Protein AF-A0A9E0V988-F1 (afdb_monomer)

pLDDT: mean 76.5, std 16.24, range [35.91, 98.0]

Foldseek 3Di:
DDPVVQVVVCVVVVVVQLVQKFKDKQNHTFDKDFPDKDWDWDQDPPRDTDIDIDTDIDTDDDPDDQKMKMKIFGRPPLVDPDADADADAAAPLKWKFPKPHANDDDCVVVVRDDPVCSVPHHDPGMMMIMMGSDPDDVPTGTHHHPVRHHRDHPCPPVVVVLVLDPDCDPVNLVVLLVVLLVLLQVVLVAQDDLLVVLLCLCLVQVHDLVLLLLLLVLLLVLQLVLLVVVLVVCLVCVVPDPPVVVLLVVLQVVLVVLLVQLVVLLVVLVCVLVPPDDDPPDDDDDDDDDDDDDDDDQWDDDPRDIDGPDNDNHDDPVVSNVSSNVNRNDHDSVLNVLQVVCSVSVNNVSSSSSSVSSSNSSSVNSSVSSVVSSVCSVVPVPDPPVVDSVNSCVSNVSSNVSNVSSVVSNVVSVD

Nearest PDB structures (foldseek):
  7a26-assembly3_CCC  TM=1.899E-01  e=7.353E+00  Serratia marcescens
  7a26-assembly7_HHH  TM=1.814E-01  e=9.780E+00  Serratia marcescens

Secondary structure (DSSP, 8-state):
--HHHHHHHHHHHHHHHHHTEEEEETTEE--EEEEEEEEEEEE-GGG-EEEEEEEEEEE-S----SSEEEEEEE-TTTTS---B--B----TT-EEES-SSBSS-SSTTTTS--GGGTTS--B--EEEEEEESSPPPTT--B-B-TTSSB-------HHHHHHS-SS--HHHHHHHHHHHHHHHHHHHHS--HHHHHHHHHHHHTT--HHHHHHHHHHHHHHHHHHHHHHHHHHHHHTTTS-HHHHHHHHHHHHHHHHHHHHHHHHHHHHHHHTT-PPP---------S-------S-EEEETTEEEESSPPSS--HHHHHHHHHHHHSS-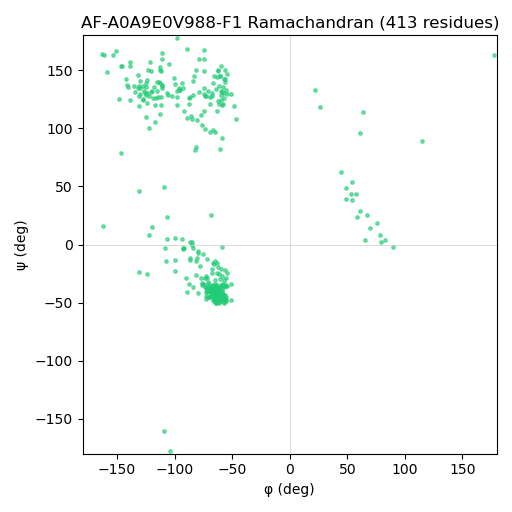-HHHHHHHHHHHHTT-HHHHHHHHHHHHHHHHHHHHHHHHHHHHHHHHHTT-GGGG-HHHHHHHHHHHHHHHHHHHHHHHHTT-

Sequence (415 aa):
MSDAELDAYAADFTPGFLANLALTVNERPAEIRVDSKKIYLKEGAGNLPTLRIEWDLAAAPLDVKDTNRVAFENKNFAERIGWNEIVVSRAAGVEVFDSNAFGSGVTDEIKTYPAESLDAPLAERAARFSFTTNPAPVGARLLENRDGRASAAVQRDRLAELIAVPEVTPALAVFGLLLAFGLGALHAMSPGHGKTVVGAYLVGSRGTPKHAAFLGLTVTVTHTLGVFALGLVTLFASNYILPEKLMPFLGFVSGLMVLYIGLTMFKTRLFAALGWEKPAHGHSHDHDDGHSHDHDGFTHTHDGHTHSHLPPAEISWKSLLALGISGGLLPCPSALVLMLSAISLGRIGYGLVLTTAFSFGLAATLTAVGLLFLSVGKVFGGTRIAENRLVKLLPVASAFVIAGVGAVICYNSVA

Structure (mmCIF, N/CA/C/O backbone):
data_AF-A0A9E0V988-F1
#
_entry.id   AF-A0A9E0V988-F1
#
loop_
_atom_site.group_PDB
_atom_site.id
_atom_site.type_symbol
_atom_site.label_atom_id
_atom_site.label_alt_id
_atom_site.label_comp_id
_atom_site.label_asym_id
_atom_site.label_entity_id
_atom_site.label_seq_id
_atom_site.pdbx_PDB_ins_code
_atom_site.Cartn_x
_atom_site.Cartn_y
_atom_site.Cartn_z
_atom_site.occupancy
_atom_site.B_iso_or_equiv
_atom_site.auth_seq_id
_atom_site.auth_comp_id
_atom_site.auth_asym_id
_atom_site.auth_atom_id
_atom_site.pdbx_PDB_model_num
ATOM 1 N N . MET A 1 1 ? 4.379 11.750 31.156 1.00 76.94 1 MET A N 1
ATOM 2 C CA . MET A 1 1 ? 4.016 10.457 31.765 1.00 76.94 1 MET A CA 1
ATOM 3 C C . MET A 1 1 ? 4.976 9.422 31.229 1.00 76.94 1 MET A C 1
ATOM 5 O O . MET A 1 1 ? 5.288 9.481 30.046 1.00 76.94 1 MET A O 1
ATOM 9 N N . SER A 1 2 ? 5.483 8.555 32.093 1.00 88.94 2 SER A N 1
ATOM 10 C CA . SER A 1 2 ? 6.255 7.378 31.695 1.00 88.94 2 SER A CA 1
ATOM 11 C C . SER A 1 2 ? 5.339 6.297 31.114 1.00 88.94 2 SER A C 1
ATOM 13 O O . SER A 1 2 ? 4.139 6.287 31.398 1.00 88.94 2 SER A O 1
ATOM 15 N N . ASP A 1 3 ? 5.901 5.365 30.346 1.00 87.81 3 ASP A N 1
ATOM 16 C CA . ASP A 1 3 ? 5.141 4.241 29.780 1.00 87.81 3 ASP A CA 1
ATOM 17 C C . ASP A 1 3 ? 4.472 3.399 30.879 1.00 87.81 3 ASP A C 1
ATOM 19 O O . ASP A 1 3 ? 3.310 3.027 30.756 1.00 87.81 3 ASP A O 1
ATOM 23 N N . ALA A 1 4 ? 5.148 3.215 32.019 1.00 91.69 4 ALA A N 1
ATOM 24 C CA . ALA A 1 4 ? 4.596 2.506 33.172 1.00 91.69 4 ALA A CA 1
ATOM 25 C C . ALA A 1 4 ? 3.353 3.196 33.768 1.00 91.69 4 ALA A C 1
ATOM 27 O O . ALA A 1 4 ? 2.408 2.524 34.179 1.00 91.69 4 ALA A O 1
ATOM 28 N N . GLU A 1 5 ? 3.327 4.533 33.806 1.00 94.19 5 GLU A N 1
ATOM 29 C CA . GLU A 1 5 ? 2.157 5.293 34.270 1.00 94.19 5 GLU A CA 1
ATOM 30 C C . GLU A 1 5 ? 0.988 5.185 33.288 1.00 94.19 5 GLU A C 1
ATOM 32 O O . GLU A 1 5 ? -0.162 5.061 33.710 1.00 94.19 5 GLU A O 1
ATOM 37 N N . LEU A 1 6 ? 1.272 5.221 31.982 1.00 93.12 6 LEU A N 1
ATOM 38 C CA . LEU A 1 6 ? 0.258 5.036 30.945 1.00 93.12 6 LEU A CA 1
ATOM 39 C C . LEU A 1 6 ? -0.339 3.627 31.023 1.00 93.12 6 LEU A C 1
ATOM 41 O O . LEU A 1 6 ? -1.560 3.470 31.044 1.00 93.12 6 LEU A O 1
ATOM 45 N N . ASP A 1 7 ? 0.500 2.602 31.138 1.00 92.38 7 ASP A N 1
ATOM 46 C CA . ASP A 1 7 ? 0.044 1.219 31.234 1.00 92.38 7 ASP A CA 1
ATOM 47 C C . ASP A 1 7 ? -0.805 0.969 32.480 1.00 92.38 7 ASP A C 1
ATOM 49 O O . ASP A 1 7 ? -1.857 0.325 32.372 1.00 92.38 7 ASP A O 1
ATOM 53 N N . ALA A 1 8 ? -0.399 1.525 33.627 1.00 94.38 8 ALA A N 1
ATOM 54 C CA . ALA A 1 8 ? -1.165 1.466 34.868 1.00 94.38 8 ALA A CA 1
ATOM 55 C C . ALA A 1 8 ? -2.525 2.167 34.730 1.00 94.38 8 ALA A C 1
ATOM 57 O O . ALA A 1 8 ? -3.551 1.580 35.073 1.00 94.38 8 ALA A O 1
ATOM 58 N N . TYR A 1 9 ? -2.555 3.377 34.158 1.00 95.06 9 TYR A N 1
ATOM 59 C CA . TYR A 1 9 ? -3.803 4.100 33.900 1.00 95.06 9 TYR A CA 1
ATOM 60 C C . TYR A 1 9 ? -4.746 3.296 33.002 1.00 95.06 9 TYR A C 1
ATOM 62 O O . TYR A 1 9 ? -5.930 3.147 33.288 1.00 95.06 9 TYR A O 1
ATOM 70 N N . ALA A 1 10 ? -4.221 2.730 31.918 1.00 93.44 10 ALA A N 1
ATOM 71 C CA . ALA A 1 10 ? -5.017 1.941 30.995 1.00 93.44 10 ALA A CA 1
ATOM 72 C C . ALA A 1 10 ? -5.535 0.642 31.629 1.00 93.44 10 ALA A C 1
ATOM 74 O O . ALA A 1 10 ? -6.632 0.200 31.289 1.00 93.44 10 ALA A O 1
ATOM 75 N N . ALA A 1 11 ? -4.756 0.008 32.511 1.00 93.12 11 ALA A N 1
ATOM 76 C CA . ALA A 1 11 ? -5.177 -1.186 33.243 1.00 93.12 11 ALA A CA 1
ATOM 77 C C . ALA A 1 11 ? -6.346 -0.896 34.199 1.00 93.12 11 ALA A C 1
ATOM 79 O O . ALA A 1 11 ? -7.274 -1.697 34.267 1.00 93.12 11 ALA A O 1
ATOM 80 N N . ASP A 1 12 ? -6.334 0.262 34.863 1.00 95.75 12 ASP A N 1
ATOM 81 C CA . ASP A 1 12 ? -7.425 0.723 35.731 1.00 95.75 12 ASP A CA 1
ATOM 82 C C . ASP A 1 12 ? -8.668 1.156 34.928 1.00 95.75 12 ASP A C 1
ATOM 84 O O . ASP A 1 12 ? -9.801 0.808 35.254 1.00 95.75 12 ASP A O 1
ATOM 88 N N . PHE A 1 13 ? -8.460 1.856 33.809 1.00 95.56 13 PHE A N 1
ATOM 89 C CA . PHE A 1 13 ? -9.541 2.419 32.998 1.00 95.56 13 PHE A CA 1
ATOM 90 C C . PHE A 1 13 ? -10.316 1.370 32.174 1.00 95.56 13 PHE A C 1
ATOM 92 O O . PHE A 1 13 ? -11.534 1.475 32.001 1.00 95.56 13 PHE A O 1
ATOM 99 N N . THR A 1 14 ? -9.628 0.351 31.646 1.00 95.19 14 THR A N 1
ATOM 100 C CA . THR A 1 14 ? -10.201 -0.598 30.668 1.00 95.19 14 THR A CA 1
ATOM 101 C C . THR A 1 14 ? -11.430 -1.365 31.187 1.00 95.19 14 THR A C 1
ATOM 103 O O . THR A 1 14 ? -12.430 -1.391 30.470 1.00 95.19 14 THR A O 1
ATOM 106 N N . PRO A 1 15 ? -11.440 -1.958 32.400 1.00 94.94 15 PRO A N 1
ATOM 107 C CA . PRO A 1 15 ? -12.599 -2.715 32.884 1.00 94.94 15 PRO A CA 1
ATOM 108 C C . PRO A 1 15 ? -13.884 -1.880 32.948 1.00 94.94 15 PRO A C 1
ATOM 110 O O . PRO A 1 15 ? -14.943 -2.337 32.520 1.00 94.94 15 PRO A O 1
ATOM 113 N N . GLY A 1 16 ? -13.785 -0.632 33.422 1.00 95.31 16 GLY A N 1
ATOM 114 C CA . GLY A 1 16 ? -14.919 0.293 33.476 1.00 95.31 16 GLY A CA 1
ATOM 115 C C . GLY A 1 16 ? -15.414 0.702 32.089 1.00 95.31 16 GLY A C 1
ATOM 116 O O . GLY A 1 16 ? -16.620 0.828 31.877 1.00 95.31 16 GLY A O 1
ATOM 117 N N . PHE A 1 17 ? -14.501 0.852 31.125 1.00 95.06 17 PHE A N 1
ATOM 118 C CA . PHE A 1 17 ? -14.868 1.133 29.740 1.00 95.06 17 PHE A CA 1
ATOM 119 C C . PHE A 1 17 ? -15.640 -0.030 29.101 1.00 95.06 17 PHE A C 1
ATOM 121 O O . PHE A 1 17 ? -16.696 0.179 28.501 1.00 95.06 17 PHE A O 1
ATOM 128 N N . LEU A 1 18 ? -15.152 -1.264 29.270 1.00 94.56 18 LEU A N 1
ATOM 129 C CA . LEU A 1 18 ? -15.776 -2.465 28.704 1.00 94.56 18 LEU A CA 1
ATOM 130 C C . LEU A 1 18 ? -17.132 -2.781 29.329 1.00 94.56 18 LEU A C 1
ATOM 132 O O . LEU A 1 18 ? -18.041 -3.183 28.611 1.00 94.56 18 LEU A O 1
ATOM 136 N N . ALA A 1 19 ? -17.302 -2.546 30.633 1.00 94.88 19 ALA A N 1
ATOM 137 C CA . ALA A 1 19 ? -18.579 -2.749 31.321 1.00 94.88 19 ALA A CA 1
ATOM 138 C C . ALA A 1 19 ? -19.724 -1.889 30.748 1.00 94.88 19 ALA A C 1
ATOM 140 O O . ALA A 1 19 ? -20.898 -2.209 30.926 1.00 94.88 19 ALA A O 1
ATOM 141 N N . ASN A 1 20 ? -19.384 -0.803 30.049 1.00 96.19 20 ASN A N 1
ATOM 142 C CA . ASN A 1 20 ? -20.325 0.101 29.391 1.00 96.19 20 ASN A CA 1
ATOM 143 C C . ASN A 1 20 ? -20.470 -0.159 27.881 1.00 96.19 20 ASN A C 1
ATOM 145 O O . ASN A 1 20 ? -21.156 0.600 27.189 1.00 96.19 20 ASN A O 1
ATOM 149 N N . LEU A 1 21 ? -19.845 -1.217 27.361 1.00 96.50 21 LEU A N 1
ATOM 150 C CA . LEU A 1 21 ? -20.108 -1.735 26.025 1.00 96.50 21 LEU A CA 1
ATOM 151 C C . LEU A 1 21 ? -21.109 -2.885 26.123 1.00 96.50 21 LEU A C 1
ATOM 153 O O . LEU A 1 21 ? -20.976 -3.776 26.957 1.00 96.50 21 LEU A O 1
ATOM 157 N N . ALA A 1 22 ? -22.104 -2.883 25.244 1.00 96.06 22 ALA A N 1
ATOM 158 C CA . ALA A 1 22 ? -23.031 -3.993 25.105 1.00 96.06 22 ALA A CA 1
ATOM 159 C C . ALA A 1 22 ? -22.995 -4.505 23.669 1.00 96.06 22 ALA A C 1
ATOM 161 O O . ALA A 1 22 ? -23.168 -3.743 22.721 1.00 96.06 22 ALA A O 1
ATOM 162 N N . LEU A 1 23 ? -22.791 -5.810 23.515 1.00 96.50 23 LEU A N 1
ATOM 163 C CA . LEU A 1 23 ? -22.880 -6.505 22.241 1.00 96.50 23 LEU A CA 1
ATOM 164 C C . LEU A 1 23 ? -23.857 -7.663 22.397 1.00 96.50 23 LEU A C 1
ATOM 166 O O . LEU A 1 23 ? -23.751 -8.464 23.325 1.00 96.50 23 LEU A O 1
ATOM 170 N N . THR A 1 24 ? -24.808 -7.761 21.480 1.00 95.75 24 THR A N 1
ATOM 171 C CA . THR A 1 24 ? -25.706 -8.909 21.383 1.00 95.75 24 THR A CA 1
ATOM 172 C C . THR A 1 24 ? -25.630 -9.494 19.987 1.00 95.75 24 THR A C 1
ATOM 174 O O . THR A 1 24 ? -25.584 -8.760 18.999 1.00 95.75 24 THR A O 1
ATOM 177 N N . VAL A 1 25 ? -25.625 -10.820 19.914 1.00 95.38 25 VAL A N 1
ATOM 178 C CA . VAL A 1 25 ? -25.712 -11.580 18.669 1.00 95.38 25 VAL A CA 1
ATOM 179 C C . VAL A 1 25 ? -26.900 -12.517 18.802 1.00 95.38 25 VAL A C 1
ATOM 181 O O . VAL A 1 25 ? -26.974 -13.303 19.743 1.00 95.38 25 VAL A O 1
ATOM 184 N N . ASN A 1 26 ? -27.864 -12.411 17.889 1.00 94.69 26 ASN A N 1
ATOM 185 C CA . ASN A 1 26 ? -29.122 -13.162 17.942 1.00 94.69 26 ASN A CA 1
ATOM 186 C C . ASN A 1 26 ? -29.853 -12.993 19.283 1.00 94.69 26 ASN A C 1
ATOM 188 O O . ASN A 1 26 ? -30.318 -13.971 19.864 1.00 94.69 26 ASN A O 1
ATOM 192 N N . GLU A 1 27 ? -29.898 -11.750 19.778 1.00 91.94 27 GLU A N 1
ATOM 193 C CA . GLU A 1 27 ? -30.519 -11.356 21.057 1.00 91.94 27 GLU A CA 1
ATOM 194 C C . GLU A 1 27 ? -29.842 -11.940 22.308 1.00 91.94 27 GLU A C 1
ATOM 196 O O . GLU A 1 27 ? -30.287 -11.695 23.428 1.00 91.94 27 GLU A O 1
ATOM 201 N N . ARG A 1 28 ? -28.730 -12.664 22.147 1.00 93.44 28 ARG A N 1
ATOM 202 C CA . ARG A 1 28 ? -27.926 -13.164 23.261 1.00 93.44 28 ARG A CA 1
ATOM 203 C C . ARG A 1 28 ? -26.746 -12.231 23.515 1.00 93.44 28 ARG A C 1
ATOM 205 O O . ARG A 1 28 ? -26.054 -11.883 22.556 1.00 93.44 28 ARG A O 1
ATOM 212 N N . PRO A 1 29 ? -26.494 -11.830 24.772 1.00 93.69 29 PRO A N 1
ATOM 213 C CA . PRO A 1 29 ? -25.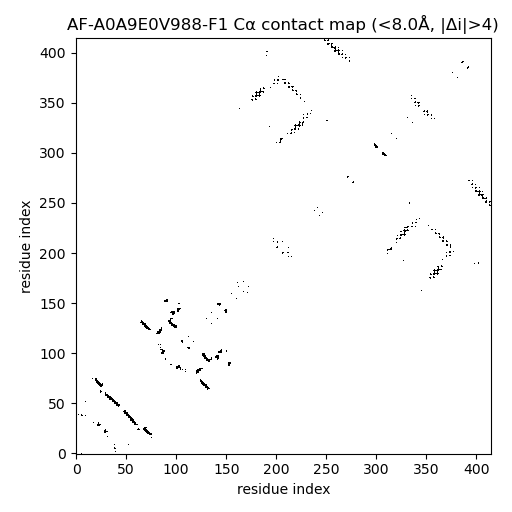286 -11.096 25.123 1.00 93.69 29 PRO A CA 1
ATOM 214 C C . PRO A 1 29 ? -24.037 -11.865 24.692 1.00 93.69 29 PRO A C 1
ATOM 216 O O . PRO A 1 29 ? -23.935 -13.069 24.930 1.00 93.69 29 PRO A O 1
ATOM 219 N N . ALA A 1 30 ? -23.108 -11.163 24.055 1.00 92.94 30 ALA A N 1
ATOM 220 C CA . ALA A 1 30 ? -21.800 -11.683 23.701 1.00 92.94 30 ALA A CA 1
ATOM 221 C C . ALA A 1 30 ? -20.757 -11.075 24.642 1.00 92.94 30 ALA A C 1
ATOM 223 O O . ALA A 1 30 ? -20.707 -9.857 24.817 1.00 92.94 30 ALA A O 1
ATOM 224 N N . GLU A 1 31 ? -19.939 -11.926 25.257 1.00 91.50 31 GLU A N 1
ATOM 225 C CA . GLU A 1 31 ? -18.850 -11.474 26.118 1.00 91.50 31 GLU A CA 1
ATOM 226 C C . GLU A 1 31 ? -17.761 -10.809 25.271 1.00 91.50 31 GLU A C 1
ATOM 228 O O . GLU A 1 31 ? -17.286 -11.388 24.293 1.00 91.50 31 GLU A O 1
ATOM 233 N N . ILE A 1 32 ? -17.387 -9.583 25.642 1.00 93.50 32 ILE A N 1
ATOM 234 C CA . ILE A 1 32 ? -16.343 -8.805 24.975 1.00 93.50 32 ILE A CA 1
ATOM 235 C C . ILE A 1 32 ? -15.052 -8.964 25.776 1.00 93.50 32 ILE A C 1
ATOM 237 O O . ILE A 1 32 ? -14.988 -8.576 26.942 1.00 93.50 32 ILE A O 1
ATOM 241 N N . ARG A 1 33 ? -14.013 -9.496 25.136 1.00 91.56 33 ARG A N 1
ATOM 242 C CA . ARG A 1 33 ? -12.664 -9.634 25.693 1.00 91.56 33 ARG A CA 1
ATOM 243 C C . ARG A 1 33 ? -11.678 -8.735 24.963 1.00 91.56 33 ARG A C 1
ATOM 245 O O . ARG A 1 33 ? -11.860 -8.427 23.788 1.00 91.56 33 ARG A O 1
ATOM 252 N N . VAL A 1 34 ? -10.622 -8.340 25.664 1.00 92.50 34 VAL A N 1
ATOM 253 C CA . VAL A 1 34 ? -9.501 -7.590 25.088 1.00 92.50 34 VAL A CA 1
ATOM 254 C C . VAL A 1 34 ? -8.488 -8.581 24.538 1.00 92.50 34 VAL A C 1
ATOM 256 O O . VAL A 1 34 ? -7.953 -9.386 25.297 1.00 92.50 34 VAL A O 1
ATOM 259 N N . ASP A 1 35 ? -8.208 -8.498 23.243 1.00 90.00 35 ASP A N 1
ATOM 260 C CA . ASP A 1 35 ? -7.122 -9.244 22.606 1.00 90.00 35 ASP A CA 1
ATOM 261 C C . ASP A 1 35 ? -5.818 -8.443 22.658 1.00 90.00 35 ASP A C 1
ATOM 263 O O . ASP A 1 35 ? -4.752 -8.991 22.938 1.00 90.00 35 ASP A O 1
ATOM 267 N N . SER A 1 36 ? -5.899 -7.131 22.424 1.00 89.44 36 SER A N 1
ATOM 268 C CA . SER A 1 36 ? -4.751 -6.229 22.467 1.00 89.44 36 SER A CA 1
ATOM 269 C C . SER A 1 36 ? -5.155 -4.841 22.976 1.00 89.44 36 SER A C 1
ATOM 271 O O . SER A 1 36 ? -6.314 -4.428 22.878 1.00 89.44 36 SER A O 1
ATOM 273 N N . LYS A 1 37 ? -4.195 -4.122 23.565 1.00 91.19 37 LYS A N 1
ATOM 274 C CA . LYS A 1 37 ? -4.364 -2.754 24.064 1.00 91.19 37 LYS A CA 1
ATOM 275 C C . LYS A 1 37 ? -3.105 -1.955 23.771 1.00 91.19 37 LYS A C 1
ATOM 277 O O . LYS A 1 37 ? -2.003 -2.428 24.046 1.00 91.19 37 LYS A O 1
ATOM 282 N N . LYS A 1 38 ? -3.272 -0.716 23.323 1.00 91.88 38 LYS A N 1
ATOM 283 C CA . LYS A 1 38 ? -2.184 0.248 23.158 1.00 91.88 38 LYS A CA 1
ATOM 284 C C . LYS A 1 38 ? -2.574 1.582 23.780 1.00 91.88 38 LYS A C 1
ATOM 286 O O . LYS A 1 38 ? -3.684 2.060 23.572 1.00 91.88 38 LYS A O 1
ATOM 291 N N . ILE A 1 39 ? -1.665 2.193 24.535 1.00 93.88 39 ILE A N 1
ATOM 292 C CA . ILE A 1 39 ? -1.852 3.532 25.100 1.00 93.88 39 ILE A CA 1
ATOM 293 C C . ILE A 1 39 ? -0.634 4.399 24.809 1.00 93.88 39 ILE A C 1
ATOM 295 O O . ILE A 1 39 ? 0.497 3.937 24.909 1.00 93.88 39 ILE A O 1
ATOM 299 N N . TYR A 1 40 ? -0.867 5.642 24.399 1.00 91.88 40 TYR A N 1
ATOM 300 C CA . TYR A 1 40 ? 0.195 6.602 24.116 1.00 91.88 40 TYR A CA 1
ATOM 301 C C . TYR A 1 40 ? -0.342 8.036 24.106 1.00 91.88 40 TYR A C 1
ATOM 303 O O . TYR A 1 40 ? -1.547 8.277 24.002 1.00 91.88 40 TYR A O 1
ATOM 311 N N . LEU A 1 41 ? 0.567 9.003 24.212 1.00 90.38 41 LEU A N 1
ATOM 312 C CA . LEU A 1 41 ? 0.261 10.418 24.020 1.00 90.38 41 LEU A CA 1
ATOM 313 C C . LEU A 1 41 ? 0.512 10.796 22.557 1.00 90.38 41 LEU A C 1
ATOM 315 O O . LEU A 1 41 ? 1.544 10.446 21.989 1.00 90.38 41 LEU A O 1
ATOM 319 N N . LYS A 1 42 ? -0.423 11.531 21.959 1.00 86.19 42 LYS A N 1
ATOM 320 C CA . LYS A 1 42 ? -0.267 12.185 20.653 1.00 86.19 42 LYS A CA 1
ATOM 321 C C . LYS A 1 42 ? -0.482 13.685 20.797 1.00 86.19 42 LYS A C 1
ATOM 323 O O . LYS A 1 42 ? -1.174 14.124 21.714 1.00 86.19 42 LYS A O 1
ATOM 328 N N . GLU A 1 43 ? 0.060 14.472 19.880 1.00 82.75 43 GLU A N 1
ATOM 329 C CA . GLU A 1 43 ? -0.319 15.881 19.782 1.00 82.75 43 GLU A CA 1
ATOM 330 C C . GLU A 1 43 ? -1.781 15.990 19.323 1.00 82.75 43 GLU A C 1
ATOM 332 O O . GLU A 1 43 ? -2.221 15.307 18.392 1.00 82.75 43 GLU 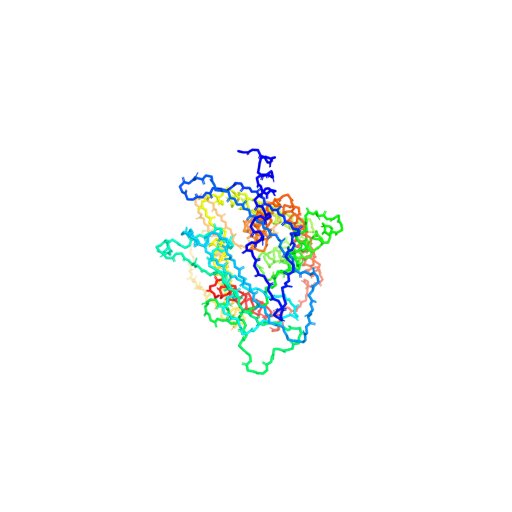A O 1
ATOM 337 N N . GLY A 1 44 ? -2.557 16.797 20.042 1.00 73.00 44 GLY A N 1
ATOM 338 C CA . GLY A 1 44 ? -3.935 17.141 19.712 1.00 73.00 44 GLY A CA 1
ATOM 339 C C . GLY A 1 44 ? -4.072 18.592 19.264 1.00 73.00 44 GLY A C 1
ATOM 340 O O . GLY A 1 44 ? -3.103 19.250 18.883 1.00 73.00 44 GLY A O 1
ATOM 341 N N . ALA A 1 45 ? -5.298 19.112 19.326 1.00 67.25 45 ALA A N 1
ATOM 342 C CA . ALA A 1 45 ? -5.576 20.503 18.983 1.00 67.25 45 ALA A CA 1
ATOM 343 C C . ALA A 1 45 ? -4.755 21.472 19.857 1.00 67.25 45 ALA A C 1
ATOM 345 O O . ALA A 1 45 ? -4.645 21.292 21.070 1.00 67.25 45 ALA A O 1
ATOM 346 N N . GLY A 1 46 ? -4.172 22.500 19.230 1.00 68.44 46 GLY A N 1
ATOM 347 C CA . GLY A 1 46 ? -3.355 23.501 19.925 1.00 68.44 46 GLY A CA 1
ATOM 348 C C . GLY A 1 46 ? -2.043 22.959 20.505 1.00 68.44 46 GLY A C 1
ATOM 349 O O . GLY A 1 46 ? -1.556 23.515 21.485 1.00 68.44 46 GLY A O 1
ATOM 350 N N . ASN A 1 47 ? -1.493 21.877 19.936 1.00 73.94 47 ASN A N 1
ATOM 351 C CA . ASN A 1 47 ? -0.294 21.173 20.421 1.00 73.94 47 ASN A CA 1
ATOM 352 C C . ASN A 1 47 ? -0.431 20.645 21.859 1.00 73.94 47 ASN A C 1
ATOM 354 O O . ASN A 1 47 ? 0.562 20.436 22.558 1.00 73.94 47 ASN A O 1
ATOM 358 N N . LEU A 1 48 ? -1.665 20.426 22.322 1.00 80.00 48 LEU A N 1
ATOM 359 C CA . LEU A 1 48 ? -1.907 19.857 23.640 1.00 80.00 48 LEU A CA 1
ATOM 360 C C . LEU A 1 48 ? -1.693 18.336 23.611 1.00 80.00 48 LEU A C 1
ATOM 362 O O . LEU A 1 48 ? -2.259 17.659 22.743 1.00 80.00 48 LEU A O 1
ATOM 366 N N . PRO A 1 49 ? -0.932 17.769 24.566 1.00 83.81 49 PRO A N 1
ATOM 367 C CA . PRO A 1 49 ? -0.805 16.325 24.703 1.00 83.81 49 PRO A CA 1
ATOM 368 C C . PRO A 1 49 ? -2.178 15.684 24.927 1.00 83.81 49 PRO A C 1
ATOM 370 O O . PRO A 1 49 ? -2.871 15.987 25.896 1.00 83.81 49 PRO A O 1
ATOM 373 N N . THR A 1 50 ? -2.569 14.789 24.026 1.00 87.06 50 THR A N 1
ATOM 374 C CA . THR A 1 50 ? -3.842 14.068 24.057 1.00 87.06 50 THR A CA 1
ATOM 375 C C . THR A 1 50 ? -3.581 12.588 24.278 1.00 87.06 50 THR A C 1
ATOM 377 O O . THR A 1 50 ? -2.810 11.962 23.549 1.00 87.06 50 THR A O 1
ATOM 380 N N . LEU A 1 51 ? -4.241 12.021 25.284 1.00 92.00 51 LEU A N 1
ATOM 381 C CA . LEU A 1 51 ? -4.175 10.597 25.575 1.00 92.00 51 LEU A CA 1
ATOM 382 C C . LEU A 1 51 ? -4.992 9.805 24.557 1.00 92.00 51 LEU A C 1
ATOM 384 O O . LEU A 1 51 ? -6.166 10.100 24.337 1.00 92.00 51 LEU A O 1
ATOM 388 N N . ARG A 1 52 ? -4.380 8.780 23.967 1.00 91.00 52 ARG A N 1
ATOM 389 C CA . ARG A 1 52 ? -5.047 7.838 23.074 1.00 91.00 52 ARG A CA 1
ATOM 390 C C . ARG A 1 52 ? -4.933 6.433 23.633 1.00 91.00 52 ARG A C 1
ATOM 392 O O . ARG A 1 52 ? -3.843 5.998 23.998 1.00 91.00 52 ARG A O 1
ATOM 399 N N . ILE A 1 53 ? -6.069 5.747 23.671 1.00 93.69 53 ILE A N 1
ATOM 400 C CA . ILE A 1 53 ? -6.158 4.338 24.033 1.00 93.69 53 ILE A CA 1
ATOM 401 C C . ILE A 1 53 ? -6.856 3.613 22.892 1.00 93.69 53 ILE A C 1
ATOM 403 O O . ILE A 1 53 ? -7.913 4.043 22.430 1.00 93.69 53 ILE A O 1
ATOM 407 N N . GLU A 1 54 ? -6.232 2.543 22.427 1.00 93.75 54 GLU A N 1
ATOM 408 C CA . GLU A 1 54 ? -6.729 1.666 21.378 1.00 93.75 54 GLU A CA 1
ATOM 409 C C . GLU A 1 54 ? -6.915 0.275 21.977 1.00 93.75 54 GLU A C 1
ATOM 411 O O . GLU A 1 54 ? -6.049 -0.209 22.714 1.00 93.75 54 GLU A O 1
ATOM 416 N N . TRP A 1 55 ? -8.043 -0.355 21.662 1.00 93.88 55 TRP A N 1
ATOM 417 C CA . TRP A 1 55 ? -8.337 -1.726 22.056 1.00 93.88 55 TRP A CA 1
ATOM 418 C C . TRP A 1 55 ? -8.715 -2.541 20.829 1.00 93.88 55 TRP A C 1
ATOM 420 O O . TRP A 1 55 ? -9.608 -2.142 20.080 1.00 93.88 55 TRP A O 1
ATOM 430 N N . ASP A 1 56 ? -8.106 -3.714 20.700 1.00 92.62 56 ASP A N 1
ATOM 431 C CA . ASP A 1 56 ? -8.633 -4.784 19.864 1.00 92.62 56 ASP A CA 1
ATOM 432 C C . ASP A 1 56 ? -9.518 -5.663 20.739 1.00 92.62 56 ASP A C 1
ATOM 434 O O . ASP A 1 56 ? -9.056 -6.283 21.702 1.00 92.62 56 ASP A O 1
ATOM 438 N N . LEU A 1 57 ? -10.810 -5.678 20.423 1.00 92.44 57 LEU A N 1
ATOM 439 C CA . LEU A 1 57 ? -11.818 -6.402 21.181 1.00 92.44 57 LEU A CA 1
ATOM 440 C C . LEU A 1 57 ? -12.346 -7.572 20.357 1.00 92.44 57 LEU A C 1
ATOM 442 O O . LEU A 1 57 ? -12.667 -7.418 19.179 1.00 92.44 57 LEU A O 1
ATOM 446 N N . ALA A 1 58 ? -12.492 -8.725 20.997 1.00 91.44 58 ALA A N 1
ATOM 447 C CA . ALA A 1 58 ? -13.088 -9.908 20.400 1.00 91.44 58 ALA A CA 1
ATOM 448 C C . ALA A 1 58 ? -14.312 -10.353 21.196 1.00 91.44 58 ALA A C 1
ATOM 450 O O . ALA A 1 58 ? -14.374 -10.202 22.413 1.00 91.44 58 ALA A O 1
ATOM 451 N N . ALA A 1 59 ? -15.273 -10.954 20.501 1.00 88.75 59 ALA A N 1
ATOM 452 C CA . ALA A 1 59 ? -16.412 -11.611 21.117 1.00 88.75 59 ALA A CA 1
ATOM 453 C C . ALA A 1 5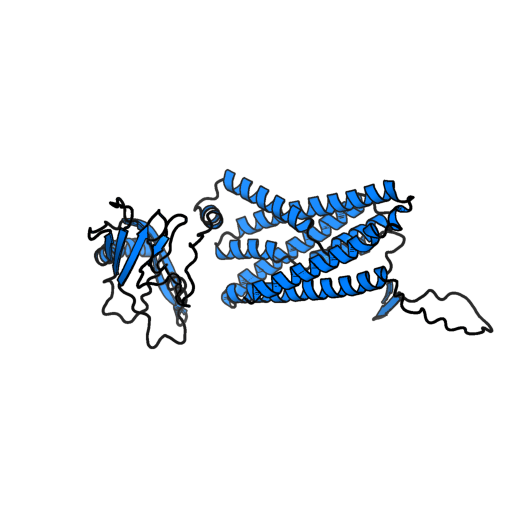9 ? -16.476 -13.054 20.624 1.00 88.75 59 ALA A C 1
ATOM 455 O O . ALA A 1 59 ? -16.718 -13.310 19.445 1.00 88.75 59 ALA A O 1
ATOM 456 N N . ALA A 1 60 ? -16.184 -13.998 21.516 1.00 79.56 60 ALA A N 1
ATOM 457 C CA . ALA A 1 60 ? -16.227 -15.428 21.241 1.00 79.56 60 ALA A CA 1
ATOM 458 C C . ALA A 1 60 ? -16.362 -16.210 22.558 1.00 79.56 60 ALA A C 1
ATOM 460 O O . ALA A 1 60 ? -15.778 -15.783 23.553 1.00 79.56 60 ALA A O 1
ATOM 461 N N . PRO A 1 61 ? -17.028 -17.376 22.558 1.00 73.81 61 PRO A N 1
ATOM 462 C CA . PRO A 1 61 ? -17.710 -17.999 21.420 1.00 73.81 61 PRO A CA 1
ATOM 463 C C . PRO A 1 61 ? -19.042 -17.307 21.071 1.00 73.81 61 PRO A C 1
ATOM 465 O O . PRO A 1 61 ? -19.718 -16.769 21.942 1.00 73.81 61 PRO A O 1
ATOM 468 N N . LEU A 1 62 ? -19.425 -17.333 19.790 1.00 81.88 62 LEU A N 1
ATOM 469 C CA . LEU A 1 62 ? -20.731 -16.866 19.309 1.00 81.88 62 LEU A CA 1
ATOM 470 C C . LEU A 1 62 ? -21.559 -18.065 18.831 1.00 81.88 62 LEU A C 1
ATOM 472 O O . LEU A 1 62 ? -21.037 -18.934 18.135 1.00 81.88 62 LEU A O 1
ATOM 476 N N . ASP A 1 63 ? -22.851 -18.097 19.165 1.00 82.31 63 ASP A N 1
ATOM 477 C CA . ASP A 1 63 ? -23.807 -19.045 18.574 1.00 82.31 63 ASP A CA 1
ATOM 478 C C . ASP A 1 63 ? -24.275 -18.506 17.212 1.00 82.31 63 ASP A C 1
ATOM 480 O O . ASP A 1 63 ? -25.273 -17.780 17.106 1.00 82.31 63 ASP A O 1
ATOM 484 N N . VAL A 1 64 ? -23.463 -18.779 16.187 1.00 85.88 64 VAL A N 1
ATOM 485 C CA . VAL A 1 64 ? -23.642 -18.276 14.821 1.00 85.88 64 VAL A CA 1
ATOM 486 C C . VAL A 1 64 ? -24.571 -19.208 14.038 1.00 85.88 64 VAL A C 1
ATOM 488 O O . VAL A 1 64 ? -24.342 -20.410 13.944 1.00 85.88 64 VAL A O 1
ATOM 491 N N . LYS A 1 65 ? -25.612 -18.630 13.444 1.00 89.50 65 LYS A N 1
ATOM 492 C CA . LYS A 1 65 ? -26.567 -19.270 12.528 1.00 89.50 65 LYS A CA 1
ATOM 493 C C . LYS A 1 65 ? -26.270 -18.866 11.080 1.00 89.50 65 LYS A C 1
ATOM 495 O O . LYS A 1 65 ? -25.369 -18.070 10.830 1.00 89.50 65 LYS A O 1
ATOM 500 N N . ASP A 1 66 ? -27.081 -19.330 10.128 1.00 90.94 66 ASP A N 1
ATOM 501 C CA . ASP A 1 66 ? -26.974 -18.899 8.724 1.00 90.94 66 ASP A CA 1
ATOM 502 C C . ASP A 1 66 ? -27.139 -17.386 8.556 1.00 90.94 66 ASP A C 1
ATOM 504 O O . ASP A 1 66 ? -26.515 -16.781 7.694 1.00 90.94 66 ASP A O 1
ATOM 508 N N . THR A 1 67 ? -27.981 -16.753 9.369 1.00 93.81 67 THR A N 1
ATOM 509 C CA . THR A 1 67 ? -28.152 -15.299 9.412 1.00 93.81 67 THR A CA 1
ATOM 510 C C . THR A 1 67 ? -28.158 -14.850 10.856 1.00 93.81 67 THR A C 1
ATOM 512 O O . THR A 1 67 ? -28.884 -15.407 11.681 1.00 93.81 67 THR A O 1
ATOM 515 N N . ASN A 1 68 ? -27.359 -13.829 11.147 1.00 95.44 68 ASN A N 1
ATOM 516 C CA . ASN A 1 68 ? -27.130 -13.355 12.498 1.00 95.44 68 ASN A CA 1
ATOM 517 C C . ASN A 1 68 ? -27.451 -11.881 12.601 1.00 95.44 68 ASN A C 1
ATOM 519 O O . ASN A 1 68 ? -27.038 -11.109 11.742 1.00 95.44 68 ASN A O 1
ATOM 523 N N . ARG A 1 69 ? -28.148 -11.494 13.665 1.00 96.19 69 ARG A N 1
ATOM 524 C CA . ARG A 1 69 ? -28.432 -10.090 13.972 1.00 96.19 69 ARG A CA 1
ATOM 525 C C . ARG A 1 69 ? -27.510 -9.621 15.076 1.00 96.19 69 ARG A C 1
ATOM 527 O O . ARG A 1 69 ? -27.459 -10.251 16.129 1.00 96.19 69 ARG A O 1
ATOM 534 N N . VAL A 1 70 ? -26.822 -8.517 14.842 1.00 97.00 70 VAL A N 1
ATOM 535 C CA . VAL A 1 70 ? -25.915 -7.889 15.796 1.00 97.00 70 VAL A CA 1
ATOM 536 C C . VAL A 1 70 ? -26.517 -6.574 16.252 1.00 97.00 70 VAL A C 1
ATOM 538 O O . VAL A 1 70 ? -26.996 -5.790 15.433 1.00 97.00 70 VAL A O 1
ATOM 541 N N . ALA A 1 71 ? -26.478 -6.324 17.556 1.00 97.62 71 ALA A N 1
ATOM 542 C CA . ALA A 1 71 ? -26.678 -4.993 18.107 1.00 97.62 71 ALA A CA 1
ATOM 543 C C . ALA A 1 71 ? -25.520 -4.654 19.044 1.00 97.62 71 ALA A C 1
ATOM 545 O O . ALA A 1 71 ? -25.231 -5.405 19.975 1.00 97.62 71 ALA A O 1
ATOM 546 N N . PHE A 1 72 ? -24.879 -3.524 18.775 1.00 97.56 72 PHE A N 1
ATOM 547 C CA . PHE A 1 72 ? -23.803 -2.941 19.558 1.00 97.56 72 PHE A CA 1
ATOM 548 C C . PHE A 1 72 ? -24.267 -1.609 20.148 1.00 97.56 72 PHE A C 1
ATOM 550 O O . PHE A 1 72 ? -24.937 -0.831 19.467 1.00 97.56 72 PHE A O 1
ATOM 557 N N . GLU A 1 73 ? -23.895 -1.341 21.393 1.00 97.31 73 GLU A N 1
ATOM 558 C CA . GLU A 1 73 ? -24.176 -0.094 22.095 1.00 97.31 73 GLU A CA 1
ATOM 559 C C . GLU A 1 73 ? -22.965 0.327 22.939 1.00 97.31 73 GLU A C 1
ATOM 561 O O . GLU A 1 73 ? -22.371 -0.485 23.651 1.00 97.31 73 GLU A O 1
ATOM 566 N N . ASN A 1 74 ? -22.621 1.613 22.882 1.00 95.94 74 ASN A N 1
ATOM 567 C CA . ASN A 1 74 ? -21.556 2.235 23.656 1.00 95.94 74 ASN A CA 1
ATOM 568 C C . ASN A 1 74 ? -22.126 3.305 24.599 1.00 95.94 74 ASN A C 1
ATOM 570 O O . ASN A 1 74 ? -22.452 4.419 24.176 1.00 95.94 74 ASN A O 1
ATOM 574 N N . LYS A 1 75 ? -22.185 2.977 25.893 1.00 95.31 75 LYS A N 1
ATOM 575 C CA . LYS A 1 75 ? -22.726 3.841 26.958 1.00 95.31 75 LYS A CA 1
ATOM 576 C C . LYS A 1 75 ? -21.667 4.720 27.626 1.00 95.31 75 LYS A C 1
ATOM 578 O O . LYS A 1 75 ? -21.994 5.539 28.483 1.00 95.31 75 LYS A O 1
ATOM 583 N N . ASN A 1 76 ? -20.397 4.582 27.245 1.00 93.31 76 ASN A N 1
ATOM 584 C CA . ASN A 1 76 ? -19.309 5.353 27.841 1.00 93.31 76 ASN A CA 1
ATOM 585 C C . ASN A 1 76 ? -19.469 6.844 27.562 1.00 93.31 76 ASN A C 1
ATOM 587 O O . ASN A 1 76 ? -19.665 7.233 26.418 1.00 93.31 76 ASN A O 1
ATOM 591 N N . PHE A 1 77 ? -19.303 7.704 28.567 1.00 90.12 77 PHE A N 1
ATOM 592 C CA . PHE A 1 77 ? -19.274 9.161 28.374 1.00 90.12 77 PHE A CA 1
ATOM 593 C C . PHE A 1 77 ? -20.498 9.730 27.626 1.00 90.12 77 PHE A C 1
ATOM 595 O O . PHE A 1 77 ? -20.344 10.619 26.788 1.00 90.12 77 PHE A O 1
ATOM 602 N N . ALA A 1 78 ? -21.703 9.208 27.877 1.00 86.19 78 ALA A N 1
ATOM 603 C CA . ALA A 1 78 ? -22.929 9.674 27.215 1.00 86.19 78 ALA A CA 1
ATOM 604 C C . ALA A 1 78 ? -23.185 11.180 27.424 1.00 86.19 78 ALA A C 1
ATOM 606 O O . ALA A 1 78 ? -23.593 11.869 26.498 1.00 86.19 78 ALA A O 1
ATOM 607 N N . GLU A 1 79 ? -22.842 11.692 28.607 1.00 85.06 79 GLU A N 1
ATOM 608 C CA . GLU A 1 79 ? -23.019 13.097 29.001 1.00 85.06 79 GLU A CA 1
ATOM 609 C C . GLU A 1 79 ? -21.940 14.046 28.446 1.00 85.06 79 GLU A C 1
ATOM 611 O O . GLU A 1 79 ? -21.994 15.255 28.668 1.00 85.06 79 GLU A O 1
ATOM 616 N N . ARG A 1 80 ? -20.901 13.523 27.776 1.00 83.12 80 ARG A N 1
ATOM 617 C CA . ARG A 1 80 ? -19.806 14.350 27.252 1.00 83.12 80 ARG A CA 1
ATOM 618 C C . ARG A 1 80 ? -20.050 14.704 25.794 1.00 83.12 80 ARG A C 1
ATOM 620 O O . ARG A 1 80 ? -20.300 13.828 24.967 1.00 83.12 80 ARG A O 1
ATOM 627 N N . ILE A 1 81 ? -19.866 15.983 25.482 1.00 79.31 81 ILE A N 1
ATOM 628 C CA . ILE A 1 81 ? -19.768 16.457 24.104 1.00 79.31 81 ILE A CA 1
ATOM 629 C C . ILE A 1 81 ? -18.444 15.943 23.536 1.00 79.31 81 ILE A C 1
ATOM 631 O O . ILE A 1 81 ? -17.374 16.202 24.089 1.00 79.31 81 ILE A O 1
ATOM 635 N N . GLY A 1 82 ? -18.522 15.175 22.457 1.00 80.69 82 GLY A N 1
ATOM 636 C CA . GLY A 1 82 ? -17.365 14.566 21.822 1.00 80.69 82 GLY A CA 1
ATOM 637 C C . GLY A 1 82 ? -17.778 13.690 20.652 1.00 80.69 82 GLY A C 1
ATOM 638 O O . GLY A 1 82 ? -18.943 13.316 20.523 1.00 80.69 82 GLY A O 1
ATOM 639 N N . TRP A 1 83 ? -16.809 13.375 19.801 1.00 86.25 83 TRP A N 1
ATOM 640 C CA . TRP A 1 83 ? -17.042 12.543 18.633 1.00 86.25 83 TRP A CA 1
ATOM 641 C C . TRP A 1 83 ? -17.235 11.078 19.029 1.00 86.25 83 TRP A C 1
ATOM 643 O O . TRP A 1 83 ? -16.393 10.495 19.713 1.00 86.25 83 TRP A O 1
ATOM 653 N N . ASN A 1 84 ? -18.325 10.474 18.570 1.00 90.25 84 ASN A N 1
ATOM 654 C CA . ASN A 1 84 ? -18.567 9.042 18.612 1.00 90.25 84 ASN A CA 1
ATOM 655 C C . ASN A 1 84 ? -19.012 8.586 17.223 1.00 90.25 84 ASN A C 1
ATOM 657 O O . ASN A 1 84 ? -20.014 9.061 16.687 1.00 90.25 84 ASN A O 1
ATOM 661 N N . GLU A 1 85 ? -18.226 7.696 16.638 1.00 92.06 85 GLU A N 1
ATOM 662 C CA . GLU A 1 85 ? -18.433 7.174 15.297 1.00 92.06 85 GLU A CA 1
ATOM 663 C C . GLU A 1 85 ? -18.365 5.653 15.354 1.00 92.06 85 GLU A C 1
ATOM 665 O O . GLU A 1 85 ? -17.457 5.087 15.969 1.00 92.06 85 GLU A O 1
ATOM 670 N N . ILE A 1 86 ? -19.321 5.001 14.692 1.00 94.69 86 ILE A N 1
ATOM 671 C CA . ILE A 1 86 ? -19.351 3.550 14.556 1.00 94.69 86 ILE A CA 1
ATOM 672 C C . ILE A 1 86 ? -19.231 3.199 13.079 1.00 94.69 86 ILE A C 1
ATOM 674 O O . ILE A 1 86 ? -20.086 3.534 12.261 1.00 94.69 86 ILE A O 1
ATOM 678 N N . VAL A 1 87 ? -18.174 2.458 12.755 1.00 93.81 87 VAL A N 1
ATOM 679 C CA . VAL A 1 87 ? -17.934 1.924 11.415 1.00 93.81 87 VAL A CA 1
ATOM 680 C C . VAL A 1 87 ? -18.087 0.413 11.462 1.00 93.81 87 VAL A C 1
ATOM 682 O O . VAL A 1 87 ? -17.456 -0.261 12.277 1.00 93.81 87 VAL A O 1
ATOM 685 N N . VAL A 1 88 ? -18.919 -0.128 10.578 1.00 94.75 88 VAL A N 1
ATOM 686 C CA . VAL A 1 88 ? -19.074 -1.573 10.410 1.00 94.75 88 VAL A CA 1
ATOM 687 C C . VAL A 1 88 ? -18.220 -1.992 9.229 1.00 94.75 88 VAL A C 1
ATOM 689 O O . VAL A 1 88 ? -18.341 -1.442 8.148 1.00 94.75 88 VAL A O 1
ATOM 692 N N . SER A 1 89 ? -17.354 -2.978 9.416 1.00 89.94 89 SER A N 1
ATOM 693 C CA . SER A 1 89 ? -16.549 -3.546 8.335 1.00 89.94 89 SER A CA 1
ATOM 694 C C . SER A 1 89 ? -16.804 -5.043 8.235 1.00 89.94 89 SER A C 1
ATOM 696 O O . SER A 1 89 ? -17.141 -5.698 9.222 1.00 89.94 89 SER A O 1
ATOM 698 N N . ARG A 1 90 ? -16.680 -5.591 7.022 1.00 86.56 90 ARG A N 1
ATOM 699 C CA . ARG A 1 90 ? -16.892 -7.019 6.757 1.00 86.56 90 ARG A CA 1
ATOM 700 C C . ARG A 1 90 ? -15.597 -7.702 6.339 1.00 86.56 90 ARG A C 1
ATOM 702 O O . ARG A 1 90 ? -14.826 -7.150 5.552 1.00 86.56 90 ARG A O 1
ATOM 709 N N . ALA A 1 91 ? -15.398 -8.916 6.841 1.00 81.94 91 ALA A N 1
ATOM 710 C CA . A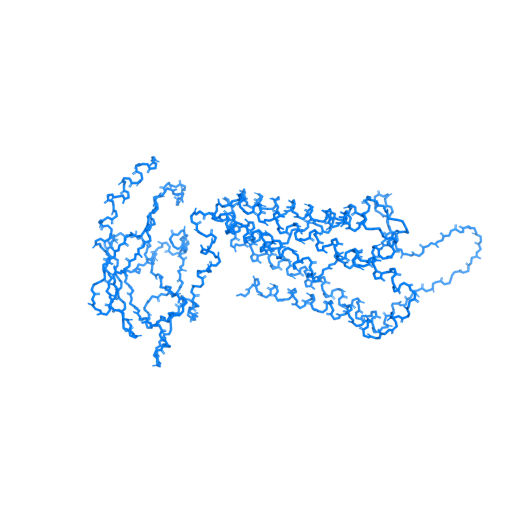LA A 1 91 ? -14.321 -9.800 6.417 1.00 81.94 91 ALA A CA 1
ATOM 711 C C . ALA A 1 91 ? -14.660 -10.488 5.083 1.00 81.94 91 ALA A C 1
ATOM 713 O O . ALA A 1 91 ? -15.826 -10.612 4.702 1.00 81.94 91 ALA A O 1
ATOM 714 N N . ALA A 1 92 ? -13.639 -10.975 4.376 1.00 77.94 92 ALA A N 1
ATOM 715 C CA . ALA A 1 92 ? -13.841 -11.765 3.164 1.00 77.94 92 ALA A CA 1
ATOM 716 C C . ALA A 1 92 ? -14.659 -13.037 3.464 1.00 77.94 92 ALA A C 1
ATOM 718 O O . ALA A 1 92 ? -14.350 -13.766 4.404 1.00 77.94 92 ALA A O 1
ATOM 719 N N . GLY A 1 93 ? -15.683 -13.306 2.648 1.00 84.19 93 GLY A N 1
ATOM 720 C CA . GLY A 1 93 ? -16.605 -14.431 2.851 1.00 84.19 93 GLY A CA 1
ATOM 721 C C . GLY A 1 93 ? -17.732 -14.160 3.853 1.00 84.19 93 GLY A C 1
ATOM 722 O O . GLY A 1 93 ? -18.512 -15.064 4.131 1.00 84.19 93 GLY A O 1
ATOM 723 N N . VAL A 1 94 ? -17.832 -12.934 4.381 1.00 89.88 94 VAL A N 1
ATOM 724 C CA . VAL A 1 94 ? -18.956 -12.481 5.204 1.00 89.88 94 VAL A CA 1
ATOM 725 C C . VAL A 1 94 ? -19.672 -11.347 4.479 1.00 89.88 94 VAL A C 1
ATOM 727 O O . VAL A 1 94 ? -19.066 -10.339 4.102 1.00 89.88 94 VAL A O 1
ATOM 730 N N . GLU A 1 95 ? -20.977 -11.508 4.299 1.00 92.88 95 GLU A N 1
ATOM 731 C CA . GLU A 1 95 ? -21.857 -10.448 3.821 1.00 92.88 95 GLU A CA 1
ATOM 732 C C . GLU A 1 95 ? -22.516 -9.765 5.017 1.00 92.88 95 GLU A C 1
ATOM 734 O O . GLU A 1 95 ? -23.007 -10.430 5.932 1.00 92.88 95 GLU A O 1
ATOM 739 N N . VAL A 1 96 ? -22.507 -8.431 5.008 1.00 95.94 96 VAL A N 1
ATOM 740 C CA . VAL A 1 96 ? -23.158 -7.587 6.016 1.00 95.94 96 VAL A CA 1
ATOM 741 C C . VAL A 1 96 ? -24.262 -6.800 5.331 1.00 95.94 96 VAL A C 1
ATOM 743 O O . VAL A 1 96 ? -24.049 -6.212 4.269 1.00 95.94 96 VAL A O 1
ATOM 746 N N . PHE A 1 97 ? -25.443 -6.801 5.934 1.00 95.94 97 PHE A N 1
ATOM 747 C CA . PHE A 1 97 ? -26.649 -6.231 5.352 1.00 95.94 97 PHE A CA 1
ATOM 748 C C . PHE A 1 97 ? -27.606 -5.719 6.434 1.00 95.94 97 PHE A C 1
ATOM 750 O O . PHE A 1 97 ? -27.436 -6.009 7.618 1.00 95.94 97 PHE A O 1
ATOM 757 N N . ASP A 1 98 ? -28.598 -4.931 6.025 1.00 96.38 98 ASP A N 1
ATOM 758 C CA . ASP A 1 98 ? -29.598 -4.286 6.880 1.00 96.38 98 ASP A CA 1
ATOM 759 C C . ASP A 1 98 ? -28.954 -3.557 8.075 1.00 96.38 98 ASP A C 1
ATOM 761 O O . ASP A 1 98 ? -29.331 -3.745 9.234 1.00 96.38 98 ASP A O 1
ATOM 765 N N . SER A 1 99 ? -27.927 -2.752 7.775 1.00 96.50 99 SER A N 1
ATOM 766 C CA . SER A 1 99 ? -27.161 -1.970 8.749 1.00 96.50 99 SER A CA 1
ATOM 767 C C . SER A 1 99 ? -27.716 -0.553 8.899 1.00 96.50 99 SER A C 1
ATOM 769 O O . SER A 1 99 ? -28.030 0.100 7.904 1.00 96.50 99 SER A O 1
ATOM 771 N N . ASN A 1 100 ? -27.787 -0.047 10.132 1.00 95.25 100 ASN A N 1
ATOM 772 C CA . ASN A 1 100 ? -28.008 1.381 10.407 1.00 95.25 100 ASN A CA 1
ATOM 773 C C . ASN A 1 100 ? -26.696 2.180 10.574 1.00 95.25 100 ASN A C 1
ATOM 775 O O . ASN A 1 100 ? -26.746 3.388 10.787 1.00 95.25 100 ASN A O 1
ATOM 779 N N . ALA A 1 101 ? -25.551 1.501 10.510 1.00 95.50 101 ALA A N 1
ATOM 780 C CA . ALA A 1 101 ? -24.212 2.076 10.528 1.00 95.50 101 ALA A CA 1
ATOM 781 C C . ALA A 1 101 ? -23.533 1.904 9.161 1.00 95.50 101 ALA A C 1
ATOM 783 O O . ALA A 1 101 ? -23.977 1.101 8.333 1.00 95.50 101 ALA A O 1
ATOM 784 N N . PHE A 1 102 ? -22.448 2.640 8.934 1.00 94.44 102 PHE A N 1
ATOM 785 C CA . PHE A 1 102 ? -21.811 2.743 7.622 1.00 94.44 102 PHE A CA 1
ATOM 786 C C . PHE A 1 102 ? -20.516 1.939 7.509 1.00 94.44 102 PHE A C 1
ATOM 788 O O . PHE A 1 102 ? -19.816 1.705 8.494 1.00 94.44 102 PHE A O 1
ATOM 795 N N . GLY A 1 103 ? -20.187 1.573 6.269 1.00 91.00 103 GLY A N 1
ATOM 796 C CA . GLY A 1 103 ? -18.951 0.897 5.873 1.00 91.00 103 GLY A CA 1
ATOM 797 C C . GLY A 1 103 ? -17.686 1.757 5.915 1.00 91.00 103 GLY A C 1
ATOM 798 O O . GLY A 1 103 ? -16.576 1.237 5.824 1.00 91.00 103 GLY A O 1
ATOM 799 N N . SER A 1 104 ? -17.842 3.075 6.050 1.00 88.00 104 SER A N 1
ATOM 800 C CA . SER A 1 104 ? -16.750 4.045 6.018 1.00 88.00 104 SER A CA 1
ATOM 801 C C . SER A 1 104 ? -16.897 5.079 7.133 1.00 88.00 104 SER A C 1
ATOM 803 O O . SER A 1 104 ? -17.988 5.609 7.355 1.00 88.00 104 SER A O 1
ATOM 805 N N . GLY A 1 105 ? -15.791 5.399 7.804 1.00 86.69 105 GLY A N 1
ATOM 806 C CA . GLY A 1 105 ? -15.730 6.491 8.776 1.00 86.69 105 GLY A CA 1
ATOM 807 C C . GLY A 1 105 ? -15.366 7.831 8.138 1.00 86.69 105 GLY A C 1
ATOM 808 O O . GLY A 1 105 ? -14.922 7.874 6.992 1.00 86.69 105 GLY A O 1
ATOM 809 N N . VAL A 1 106 ? -15.520 8.920 8.889 1.00 84.75 106 VAL A N 1
ATOM 810 C CA . VAL A 1 106 ? -15.055 10.263 8.495 1.00 84.75 106 VAL A CA 1
ATOM 811 C C . VAL A 1 106 ? -13.831 10.726 9.282 1.00 84.75 106 VAL A C 1
ATOM 813 O O . VAL A 1 106 ? -13.193 11.694 8.877 1.00 84.75 106 VAL A O 1
ATOM 816 N N . THR A 1 107 ? -13.493 10.053 10.390 1.00 78.50 107 THR A N 1
ATOM 817 C CA . THR A 1 107 ? -12.430 10.513 11.302 1.00 78.50 107 THR A CA 1
ATOM 818 C C . THR A 1 107 ? -11.123 9.731 11.266 1.00 78.50 107 THR A C 1
ATOM 820 O O . THR A 1 107 ? -10.235 10.013 12.075 1.00 78.50 107 THR A O 1
ATOM 823 N N . ASP A 1 108 ? -10.993 8.753 10.362 1.00 79.81 108 ASP A N 1
ATOM 824 C CA . ASP A 1 108 ? -9.882 7.786 10.369 1.00 79.81 108 ASP A CA 1
ATOM 825 C C . ASP A 1 108 ? -9.625 7.267 11.797 1.00 79.81 108 ASP A C 1
ATOM 827 O O . ASP A 1 108 ? -8.604 7.548 12.420 1.00 79.81 108 ASP A O 1
ATOM 831 N N . GLU A 1 109 ? -10.623 6.593 12.380 1.00 84.88 109 GLU A N 1
ATOM 832 C CA . GLU A 1 109 ? -10.539 6.059 13.749 1.00 84.88 109 GLU A CA 1
ATOM 833 C C . GLU A 1 109 ? -10.243 7.155 14.793 1.00 84.88 109 GLU A C 1
ATOM 835 O O . GLU A 1 109 ? -9.403 6.992 15.690 1.00 84.88 109 GLU A O 1
ATOM 840 N N . ILE A 1 110 ? -10.918 8.303 14.664 1.00 82.81 110 ILE A N 1
ATOM 841 C CA . ILE A 1 110 ? -10.808 9.436 15.592 1.00 82.81 110 ILE A CA 1
ATOM 842 C C . ILE A 1 110 ? -9.359 9.986 15.625 1.00 82.81 110 ILE A C 1
ATOM 844 O O . ILE A 1 110 ? -8.858 10.507 16.628 1.00 82.81 110 ILE A O 1
ATOM 848 N N . LYS A 1 111 ? -8.618 9.842 14.518 1.00 78.38 111 LYS A N 1
ATOM 849 C CA . LYS A 1 111 ? -7.282 10.436 14.353 1.00 78.38 111 LYS A CA 1
ATOM 850 C C . LYS A 1 111 ? -7.369 11.857 13.812 1.00 78.38 111 LYS A C 1
ATOM 852 O O . LYS A 1 111 ? -6.566 12.685 14.252 1.00 78.38 111 LYS A O 1
ATOM 857 N N . THR A 1 112 ? -8.358 12.122 12.958 1.00 74.69 112 THR A N 1
ATOM 858 C CA . THR A 1 112 ? -8.566 13.388 12.248 1.00 74.69 112 THR A CA 1
ATOM 859 C C . THR A 1 112 ? -10.010 13.847 12.417 1.00 74.69 112 THR A C 1
ATOM 861 O O . THR A 1 112 ? -10.933 13.080 12.177 1.00 74.69 112 THR A O 1
ATOM 864 N N . TYR A 1 113 ? -10.230 15.100 12.813 1.00 70.38 113 TYR A N 1
ATOM 865 C CA . TYR A 1 113 ? -11.578 15.648 12.987 1.00 70.38 113 TYR A CA 1
ATOM 866 C C . TYR A 1 113 ? -11.908 16.623 11.851 1.00 70.38 113 TYR A C 1
ATOM 868 O O . TYR A 1 113 ? -11.104 17.523 11.590 1.00 70.38 113 TYR A O 1
ATOM 876 N N . PRO A 1 114 ? -13.066 16.491 11.181 1.00 67.44 114 PRO A N 1
ATOM 877 C CA . PRO A 1 114 ? -13.494 17.449 10.169 1.00 67.44 114 PRO A CA 1
ATOM 878 C C . PRO A 1 114 ? -13.673 18.845 10.783 1.00 67.44 114 PRO A C 1
ATOM 880 O O . PRO A 1 114 ? -14.485 19.029 11.689 1.00 67.44 114 PRO A O 1
ATOM 883 N N . ALA A 1 115 ? -12.930 19.835 10.277 1.00 61.66 115 ALA A N 1
ATOM 884 C CA . ALA A 1 115 ? -12.946 21.206 10.800 1.00 61.66 115 ALA A CA 1
ATOM 885 C C . ALA A 1 115 ? -14.333 21.871 10.714 1.00 61.66 115 ALA A C 1
ATOM 887 O O . ALA A 1 115 ? -14.678 22.690 11.558 1.00 61.66 115 ALA A O 1
ATOM 888 N N . GLU A 1 116 ? -15.141 21.480 9.725 1.00 56.25 116 GLU A N 1
ATOM 889 C CA . GLU A 1 116 ? -16.476 22.035 9.464 1.00 56.25 116 GLU A CA 1
ATOM 890 C C . GLU A 1 116 ? -17.575 21.468 10.386 1.00 56.25 116 GLU A C 1
ATOM 892 O O . GLU A 1 116 ? -18.700 21.955 10.360 1.00 56.25 116 GLU A O 1
ATOM 897 N N . SER A 1 117 ? -17.274 20.452 11.209 1.00 57.50 117 SER A N 1
ATOM 898 C CA . SER A 1 117 ? -18.270 19.701 12.000 1.00 57.50 117 SER A CA 1
ATOM 899 C C . SER A 1 117 ? -18.038 19.773 13.517 1.00 57.50 117 SER A C 1
ATOM 901 O O . SER A 1 117 ? -18.600 18.973 14.266 1.00 57.50 117 SER A O 1
ATOM 903 N N . LEU A 1 118 ? -17.211 20.715 13.986 1.00 59.53 118 LEU A N 1
ATOM 904 C CA . LEU A 1 118 ? -16.908 20.892 15.414 1.00 59.53 118 LEU A CA 1
ATOM 905 C C . LEU A 1 118 ? -18.115 21.386 16.229 1.00 59.53 118 LEU A C 1
ATOM 907 O O . LEU A 1 118 ? -18.191 21.097 17.422 1.00 59.53 118 LEU A O 1
ATOM 911 N N . ASP A 1 119 ? -19.076 22.056 15.588 1.00 57.62 119 ASP A N 1
ATOM 912 C CA . ASP A 1 119 ? -20.300 22.545 16.241 1.00 57.62 119 ASP A CA 1
ATOM 913 C C . ASP A 1 119 ? -21.346 21.434 16.468 1.00 57.62 119 ASP A C 1
ATOM 915 O O . ASP A 1 119 ? -22.241 21.579 17.300 1.00 57.62 119 ASP A O 1
ATOM 919 N N . ALA A 1 120 ? -21.228 20.307 15.755 1.00 68.06 120 ALA A N 1
ATOM 920 C CA . ALA A 1 120 ? -22.118 19.152 15.861 1.00 68.06 120 ALA A CA 1
ATOM 921 C C . ALA A 1 120 ? -21.329 17.848 15.624 1.00 68.06 120 ALA A C 1
ATOM 923 O O . ALA A 1 120 ? -21.363 17.293 14.520 1.00 68.06 120 ALA A O 1
ATOM 924 N N . PRO A 1 121 ? -20.577 17.358 16.630 1.00 78.25 121 PRO A N 1
ATOM 925 C CA . PRO A 1 121 ? -19.835 16.112 16.493 1.00 78.25 121 PRO A CA 1
ATOM 926 C C . PRO A 1 121 ? -20.793 14.935 16.282 1.00 78.25 121 PRO A C 1
ATOM 928 O O . PRO A 1 121 ? -21.872 14.890 16.882 1.00 78.25 121 PRO A O 1
ATOM 931 N N . LEU A 1 122 ? -20.390 13.955 15.464 1.00 87.06 122 LEU A N 1
ATOM 932 C CA . LEU A 1 122 ? -21.146 12.704 15.357 1.00 87.06 122 LEU A CA 1
ATOM 933 C C . LEU A 1 122 ? -21.285 12.063 16.742 1.00 87.06 122 LEU A C 1
ATOM 935 O O . LEU A 1 122 ? -20.342 12.059 17.531 1.00 87.06 122 LEU A O 1
ATOM 939 N N . ALA A 1 123 ? -22.466 11.519 17.025 1.00 88.56 123 ALA A N 1
ATOM 940 C CA . ALA A 1 123 ? -22.811 10.903 18.303 1.00 88.56 123 ALA A CA 1
ATOM 941 C C . ALA A 1 123 ? -23.442 9.516 18.092 1.00 88.56 123 ALA A C 1
ATOM 943 O O . ALA A 1 123 ? -24.477 9.179 18.666 1.00 88.56 123 ALA A O 1
ATOM 944 N N . GLU A 1 124 ? -22.831 8.704 17.235 1.00 93.00 124 GLU A N 1
ATOM 945 C CA . GLU A 1 124 ? -23.293 7.353 16.922 1.00 93.00 124 GLU A CA 1
ATOM 946 C C . GLU A 1 124 ? -22.984 6.420 18.094 1.00 93.00 124 GLU A C 1
ATOM 948 O O . GLU A 1 124 ? -21.860 5.980 18.270 1.00 93.00 124 GLU A O 1
ATOM 953 N N . ARG A 1 125 ? -23.974 6.132 18.944 1.00 94.06 125 ARG A N 1
ATOM 954 C CA . ARG A 1 125 ? -23.773 5.297 20.145 1.00 94.06 125 ARG A CA 1
ATOM 955 C C . ARG A 1 125 ? -24.211 3.851 19.980 1.00 94.06 125 ARG A C 1
ATOM 957 O O . ARG A 1 125 ? -23.885 3.027 20.827 1.00 94.06 125 ARG A O 1
ATOM 964 N N . ALA A 1 126 ? -24.960 3.541 18.930 1.00 96.81 126 ALA A N 1
ATOM 965 C CA . ALA A 1 126 ? -25.482 2.206 18.706 1.00 96.81 126 ALA A CA 1
ATOM 966 C C . ALA A 1 126 ? -25.466 1.843 17.225 1.00 96.81 126 ALA A C 1
ATOM 968 O O . ALA A 1 126 ? -25.795 2.666 16.372 1.00 96.81 126 ALA A O 1
ATOM 969 N N . ALA A 1 127 ? -25.155 0.582 16.944 1.00 97.69 127 ALA A N 1
ATOM 970 C CA . ALA A 1 127 ? -25.219 0.007 15.611 1.00 97.69 127 ALA A CA 1
ATOM 971 C C . ALA A 1 127 ? -25.991 -1.309 15.637 1.00 97.69 127 ALA A C 1
ATOM 973 O O . ALA A 1 127 ? -25.874 -2.108 16.564 1.00 97.69 127 ALA A O 1
ATOM 974 N N . ARG A 1 128 ? -26.793 -1.530 14.605 1.00 98.00 128 ARG A N 1
ATOM 975 C CA . ARG A 1 128 ? -27.554 -2.744 14.350 1.00 98.00 128 ARG A CA 1
ATOM 976 C C . ARG A 1 128 ? -27.304 -3.142 12.912 1.00 98.00 128 ARG A C 1
ATOM 978 O O . ARG A 1 128 ? -27.465 -2.313 12.022 1.00 98.00 128 ARG A O 1
ATOM 985 N N . PHE A 1 129 ? -26.916 -4.388 12.705 1.00 97.50 129 PHE A N 1
ATOM 986 C CA . PHE A 1 129 ? -26.666 -4.942 11.381 1.00 97.50 129 PHE A CA 1
ATOM 987 C C . PHE A 1 129 ? -26.890 -6.448 11.394 1.00 97.50 129 PHE A C 1
ATOM 989 O O . PHE A 1 129 ? -26.920 -7.078 12.453 1.00 97.50 129 PHE A O 1
ATOM 996 N N . SER A 1 130 ? -27.040 -7.033 10.213 1.00 97.06 130 SER A N 1
ATOM 997 C CA . SER A 1 130 ? -27.090 -8.478 10.035 1.00 97.06 130 SER A CA 1
ATOM 998 C C . SER A 1 130 ? -25.858 -8.965 9.287 1.00 97.06 130 SER A C 1
ATOM 1000 O O . SER A 1 130 ? -25.305 -8.241 8.461 1.00 97.06 130 SER A O 1
ATOM 1002 N N . PHE A 1 131 ? -25.420 -10.192 9.565 1.00 95.62 131 PHE A N 1
ATOM 1003 C CA . PHE A 1 131 ? -24.353 -10.829 8.802 1.00 95.62 131 PHE A CA 1
ATOM 1004 C C . PHE A 1 131 ? -24.628 -12.303 8.512 1.00 95.62 131 PHE A C 1
ATOM 1006 O O . PHE A 1 131 ? -25.338 -12.992 9.254 1.00 95.62 131 PHE A O 1
ATOM 1013 N N . THR A 1 132 ? -24.033 -12.789 7.428 1.00 94.62 132 THR A N 1
ATOM 1014 C CA . THR A 1 132 ? -24.089 -14.184 6.987 1.00 94.62 132 THR A CA 1
ATOM 1015 C C . THR A 1 132 ? -22.767 -14.593 6.333 1.00 94.62 132 THR A C 1
ATOM 1017 O O . THR A 1 132 ? -22.048 -13.754 5.794 1.00 94.62 132 THR A O 1
ATOM 1020 N N . THR A 1 133 ? -22.445 -15.885 6.377 1.00 91.31 133 THR A N 1
ATOM 1021 C CA . THR A 1 133 ? -21.371 -16.502 5.575 1.00 91.31 133 THR A CA 1
ATOM 1022 C C . THR A 1 133 ? -21.880 -17.065 4.243 1.00 91.31 133 THR A C 1
ATOM 1024 O O . THR A 1 133 ? -21.099 -17.577 3.445 1.00 91.31 133 THR A O 1
ATOM 1027 N N . ASN A 1 134 ? -23.193 -17.007 4.014 1.00 90.44 134 ASN A N 1
ATOM 1028 C CA . ASN A 1 134 ? -23.859 -17.390 2.773 1.00 90.44 134 ASN A CA 1
ATOM 1029 C C . ASN A 1 134 ? -24.130 -16.131 1.922 1.00 90.44 134 ASN A C 1
ATOM 1031 O O . ASN A 1 134 ? -23.834 -15.017 2.353 1.00 90.44 134 ASN A O 1
ATOM 1035 N N . PRO A 1 135 ? -24.689 -16.246 0.707 1.00 90.31 135 PRO A N 1
ATOM 1036 C CA . PRO A 1 135 ? -25.191 -15.074 -0.002 1.00 90.31 135 PRO A CA 1
ATOM 1037 C C . PRO A 1 135 ? -26.237 -14.320 0.830 1.00 90.31 135 PRO A C 1
ATOM 1039 O O . PRO A 1 135 ? -27.056 -14.939 1.515 1.00 90.31 135 PRO A O 1
ATOM 1042 N N . ALA A 1 136 ? -26.221 -12.986 0.752 1.00 90.31 136 ALA A N 1
ATOM 1043 C CA . ALA A 1 136 ? -27.197 -12.154 1.445 1.00 90.31 136 ALA A CA 1
ATOM 1044 C C . ALA A 1 136 ? -28.641 -12.538 1.042 1.00 90.31 136 ALA A C 1
ATOM 1046 O O . ALA A 1 136 ? -28.882 -12.849 -0.132 1.00 90.31 136 ALA A O 1
ATOM 1047 N N . PRO A 1 137 ? -29.609 -12.516 1.980 1.00 93.06 137 PRO A N 1
ATOM 1048 C CA . PRO A 1 137 ? -31.005 -12.818 1.677 1.00 93.06 137 PRO A CA 1
ATOM 1049 C C . PRO A 1 137 ? -31.562 -11.942 0.550 1.00 93.06 137 PRO A C 1
ATOM 1051 O O . PRO A 1 137 ? -31.215 -10.768 0.417 1.00 93.06 137 PRO A O 1
ATOM 1054 N N . VAL A 1 138 ? -32.472 -12.496 -0.253 1.00 90.56 138 VAL A N 1
ATOM 1055 C CA . VAL A 1 138 ? -33.130 -11.741 -1.329 1.00 90.56 138 VAL A CA 1
ATOM 1056 C C . VAL A 1 138 ? -33.885 -10.549 -0.731 1.00 90.56 138 VAL A C 1
ATOM 1058 O O . VAL A 1 138 ? -34.730 -10.726 0.143 1.00 90.56 138 VAL A O 1
ATOM 1061 N N . GLY A 1 139 ? -33.582 -9.341 -1.214 1.00 91.31 139 GLY A N 1
ATOM 1062 C CA . GLY A 1 139 ? -34.175 -8.089 -0.728 1.00 91.31 139 GLY A CA 1
ATOM 1063 C C . GLY A 1 139 ? -33.428 -7.422 0.433 1.00 91.31 139 GLY A C 1
ATOM 1064 O O . GLY A 1 139 ? -33.830 -6.337 0.845 1.00 91.31 139 GLY A O 1
ATOM 1065 N N . ALA A 1 140 ? -32.346 -8.023 0.934 1.00 93.38 140 ALA A N 1
ATOM 1066 C CA . ALA A 1 140 ? -31.484 -7.405 1.936 1.00 93.38 140 ALA A CA 1
ATOM 1067 C C . ALA A 1 140 ? -30.751 -6.179 1.367 1.00 93.38 140 ALA A C 1
ATOM 1069 O O . ALA A 1 140 ? -30.246 -6.213 0.239 1.00 93.38 140 ALA A O 1
ATOM 1070 N N . ARG A 1 141 ? -30.639 -5.105 2.158 1.00 94.56 141 ARG A N 1
ATOM 1071 C CA . ARG A 1 141 ? -29.831 -3.937 1.782 1.00 94.56 141 ARG A CA 1
ATOM 1072 C C . ARG A 1 141 ? -28.390 -4.173 2.209 1.00 94.56 141 ARG A C 1
ATOM 1074 O O . ARG A 1 141 ? -28.104 -4.198 3.403 1.00 94.56 141 ARG A O 1
ATOM 1081 N N . LEU A 1 142 ? -27.486 -4.359 1.251 1.00 94.38 142 LEU A N 1
ATOM 1082 C CA . LEU A 1 142 ? -26.062 -4.532 1.548 1.00 94.38 142 LEU A CA 1
ATOM 1083 C C . LEU A 1 142 ? -25.499 -3.313 2.288 1.00 94.38 142 LEU A C 1
ATOM 1085 O O . LEU A 1 142 ? -26.003 -2.20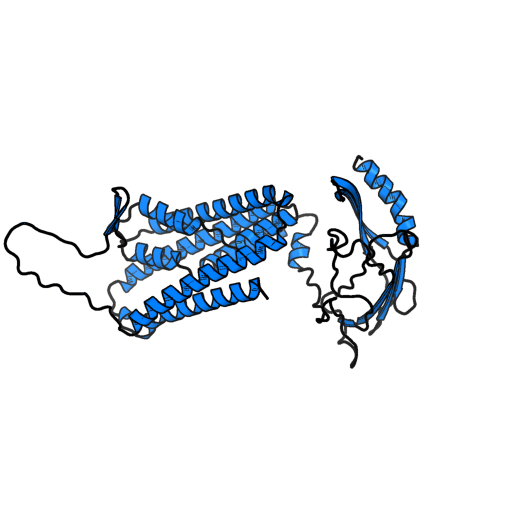1 2.149 1.00 94.38 142 LEU A O 1
ATOM 1089 N N . LEU A 1 143 ? -24.448 -3.538 3.076 1.00 95.00 143 LEU A N 1
ATOM 1090 C CA . LEU A 1 143 ? -23.733 -2.472 3.767 1.00 95.00 143 LEU A CA 1
ATOM 1091 C C . LEU A 1 143 ? -23.278 -1.394 2.775 1.00 95.00 143 LEU A C 1
ATOM 1093 O O . LEU A 1 143 ? -22.618 -1.690 1.779 1.00 95.00 143 LEU A O 1
ATOM 1097 N N . GLU A 1 144 ? -23.588 -0.141 3.084 1.00 93.50 144 GLU A N 1
ATOM 1098 C CA . GLU A 1 144 ? -23.204 1.023 2.292 1.00 93.50 144 GLU A CA 1
ATOM 1099 C C . GLU A 1 144 ? -22.200 1.889 3.054 1.00 93.50 144 GLU A C 1
ATOM 1101 O O . GLU A 1 144 ? -22.196 1.964 4.286 1.00 93.50 144 GLU A O 1
ATOM 1106 N N . ASN A 1 145 ? -21.338 2.558 2.303 1.00 89.56 145 ASN A N 1
ATOM 1107 C CA . ASN A 1 145 ? -20.503 3.640 2.796 1.00 89.56 145 ASN A CA 1
ATOM 1108 C C . ASN A 1 145 ? -21.352 4.906 3.008 1.00 89.56 145 ASN A C 1
ATOM 1110 O O . ASN A 1 145 ? -22.488 5.004 2.542 1.00 89.56 145 ASN A O 1
ATOM 1114 N N . ARG A 1 146 ? -20.798 5.906 3.702 1.00 86.62 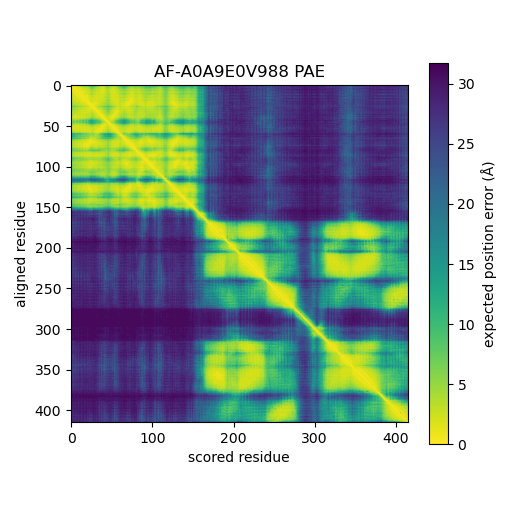146 ARG A N 1
ATOM 1115 C CA . ARG A 1 146 ? -21.509 7.175 3.971 1.00 86.62 146 ARG A CA 1
ATOM 1116 C C . ARG A 1 146 ? -21.872 7.961 2.704 1.00 86.62 146 ARG A C 1
ATOM 1118 O O . ARG A 1 146 ? -22.757 8.806 2.757 1.00 86.62 146 ARG A O 1
ATOM 1125 N N . ASP A 1 147 ? -21.220 7.678 1.578 1.00 85.88 147 ASP A N 1
ATOM 1126 C CA . ASP A 1 147 ? -21.511 8.248 0.256 1.00 85.88 147 ASP A CA 1
ATOM 1127 C C . ASP A 1 147 ? -22.632 7.504 -0.506 1.00 85.88 147 ASP A C 1
ATOM 1129 O O . ASP A 1 147 ? -22.934 7.845 -1.651 1.00 85.88 147 ASP A O 1
ATOM 1133 N N . GLY A 1 148 ? -23.242 6.483 0.110 1.00 86.25 148 GLY A N 1
ATOM 1134 C CA . GLY A 1 148 ? -24.312 5.667 -0.469 1.00 86.25 148 GLY A CA 1
ATOM 1135 C C . GLY A 1 148 ? -23.833 4.583 -1.438 1.00 86.25 148 GLY A C 1
ATOM 1136 O O . GLY A 1 148 ? -24.654 3.876 -2.022 1.00 86.25 148 GLY A O 1
ATOM 1137 N N . ARG A 1 149 ? -22.519 4.424 -1.643 1.00 85.88 149 ARG A N 1
ATOM 1138 C CA . ARG A 1 149 ? -21.977 3.334 -2.467 1.00 85.88 149 ARG A CA 1
ATOM 1139 C C . ARG A 1 149 ? -21.906 2.044 -1.658 1.00 85.88 149 ARG A C 1
ATOM 1141 O O . ARG A 1 149 ? -21.693 2.069 -0.448 1.00 85.88 149 ARG A O 1
ATOM 1148 N N . ALA A 1 150 ? -22.030 0.903 -2.336 1.00 84.00 150 ALA A N 1
ATOM 1149 C CA . ALA A 1 150 ? -21.855 -0.398 -1.698 1.00 84.00 150 ALA A CA 1
ATOM 1150 C C . ALA A 1 150 ? -20.463 -0.498 -1.053 1.00 84.00 150 ALA A C 1
ATOM 1152 O O . ALA A 1 150 ? -19.445 -0.212 -1.689 1.00 84.00 150 ALA A O 1
ATOM 1153 N N . SER A 1 151 ? -20.427 -0.919 0.208 1.00 82.88 151 SER A N 1
ATOM 1154 C CA . SER A 1 151 ? -19.187 -1.102 0.945 1.00 82.88 151 SER A CA 1
ATOM 1155 C C . SER A 1 151 ? -18.478 -2.362 0.448 1.00 82.88 151 SER A C 1
ATOM 1157 O O . SER A 1 151 ? -18.972 -3.493 0.566 1.00 82.88 151 SER A O 1
ATOM 1159 N N . ALA A 1 152 ? -17.304 -2.173 -0.150 1.00 72.25 152 ALA A N 1
ATOM 1160 C CA . ALA A 1 152 ? -16.435 -3.288 -0.487 1.00 72.25 152 ALA A CA 1
ATOM 1161 C C . ALA A 1 152 ? -16.012 -4.003 0.803 1.00 72.25 152 ALA A C 1
ATOM 1163 O O . ALA A 1 152 ? -15.889 -3.377 1.857 1.00 72.25 152 ALA A O 1
ATOM 1164 N N . ALA A 1 153 ? -15.785 -5.320 0.730 1.00 61.50 153 ALA A N 1
ATOM 1165 C CA . ALA A 1 153 ? -15.103 -5.998 1.824 1.00 61.50 153 ALA A CA 1
ATOM 1166 C C . ALA A 1 153 ? -13.830 -5.212 2.109 1.00 61.50 153 ALA A C 1
ATOM 1168 O O . ALA A 1 153 ? -13.085 -4.911 1.171 1.00 61.50 153 ALA A O 1
ATOM 1169 N N . VAL A 1 154 ? -13.598 -4.872 3.377 1.00 54.09 154 VAL A N 1
ATOM 1170 C CA . VAL A 1 154 ? -12.299 -4.346 3.758 1.00 54.09 154 VAL A CA 1
ATOM 1171 C C . VAL A 1 154 ? -11.357 -5.516 3.514 1.00 54.09 154 VAL A C 1
ATOM 1173 O O . VAL A 1 154 ? -11.245 -6.431 4.329 1.00 54.09 154 VAL A O 1
ATOM 1176 N N . GLN A 1 155 ? -10.700 -5.521 2.353 1.00 42.16 155 GLN A N 1
ATOM 1177 C CA . GLN A 1 155 ? -9.383 -6.108 2.238 1.00 42.16 155 GLN A CA 1
ATOM 1178 C C . GLN A 1 155 ? -8.539 -5.286 3.209 1.00 42.16 155 GLN A C 1
ATOM 1180 O O . GLN A 1 155 ? -7.844 -4.352 2.831 1.00 42.16 155 GLN A O 1
ATOM 1185 N N . ARG A 1 156 ? -8.605 -5.633 4.503 1.00 42.72 156 ARG A N 1
ATOM 1186 C CA . ARG A 1 156 ? -7.401 -5.621 5.315 1.00 42.72 156 ARG A CA 1
ATOM 1187 C C . ARG A 1 156 ? -6.536 -6.590 4.551 1.00 42.72 156 ARG A C 1
ATOM 1189 O O . ARG A 1 156 ? -6.759 -7.799 4.608 1.00 42.72 156 ARG A O 1
ATOM 1196 N N . ASP A 1 157 ? -5.762 -6.022 3.632 1.00 39.69 157 ASP A N 1
ATOM 1197 C CA . ASP A 1 157 ? -4.975 -6.768 2.681 1.00 39.69 157 ASP A CA 1
ATOM 1198 C C . ASP A 1 157 ? -4.261 -7.812 3.515 1.00 39.69 157 ASP A C 1
ATOM 1200 O O . ASP A 1 157 ? -3.529 -7.457 4.431 1.00 39.69 157 ASP A O 1
ATOM 1204 N N . ARG A 1 158 ? -4.478 -9.102 3.259 1.00 44.50 158 ARG A N 1
ATOM 1205 C CA . ARG A 1 158 ? -3.704 -10.128 3.970 1.00 44.50 158 ARG A CA 1
ATOM 1206 C C . ARG A 1 158 ? -2.203 -9.885 3.766 1.00 44.50 158 ARG A C 1
ATOM 1208 O O . ARG A 1 158 ? -1.404 -10.263 4.603 1.00 44.50 158 ARG A O 1
ATOM 1215 N N . LEU A 1 159 ? -1.829 -9.166 2.702 1.00 38.62 159 LEU A N 1
ATOM 1216 C CA . LEU A 1 159 ? -0.519 -8.545 2.500 1.00 38.62 159 LEU A CA 1
ATOM 1217 C C . LEU A 1 159 ? -0.170 -7.467 3.543 1.00 38.62 159 LEU A C 1
ATOM 1219 O O . LEU A 1 159 ? 0.912 -7.530 4.113 1.00 38.62 159 LEU A O 1
ATOM 1223 N N . ALA A 1 160 ? -1.060 -6.517 3.831 1.00 40.28 160 ALA A N 1
ATOM 1224 C CA . ALA A 1 160 ? -0.898 -5.537 4.906 1.00 40.28 160 ALA A CA 1
ATOM 1225 C C . ALA A 1 160 ? -0.889 -6.195 6.297 1.00 40.28 160 ALA A C 1
ATOM 1227 O O . ALA A 1 160 ? -0.126 -5.768 7.152 1.00 40.28 160 ALA A O 1
ATOM 1228 N N . GLU A 1 161 ? -1.647 -7.273 6.503 1.00 42.25 161 GLU A N 1
ATOM 1229 C CA . GLU A 1 161 ? -1.647 -8.090 7.723 1.00 42.25 161 GLU A CA 1
ATOM 1230 C C . GLU A 1 161 ? -0.340 -8.887 7.876 1.00 42.25 161 GLU A C 1
ATOM 1232 O O . GLU A 1 161 ? 0.233 -8.921 8.961 1.00 42.25 161 GLU A O 1
ATOM 1237 N N . LEU A 1 162 ? 0.210 -9.433 6.779 1.00 40.16 162 LEU A N 1
ATOM 1238 C CA . LEU A 1 162 ? 1.561 -10.007 6.755 1.00 40.16 162 LEU A CA 1
ATOM 1239 C C . LEU A 1 162 ? 2.630 -8.936 7.047 1.00 40.16 162 LEU A C 1
ATOM 1241 O O . LEU A 1 162 ? 3.621 -9.217 7.713 1.00 40.16 162 LEU A O 1
ATOM 1245 N N . ILE A 1 163 ? 2.442 -7.694 6.602 1.00 45.34 163 ILE A N 1
ATOM 1246 C CA . ILE A 1 163 ? 3.376 -6.595 6.892 1.00 45.34 163 ILE A CA 1
ATOM 1247 C C . ILE A 1 163 ? 3.194 -6.063 8.330 1.00 45.34 163 ILE A C 1
ATOM 1249 O O . ILE A 1 163 ? 4.171 -5.616 8.935 1.00 45.34 163 ILE A O 1
ATOM 1253 N N . ALA A 1 164 ? 1.988 -6.156 8.897 1.00 42.72 164 ALA A N 1
ATOM 1254 C CA . ALA A 1 164 ? 1.633 -5.719 10.247 1.00 42.72 164 ALA A CA 1
ATOM 1255 C C . ALA A 1 164 ? 1.925 -6.762 11.341 1.00 42.72 164 ALA A C 1
ATOM 1257 O O . ALA A 1 164 ? 1.715 -6.468 12.518 1.00 42.72 164 ALA A O 1
ATOM 1258 N N . VAL A 1 165 ? 2.452 -7.948 10.996 1.00 43.28 165 VAL A N 1
ATOM 1259 C CA . VAL A 1 165 ? 2.880 -8.934 12.002 1.00 43.28 165 VAL A CA 1
ATOM 1260 C C . VAL A 1 165 ? 3.913 -8.274 12.930 1.00 43.28 165 VAL A C 1
ATOM 1262 O O . VAL A 1 165 ? 4.903 -7.727 12.421 1.00 43.28 165 VAL A O 1
ATOM 1265 N N . PRO A 1 166 ? 3.717 -8.302 14.266 1.00 48.41 166 PRO A N 1
ATOM 1266 C CA . PRO A 1 166 ? 4.572 -7.624 15.248 1.00 48.41 166 PRO A CA 1
ATOM 1267 C C . PRO A 1 166 ? 6.058 -7.986 15.140 1.00 48.41 166 PRO A C 1
ATOM 1269 O O . PRO A 1 166 ? 6.909 -7.164 15.465 1.00 48.41 166 PRO A O 1
ATOM 1272 N N . GLU A 1 167 ? 6.373 -9.157 14.581 1.00 54.28 167 GLU A N 1
ATOM 1273 C CA . GLU A 1 167 ? 7.734 -9.602 14.296 1.00 54.28 167 GLU A CA 1
ATOM 1274 C C . GLU A 1 167 ? 7.876 -10.032 12.830 1.00 54.28 167 GLU A C 1
ATOM 1276 O O . GLU A 1 167 ? 7.163 -10.910 12.337 1.00 54.28 167 GLU A O 1
ATOM 1281 N N . VAL A 1 168 ? 8.827 -9.426 12.112 1.00 60.19 168 VAL A N 1
ATOM 1282 C CA . VAL A 1 168 ? 9.220 -9.899 10.781 1.00 60.19 168 VAL A CA 1
ATOM 1283 C C . VAL A 1 168 ? 9.946 -11.230 10.968 1.00 60.19 168 VAL A C 1
ATOM 1285 O O . VAL A 1 168 ? 11.137 -11.262 11.272 1.00 60.19 168 VAL A O 1
ATOM 1288 N N . THR A 1 169 ? 9.237 -12.345 10.798 1.00 76.38 169 THR A N 1
ATOM 1289 C CA . THR A 1 169 ? 9.892 -13.658 10.805 1.00 76.38 169 THR A CA 1
ATOM 1290 C C . THR A 1 169 ? 10.926 -13.722 9.668 1.00 76.38 169 THR A C 1
ATOM 1292 O O . THR A 1 169 ? 10.683 -13.173 8.587 1.00 76.38 169 THR A O 1
ATOM 1295 N N . PRO A 1 170 ? 12.074 -14.406 9.843 1.00 79.06 170 PRO A N 1
ATOM 1296 C CA . PRO A 1 170 ? 13.091 -14.508 8.793 1.00 79.06 170 PRO A CA 1
ATOM 1297 C C . PRO A 1 170 ? 12.540 -15.051 7.467 1.00 79.06 170 PRO A C 1
ATOM 1299 O O . PRO A 1 170 ? 12.922 -14.584 6.397 1.00 79.06 170 PRO A O 1
ATOM 1302 N N . ALA A 1 171 ? 11.591 -15.990 7.530 1.00 79.06 171 ALA A N 1
ATOM 1303 C CA . ALA A 1 171 ? 10.928 -16.541 6.351 1.00 79.06 171 ALA A CA 1
ATOM 1304 C C . ALA A 1 171 ? 10.129 -15.477 5.582 1.00 79.06 171 ALA A C 1
ATOM 1306 O O . ALA A 1 171 ? 10.203 -15.411 4.354 1.00 79.06 171 ALA A O 1
ATOM 1307 N N . LEU A 1 172 ? 9.409 -14.610 6.298 1.00 78.56 172 LEU A N 1
ATOM 1308 C CA . LEU A 1 172 ? 8.650 -13.529 5.687 1.00 78.56 172 LEU A CA 1
ATOM 1309 C C . LEU A 1 172 ? 9.554 -12.425 5.130 1.00 78.56 172 LEU A C 1
ATOM 1311 O O . LEU A 1 172 ? 9.292 -11.928 4.037 1.00 78.56 172 LEU A O 1
ATOM 1315 N N . ALA A 1 173 ? 10.644 -12.087 5.826 1.00 82.00 173 ALA A N 1
ATOM 1316 C CA . ALA A 1 173 ? 11.649 -11.164 5.299 1.00 82.00 173 ALA A CA 1
ATOM 1317 C C . ALA A 1 173 ? 12.217 -11.668 3.966 1.00 82.00 173 ALA A C 1
ATOM 1319 O O . ALA A 1 173 ? 12.278 -10.922 2.992 1.00 82.00 173 ALA A O 1
ATOM 1320 N N . VAL A 1 174 ? 12.594 -12.949 3.904 1.00 88.25 174 VAL A N 1
ATOM 1321 C CA . VAL A 1 174 ? 13.118 -13.574 2.682 1.00 88.25 174 VAL A CA 1
ATOM 1322 C C . VAL A 1 174 ? 12.066 -13.579 1.575 1.00 88.25 174 VAL A C 1
ATOM 1324 O O . VAL A 1 174 ? 12.377 -13.214 0.443 1.00 88.25 174 VAL A O 1
ATOM 1327 N N . PHE A 1 175 ? 10.815 -13.926 1.883 1.00 88.12 175 PHE A N 1
ATOM 1328 C CA . PHE A 1 175 ? 9.732 -13.869 0.902 1.00 88.12 175 PHE A CA 1
ATOM 1329 C C . PHE A 1 175 ? 9.511 -12.446 0.366 1.00 88.12 175 PHE A C 1
ATOM 1331 O O . PHE A 1 175 ? 9.439 -12.251 -0.846 1.00 88.12 175 PHE A O 1
ATOM 1338 N N . GLY A 1 176 ? 9.472 -11.444 1.249 1.00 85.06 176 GLY A N 1
ATOM 1339 C CA . GLY A 1 176 ? 9.346 -10.035 0.876 1.00 85.06 176 GLY A CA 1
ATOM 1340 C C . GLY A 1 176 ? 10.500 -9.556 -0.005 1.00 85.06 176 GLY A C 1
ATOM 1341 O O . GLY A 1 176 ? 10.266 -8.887 -1.008 1.00 85.06 176 GLY A O 1
ATOM 1342 N N . LEU A 1 177 ? 11.734 -9.955 0.312 1.00 90.38 177 LEU A N 1
ATOM 1343 C CA . LEU A 1 177 ? 12.926 -9.670 -0.492 1.00 90.38 177 LEU A CA 1
ATOM 1344 C C . LEU A 1 177 ? 12.839 -10.279 -1.897 1.00 90.38 177 LEU A C 1
ATOM 1346 O O . LEU A 1 177 ? 13.115 -9.592 -2.881 1.00 90.38 177 LEU A O 1
ATOM 1350 N N . LEU A 1 178 ? 12.434 -11.548 -2.002 1.00 91.19 178 LEU A N 1
ATOM 1351 C CA . LEU A 1 178 ? 12.260 -12.233 -3.286 1.00 91.19 178 LEU A CA 1
ATOM 1352 C C . LEU A 1 178 ? 11.151 -11.587 -4.121 1.00 91.19 178 LEU A C 1
ATOM 1354 O O . LEU A 1 178 ? 11.322 -11.380 -5.323 1.00 91.19 178 LEU A O 1
ATOM 1358 N N . LEU A 1 179 ? 10.036 -11.227 -3.483 1.00 87.75 179 LEU A N 1
ATOM 1359 C CA . LEU A 1 179 ? 8.931 -10.537 -4.136 1.00 87.75 179 LEU A CA 1
ATOM 1360 C C . LEU A 1 179 ? 9.358 -9.150 -4.628 1.00 87.75 179 LEU A C 1
ATOM 1362 O O . LEU A 1 179 ? 9.113 -8.817 -5.784 1.00 87.75 179 LEU A O 1
ATOM 1366 N N . ALA A 1 180 ? 10.039 -8.363 -3.791 1.00 87.94 180 ALA A N 1
ATOM 1367 C CA . ALA A 1 180 ? 10.548 -7.045 -4.158 1.00 87.94 180 ALA A CA 1
ATOM 1368 C C . ALA A 1 180 ? 11.530 -7.132 -5.333 1.00 87.94 180 ALA A C 1
ATOM 1370 O O . ALA A 1 180 ? 11.387 -6.385 -6.300 1.00 87.94 180 ALA A O 1
ATOM 1371 N N . PHE A 1 181 ? 12.464 -8.088 -5.300 1.00 92.69 181 PHE A N 1
ATOM 1372 C CA . PHE A 1 181 ? 13.363 -8.374 -6.418 1.00 92.69 181 PHE A CA 1
ATOM 1373 C C . PHE A 1 181 ? 12.589 -8.706 -7.702 1.00 92.69 181 PHE A C 1
ATOM 1375 O O . PHE A 1 181 ? 12.847 -8.114 -8.751 1.00 92.69 181 PHE A O 1
ATOM 1382 N N . GLY A 1 182 ? 11.607 -9.609 -7.627 1.00 87.00 182 GLY A N 1
ATOM 1383 C CA . GLY A 1 182 ? 10.773 -9.986 -8.769 1.00 87.00 182 GLY A CA 1
ATOM 1384 C C . GLY A 1 182 ? 9.980 -8.807 -9.341 1.00 87.00 182 GLY A C 1
ATOM 1385 O O . GLY A 1 182 ? 9.954 -8.605 -10.554 1.00 87.00 182 GLY A O 1
ATOM 1386 N N . LEU A 1 183 ? 9.393 -7.977 -8.478 1.00 82.44 183 LEU A N 1
ATOM 1387 C CA . LEU A 1 183 ? 8.682 -6.762 -8.878 1.00 82.44 183 LEU A CA 1
ATOM 1388 C C . LEU A 1 183 ? 9.621 -5.744 -9.533 1.00 82.44 183 LEU A C 1
ATOM 1390 O O . LEU A 1 183 ? 9.260 -5.161 -10.553 1.00 82.44 183 LEU A O 1
ATOM 1394 N N . GLY A 1 184 ? 10.835 -5.569 -9.006 1.00 85.88 184 GLY A N 1
ATOM 1395 C CA . GLY A 1 184 ? 11.861 -4.718 -9.609 1.00 85.88 184 GLY A CA 1
ATOM 1396 C C . GLY A 1 184 ? 12.275 -5.192 -11.000 1.00 85.88 184 GLY A C 1
ATOM 1397 O O . GLY A 1 184 ? 12.396 -4.388 -11.929 1.00 85.88 184 GLY A O 1
ATOM 1398 N N . ALA A 1 185 ? 12.405 -6.508 -11.175 1.00 86.19 185 ALA A N 1
ATOM 1399 C CA . ALA A 1 185 ? 12.675 -7.120 -12.470 1.00 86.19 185 ALA A CA 1
ATOM 1400 C C . ALA A 1 185 ? 11.529 -6.893 -13.472 1.00 86.19 185 ALA A C 1
ATOM 1402 O O . ALA A 1 185 ? 11.754 -6.388 -14.572 1.00 86.19 185 ALA A O 1
ATOM 1403 N N . LEU A 1 186 ? 10.283 -7.174 -13.081 1.00 80.69 186 LEU A N 1
ATOM 1404 C CA . LEU A 1 186 ? 9.103 -6.940 -13.924 1.00 80.69 186 LEU A CA 1
ATOM 1405 C C . LEU A 1 186 ? 8.933 -5.459 -14.279 1.00 80.69 186 LEU A C 1
ATOM 1407 O O . LEU A 1 186 ? 8.647 -5.112 -15.425 1.00 80.69 186 LEU A O 1
ATOM 1411 N N . HIS A 1 187 ? 9.177 -4.564 -13.324 1.00 79.94 187 HIS A N 1
ATOM 1412 C CA . HIS A 1 187 ? 9.142 -3.127 -13.557 1.00 79.94 187 HIS A CA 1
ATOM 1413 C C . HIS A 1 187 ? 10.193 -2.702 -14.588 1.00 79.94 187 HIS A C 1
ATOM 1415 O O . HIS A 1 187 ? 9.913 -1.903 -15.484 1.00 79.94 187 HIS A O 1
ATOM 1421 N N . ALA A 1 188 ? 11.391 -3.284 -14.539 1.00 77.62 188 ALA A N 1
ATOM 1422 C CA . ALA A 1 188 ? 12.420 -3.045 -15.540 1.00 77.62 188 ALA A CA 1
ATOM 1423 C C . ALA A 1 188 ? 12.051 -3.558 -16.941 1.00 77.62 188 ALA A C 1
ATOM 1425 O O . ALA A 1 188 ? 12.660 -3.092 -17.903 1.00 77.62 188 ALA A O 1
ATOM 1426 N N . MET A 1 189 ? 11.053 -4.432 -17.089 1.00 76.50 189 MET A N 1
ATOM 1427 C CA . MET A 1 189 ? 10.512 -4.849 -18.389 1.00 76.50 189 MET A CA 1
ATOM 1428 C C . MET A 1 189 ? 9.414 -3.916 -18.923 1.00 76.50 189 MET A C 1
ATOM 1430 O O . MET A 1 189 ? 9.081 -3.995 -20.106 1.00 76.50 189 MET A O 1
ATOM 1434 N N . SER A 1 190 ? 8.867 -3.019 -18.093 1.00 67.75 190 SER A N 1
ATOM 1435 C CA . SER A 1 190 ? 7.786 -2.113 -18.504 1.00 67.75 190 SER A CA 1
ATOM 1436 C C . SER A 1 190 ? 8.203 -1.186 -19.664 1.00 67.75 190 SER A C 1
ATOM 1438 O O . SER A 1 190 ? 9.362 -0.768 -19.742 1.00 67.75 190 SER A O 1
ATOM 1440 N N . PRO A 1 191 ? 7.301 -0.848 -20.602 1.00 58.53 191 PRO A N 1
ATOM 1441 C CA . PRO A 1 191 ? 7.656 -0.017 -21.752 1.00 58.53 191 PRO A CA 1
ATOM 1442 C C . PRO A 1 191 ? 8.121 1.394 -21.331 1.00 58.53 191 PRO A C 1
ATOM 1444 O O . PRO A 1 191 ? 7.392 2.117 -20.659 1.00 58.53 191 PRO A O 1
ATOM 1447 N N . GLY A 1 192 ? 9.329 1.813 -21.734 1.00 58.00 192 GLY A N 1
ATOM 1448 C CA . GLY A 1 192 ? 9.910 3.102 -21.333 1.00 58.00 192 GLY A CA 1
ATOM 1449 C C . GLY A 1 192 ? 11.091 3.557 -22.200 1.00 58.00 192 GLY A C 1
ATOM 1450 O O . GLY A 1 192 ? 11.687 2.772 -22.935 1.00 58.00 192 GLY A O 1
ATOM 1451 N N . HIS A 1 193 ? 11.440 4.842 -22.100 1.00 51.91 193 HIS A N 1
ATOM 1452 C CA . HIS A 1 193 ? 12.306 5.550 -23.059 1.00 51.91 193 HIS A CA 1
ATOM 1453 C C . HIS A 1 193 ? 13.768 5.123 -22.965 1.00 51.91 193 HIS A C 1
ATOM 1455 O O . HIS A 1 193 ? 14.437 4.915 -23.980 1.00 51.91 193 HIS A O 1
ATOM 1461 N N . GLY A 1 194 ? 14.239 4.902 -21.735 1.00 55.41 194 GLY A N 1
ATOM 1462 C CA . GLY A 1 194 ? 15.619 4.516 -21.470 1.00 55.41 194 GLY A CA 1
ATOM 1463 C C . GLY A 1 194 ? 16.003 3.194 -22.129 1.00 55.41 194 GLY A C 1
ATOM 1464 O O . GLY A 1 194 ? 17.105 3.083 -22.638 1.00 55.41 194 GLY A O 1
ATOM 1465 N N . LYS A 1 195 ? 15.099 2.210 -22.218 1.00 68.00 195 LYS A N 1
ATOM 1466 C CA . LYS A 1 195 ? 15.433 0.857 -22.711 1.00 68.00 195 LYS A CA 1
ATOM 1467 C C . LYS A 1 195 ? 15.667 0.827 -24.219 1.00 68.00 195 LYS A C 1
ATOM 1469 O O . LYS A 1 195 ? 16.571 0.142 -24.690 1.00 68.00 195 LYS A O 1
ATOM 1474 N N . THR A 1 196 ? 14.892 1.608 -24.971 1.00 62.19 196 THR A N 1
ATOM 1475 C CA . THR A 1 196 ? 15.081 1.766 -26.417 1.00 62.19 196 THR A CA 1
ATOM 1476 C C . THR A 1 196 ? 16.301 2.616 -26.746 1.00 62.19 196 THR A C 1
ATOM 1478 O O . THR A 1 196 ? 16.988 2.314 -27.714 1.00 62.19 196 THR A O 1
ATOM 1481 N N . VAL A 1 197 ? 16.607 3.632 -25.931 1.00 62.28 197 VAL A N 1
ATOM 1482 C CA . VAL A 1 197 ? 17.822 4.446 -26.096 1.00 62.28 197 VAL A CA 1
ATOM 1483 C C . VAL A 1 197 ? 19.065 3.629 -25.742 1.00 62.28 197 VAL A C 1
ATOM 1485 O O . VAL A 1 197 ? 20.000 3.600 -26.527 1.00 62.28 197 VAL A O 1
ATOM 1488 N N . VAL A 1 198 ? 19.049 2.881 -24.632 1.00 66.31 198 VAL A N 1
ATOM 1489 C CA . VAL A 1 198 ? 20.095 1.915 -24.250 1.00 66.31 198 VAL A CA 1
ATOM 1490 C C . VAL A 1 198 ? 20.324 0.897 -25.368 1.00 66.31 198 VAL A C 1
ATOM 1492 O O . VAL A 1 198 ? 21.465 0.671 -25.757 1.00 66.31 198 VAL A O 1
ATOM 1495 N N . GLY A 1 199 ? 19.255 0.311 -25.916 1.00 66.56 199 GLY A N 1
ATOM 1496 C CA . GLY A 1 199 ? 19.338 -0.639 -27.027 1.00 66.56 199 GLY A CA 1
ATOM 1497 C C . GLY A 1 199 ? 19.916 -0.013 -28.298 1.00 66.56 199 GLY A C 1
ATOM 1498 O O . GLY A 1 199 ? 20.862 -0.554 -28.861 1.00 66.56 199 GLY A O 1
ATOM 1499 N N . ALA A 1 200 ? 19.414 1.152 -28.717 1.00 63.28 200 ALA A N 1
ATOM 1500 C CA . ALA A 1 200 ? 19.914 1.873 -29.890 1.00 63.28 200 ALA A CA 1
ATOM 1501 C C . ALA A 1 200 ? 21.379 2.311 -29.729 1.00 63.28 200 ALA A C 1
ATOM 1503 O O . ALA A 1 200 ? 22.150 2.225 -30.678 1.00 63.28 200 ALA A O 1
ATOM 1504 N N . TYR A 1 201 ? 21.779 2.716 -28.524 1.00 66.94 201 TYR A N 1
ATOM 1505 C CA . TYR A 1 201 ? 23.141 3.137 -28.202 1.00 66.94 201 TYR A CA 1
ATOM 1506 C C . TYR A 1 201 ? 24.112 1.948 -28.151 1.00 66.94 201 TYR A C 1
ATOM 1508 O O . TYR A 1 201 ? 25.196 1.992 -28.724 1.00 66.94 201 TYR A O 1
ATOM 1516 N N . LEU A 1 202 ? 23.716 0.836 -27.521 1.00 69.81 202 LEU A N 1
ATOM 1517 C CA . LEU A 1 202 ? 24.537 -0.377 -27.451 1.00 69.81 202 LEU A CA 1
ATOM 1518 C C . LEU A 1 202 ? 24.656 -1.083 -28.807 1.00 69.81 202 LEU A C 1
ATOM 1520 O O . LEU A 1 202 ? 25.723 -1.602 -29.125 1.00 69.81 202 LEU A O 1
ATOM 1524 N N . VAL A 1 203 ? 23.591 -1.106 -29.609 1.00 66.44 203 VAL A N 1
ATOM 1525 C CA . VAL A 1 203 ? 23.603 -1.732 -30.941 1.00 66.44 203 VAL A CA 1
ATOM 1526 C C . VAL A 1 203 ? 24.253 -0.814 -31.980 1.00 66.44 203 VAL A C 1
ATOM 1528 O O . VAL A 1 203 ? 25.046 -1.291 -32.787 1.00 66.44 203 VAL A O 1
ATOM 1531 N N . GLY A 1 204 ? 23.969 0.491 -31.944 1.00 60.16 204 GLY A N 1
ATOM 1532 C CA . GLY A 1 204 ? 24.458 1.473 -32.917 1.00 60.16 204 GLY A CA 1
ATOM 1533 C C . GLY A 1 204 ? 25.927 1.872 -32.742 1.00 60.16 204 GLY A C 1
ATOM 1534 O O . GLY A 1 204 ? 26.614 2.076 -33.737 1.00 60.16 204 GLY A O 1
ATOM 1535 N N . SER A 1 205 ? 26.440 1.914 -31.507 1.00 61.25 205 SER A N 1
ATOM 1536 C CA . SER A 1 205 ? 27.799 2.403 -31.198 1.00 61.25 205 SER A CA 1
ATOM 1537 C C . SER A 1 205 ? 28.800 1.292 -30.839 1.00 61.25 205 SER A C 1
ATOM 1539 O O . SER A 1 205 ? 29.776 1.540 -30.135 1.00 61.25 205 SER A O 1
ATOM 1541 N N . ARG A 1 206 ? 28.568 0.041 -31.275 1.00 64.88 206 ARG A N 1
ATOM 1542 C CA . ARG A 1 206 ? 29.404 -1.139 -30.938 1.00 64.88 206 ARG A CA 1
ATOM 1543 C C . ARG A 1 206 ? 29.589 -1.343 -29.422 1.00 64.88 206 ARG A C 1
ATOM 1545 O O . ARG A 1 206 ? 30.702 -1.464 -28.908 1.00 64.88 206 ARG A O 1
ATOM 1552 N N . GLY A 1 207 ? 28.483 -1.403 -28.687 1.00 72.12 207 GLY A N 1
ATOM 1553 C CA . GLY A 1 207 ? 28.466 -1.656 -27.248 1.00 72.12 207 GLY A CA 1
ATOM 1554 C C . GLY A 1 207 ? 29.151 -2.956 -26.826 1.00 72.12 207 GLY A C 1
ATOM 1555 O O . GLY A 1 207 ? 29.163 -3.956 -27.542 1.00 72.12 207 GLY A O 1
ATOM 1556 N N . THR A 1 208 ? 29.706 -2.955 -25.613 1.00 84.50 208 THR A N 1
ATOM 1557 C CA . THR A 1 208 ? 30.282 -4.146 -24.979 1.00 84.50 208 THR A CA 1
ATOM 1558 C C . THR A 1 208 ? 29.413 -4.586 -23.797 1.00 84.50 208 THR A C 1
ATOM 1560 O O . THR A 1 208 ? 28.687 -3.762 -23.234 1.00 84.50 208 THR A O 1
ATOM 1563 N N . PRO A 1 209 ? 29.508 -5.853 -23.349 1.00 85.44 209 PRO A N 1
ATOM 1564 C CA . PRO A 1 209 ? 28.855 -6.309 -22.119 1.00 85.44 209 PRO A CA 1
ATOM 1565 C C . PRO A 1 209 ? 29.150 -5.421 -20.900 1.00 85.44 209 PRO A C 1
ATOM 1567 O O . PRO A 1 209 ? 28.273 -5.198 -20.069 1.00 85.44 209 PRO A O 1
ATOM 1570 N N . LYS A 1 210 ? 30.363 -4.851 -20.826 1.00 87.31 210 LYS A N 1
ATOM 1571 C CA . LYS A 1 210 ? 30.760 -3.921 -19.760 1.00 87.31 210 LYS A CA 1
ATOM 1572 C C . LYS A 1 210 ? 29.960 -2.616 -19.809 1.00 87.31 210 LYS A C 1
ATOM 1574 O O . LYS A 1 210 ? 29.565 -2.119 -18.762 1.00 87.31 210 LYS A O 1
ATOM 1579 N N . HIS A 1 211 ? 29.680 -2.094 -21.006 1.00 85.69 211 HIS A N 1
ATOM 1580 C CA . HIS A 1 211 ? 28.846 -0.900 -21.182 1.00 85.69 211 HIS A CA 1
ATOM 1581 C C . HIS A 1 211 ? 27.397 -1.158 -20.750 1.00 85.69 211 HIS A C 1
ATOM 1583 O O . HIS A 1 211 ? 26.811 -0.323 -20.069 1.00 85.69 211 HIS A O 1
ATOM 1589 N N . ALA A 1 212 ? 26.843 -2.329 -21.085 1.00 84.12 212 ALA A N 1
ATOM 1590 C CA . ALA A 1 212 ? 25.495 -2.719 -20.670 1.00 84.12 212 ALA A CA 1
ATOM 1591 C C . ALA A 1 212 ? 25.371 -2.836 -19.140 1.00 84.12 212 ALA A C 1
ATOM 1593 O O . ALA A 1 212 ? 24.442 -2.280 -18.557 1.00 84.12 212 ALA A O 1
ATOM 1594 N N . ALA A 1 213 ? 26.332 -3.503 -18.491 1.00 87.88 213 ALA A N 1
ATOM 1595 C CA . ALA A 1 213 ? 26.357 -3.649 -17.036 1.00 87.88 213 ALA A CA 1
ATOM 1596 C C . ALA A 1 213 ? 26.542 -2.303 -16.318 1.00 87.88 213 ALA A C 1
ATOM 1598 O O . ALA A 1 213 ? 25.823 -2.008 -15.368 1.00 87.88 213 ALA A O 1
ATOM 1599 N N . PHE A 1 214 ? 27.467 -1.461 -16.792 1.00 89.44 214 PHE A N 1
ATOM 1600 C CA . PHE A 1 214 ? 27.701 -0.141 -16.206 1.00 89.44 214 PHE A CA 1
ATOM 1601 C C . PHE A 1 214 ? 26.469 0.750 -16.304 1.00 89.44 214 PHE A C 1
ATOM 1603 O O . PHE A 1 214 ? 26.051 1.326 -15.308 1.00 89.44 214 PHE A O 1
ATOM 1610 N N . LEU A 1 215 ? 25.848 0.811 -17.482 1.00 85.19 215 LEU A N 1
ATOM 1611 C CA . LEU A 1 215 ? 24.649 1.611 -17.691 1.00 85.19 215 LEU A CA 1
ATOM 1612 C C . LEU A 1 215 ? 23.489 1.124 -16.811 1.00 85.19 215 LEU A C 1
ATOM 1614 O O . LEU A 1 215 ? 22.845 1.938 -16.154 1.00 85.19 215 LEU A O 1
ATOM 1618 N N . GLY A 1 216 ? 23.266 -0.194 -16.736 1.00 85.56 216 GLY A N 1
ATOM 1619 C CA . GLY A 1 216 ? 22.266 -0.786 -15.842 1.00 85.56 216 GLY A CA 1
ATOM 1620 C C . GLY A 1 216 ? 22.519 -0.453 -14.369 1.00 85.56 216 GLY A C 1
ATOM 1621 O O . GLY A 1 216 ? 21.590 -0.074 -13.653 1.00 85.56 216 GLY A O 1
ATOM 1622 N N . LEU A 1 217 ? 23.777 -0.521 -13.925 1.00 89.31 217 LEU A N 1
ATOM 1623 C CA . LEU A 1 217 ? 24.169 -0.184 -12.558 1.00 89.31 217 LEU A CA 1
ATOM 1624 C C . LEU A 1 217 ? 23.986 1.309 -12.259 1.00 89.31 217 LEU A C 1
ATOM 1626 O O . LEU A 1 217 ? 23.386 1.647 -11.245 1.00 89.31 217 LEU A O 1
ATOM 1630 N N . THR A 1 218 ? 24.451 2.204 -13.135 1.00 88.25 218 THR A N 1
ATOM 1631 C CA . THR A 1 218 ? 24.308 3.656 -12.952 1.00 88.25 218 THR A CA 1
ATOM 1632 C C . THR A 1 218 ? 22.840 4.057 -12.855 1.00 88.25 218 THR A C 1
ATOM 1634 O O . THR A 1 218 ? 22.482 4.782 -11.927 1.00 88.25 218 THR A O 1
ATOM 1637 N N . VAL A 1 219 ? 21.986 3.564 -13.761 1.00 85.69 219 VAL A N 1
ATOM 1638 C CA . VAL A 1 219 ? 20.534 3.816 -13.711 1.00 85.69 219 VAL A CA 1
ATOM 1639 C C . VAL A 1 219 ? 19.963 3.339 -12.379 1.00 85.69 219 VAL A C 1
ATOM 1641 O O . VAL A 1 219 ? 19.255 4.082 -11.712 1.00 85.69 219 VAL A O 1
ATOM 1644 N N . THR A 1 220 ? 20.315 2.127 -11.951 1.00 88.69 220 THR A N 1
ATOM 1645 C CA . THR A 1 220 ? 19.806 1.554 -10.699 1.00 88.69 220 THR A CA 1
ATOM 1646 C C . THR A 1 220 ? 20.230 2.362 -9.479 1.00 88.69 220 THR A C 1
ATOM 1648 O O . THR A 1 220 ? 19.401 2.681 -8.629 1.00 88.69 220 THR A O 1
ATOM 1651 N N . VAL A 1 221 ? 21.517 2.698 -9.374 1.00 90.75 221 VAL A N 1
ATOM 1652 C CA . VAL A 1 221 ? 22.061 3.444 -8.234 1.00 90.75 221 VAL A CA 1
ATOM 1653 C C . VAL A 1 221 ? 21.413 4.819 -8.155 1.00 90.75 221 VAL A C 1
ATOM 1655 O O . VAL A 1 221 ? 20.900 5.191 -7.106 1.00 90.75 221 VAL A O 1
ATOM 1658 N N . THR A 1 222 ? 21.379 5.554 -9.266 1.00 89.75 222 THR A N 1
ATOM 1659 C CA . THR A 1 222 ? 20.804 6.907 -9.303 1.00 89.75 222 THR A CA 1
ATOM 1660 C C . THR A 1 222 ? 19.302 6.898 -9.020 1.00 89.75 222 THR A C 1
ATOM 1662 O O . THR A 1 222 ? 18.826 7.744 -8.268 1.00 89.75 222 THR A O 1
ATOM 1665 N N . HIS A 1 223 ? 18.581 5.880 -9.495 1.00 86.75 223 HIS A N 1
ATOM 1666 C CA . HIS A 1 223 ? 17.177 5.653 -9.160 1.00 86.75 223 HIS A CA 1
ATOM 1667 C C . HIS A 1 223 ? 16.946 5.363 -7.681 1.00 86.75 223 HIS A C 1
ATOM 1669 O O . HIS A 1 223 ? 16.090 5.978 -7.052 1.00 86.75 223 HIS A O 1
ATOM 1675 N N . THR A 1 224 ? 17.743 4.467 -7.103 1.00 90.31 224 THR A N 1
ATOM 1676 C CA . THR A 1 224 ? 17.639 4.101 -5.683 1.00 90.31 224 THR A CA 1
ATOM 1677 C C . THR A 1 224 ? 17.940 5.298 -4.790 1.00 90.31 224 THR A C 1
ATOM 1679 O O . THR A 1 224 ? 17.197 5.566 -3.851 1.00 90.31 224 THR A O 1
ATOM 1682 N N . LEU A 1 225 ? 18.991 6.058 -5.115 1.00 90.81 225 LEU A N 1
ATOM 1683 C CA . LEU A 1 225 ? 19.336 7.288 -4.406 1.00 90.81 225 LEU A CA 1
ATOM 1684 C C . LEU A 1 225 ? 18.220 8.330 -4.515 1.00 90.81 225 LEU A C 1
ATOM 1686 O O . LEU A 1 225 ? 17.907 8.968 -3.516 1.00 90.81 225 LEU A O 1
ATOM 1690 N N . GLY A 1 226 ? 17.582 8.462 -5.682 1.00 88.19 226 GLY A N 1
ATOM 1691 C CA . GLY A 1 226 ? 16.406 9.313 -5.861 1.00 88.19 226 GLY A CA 1
ATOM 1692 C C . GLY A 1 226 ? 15.233 8.892 -4.970 1.00 88.19 226 GLY A C 1
ATOM 1693 O O . GLY A 1 226 ? 14.657 9.733 -4.285 1.00 88.19 226 GLY A O 1
ATOM 1694 N N . VAL A 1 227 ? 14.916 7.592 -4.914 1.00 87.69 227 VAL A N 1
ATOM 1695 C CA . VAL A 1 227 ? 13.858 7.044 -4.042 1.00 87.69 227 VAL A CA 1
ATOM 1696 C C . VAL A 1 227 ? 14.182 7.292 -2.567 1.00 87.69 227 VAL A C 1
ATOM 1698 O O . VAL A 1 227 ? 13.314 7.729 -1.817 1.00 87.69 227 VAL A O 1
ATOM 1701 N N . PHE A 1 228 ? 15.426 7.056 -2.147 1.00 89.94 228 PHE A N 1
ATOM 1702 C CA . PHE A 1 228 ? 15.864 7.273 -0.766 1.00 89.94 228 PHE A CA 1
ATOM 1703 C C . PHE A 1 228 ? 15.838 8.750 -0.384 1.00 89.94 228 PHE A C 1
ATOM 1705 O O . PHE A 1 228 ? 15.329 9.088 0.681 1.00 89.94 228 PHE A O 1
ATOM 1712 N N . ALA A 1 229 ? 16.337 9.630 -1.252 1.00 88.25 229 ALA A N 1
ATOM 1713 C CA . ALA A 1 229 ? 16.314 11.069 -1.029 1.00 88.25 229 ALA A CA 1
ATOM 1714 C C . ALA A 1 229 ? 14.875 11.584 -0.914 1.00 88.25 229 ALA A C 1
ATOM 1716 O O . ALA A 1 229 ? 14.562 12.294 0.036 1.00 88.25 229 ALA A O 1
ATOM 1717 N N . LEU A 1 230 ? 13.982 11.183 -1.825 1.00 81.44 230 LEU A N 1
ATOM 1718 C CA . LEU A 1 230 ? 12.581 11.599 -1.777 1.00 81.44 230 LEU A CA 1
ATOM 1719 C C . LEU A 1 230 ? 11.854 11.013 -0.558 1.00 81.44 230 LEU A C 1
ATOM 1721 O O . LEU A 1 230 ? 11.072 11.711 0.083 1.00 81.44 230 LEU A O 1
ATOM 1725 N N . GLY A 1 231 ? 12.129 9.754 -0.206 1.00 81.25 231 GLY A N 1
ATOM 1726 C CA . GLY A 1 231 ? 11.605 9.118 1.003 1.00 81.25 231 GLY A CA 1
ATOM 1727 C C . GLY A 1 231 ? 12.054 9.844 2.272 1.00 81.25 231 GLY A C 1
ATOM 1728 O O . GLY A 1 231 ? 11.233 10.105 3.145 1.00 81.25 231 GLY A O 1
ATOM 1729 N N . LEU A 1 232 ? 13.324 10.253 2.338 1.00 83.69 232 LEU A N 1
ATOM 1730 C CA . LEU A 1 232 ? 13.872 11.031 3.448 1.00 83.69 232 LEU A CA 1
ATOM 1731 C C . LEU A 1 232 ? 13.241 12.426 3.521 1.00 83.69 232 LEU A C 1
ATOM 1733 O O . LEU A 1 232 ? 12.795 12.839 4.586 1.00 83.69 232 LEU A O 1
ATOM 1737 N N . VAL A 1 233 ? 13.142 13.127 2.386 1.00 82.31 233 VAL A N 1
ATOM 1738 C CA . VAL A 1 233 ? 12.436 14.415 2.291 1.00 82.31 233 VAL A CA 1
ATOM 1739 C C . VAL A 1 233 ? 10.994 14.268 2.769 1.00 82.31 233 VAL A C 1
ATOM 1741 O O . VAL A 1 233 ? 10.538 15.093 3.550 1.00 82.31 233 VAL A O 1
ATOM 1744 N N . THR A 1 234 ? 10.295 13.204 2.369 1.00 72.19 234 THR A N 1
ATOM 1745 C CA . THR A 1 234 ? 8.907 12.957 2.786 1.00 72.19 234 THR A CA 1
ATOM 1746 C C . THR A 1 234 ? 8.806 12.648 4.275 1.00 72.19 234 THR A C 1
ATOM 1748 O O . THR A 1 234 ? 7.903 13.149 4.931 1.00 72.19 234 THR A O 1
ATOM 1751 N N . LEU A 1 235 ? 9.749 11.885 4.831 1.00 74.88 235 LEU A N 1
ATOM 1752 C CA . LEU A 1 235 ? 9.822 11.606 6.264 1.00 74.88 235 LEU A CA 1
ATOM 1753 C C . LEU A 1 235 ? 10.048 12.879 7.091 1.00 74.88 235 LEU A C 1
ATOM 1755 O O . LEU A 1 235 ? 9.462 13.028 8.155 1.00 74.88 235 LEU A O 1
ATOM 1759 N N . PHE A 1 236 ? 10.868 13.817 6.614 1.00 75.50 236 PHE A N 1
ATOM 1760 C CA . PHE A 1 236 ? 11.042 15.110 7.287 1.00 75.50 236 PHE A CA 1
ATOM 1761 C C . PHE A 1 236 ? 9.852 16.056 7.059 1.00 75.50 236 PHE A C 1
ATOM 1763 O O . PHE A 1 236 ? 9.486 16.819 7.954 1.00 75.50 236 PHE A O 1
ATOM 1770 N N . ALA A 1 237 ? 9.236 15.999 5.877 1.00 70.31 237 ALA A N 1
ATOM 1771 C CA . ALA A 1 237 ? 8.092 16.822 5.498 1.00 70.31 237 ALA A CA 1
ATOM 1772 C C . ALA A 1 237 ? 6.746 16.300 6.031 1.00 70.31 237 ALA A C 1
ATOM 1774 O O . ALA A 1 237 ? 5.769 17.046 5.993 1.00 70.31 237 ALA A O 1
ATOM 1775 N N . SER A 1 238 ? 6.669 15.073 6.561 1.00 62.22 238 SER A N 1
ATOM 1776 C CA . SER A 1 238 ? 5.428 14.496 7.106 1.00 62.22 238 SER A CA 1
ATOM 1777 C C . SER A 1 238 ? 4.890 15.260 8.317 1.00 62.22 238 SER A C 1
ATOM 1779 O O . SER A 1 238 ? 3.719 15.126 8.648 1.00 62.22 238 SER A O 1
ATOM 1781 N N . ASN A 1 239 ? 5.716 16.106 8.942 1.00 57.34 239 ASN A N 1
ATOM 1782 C CA . ASN A 1 239 ? 5.286 17.050 9.978 1.00 57.34 239 ASN A CA 1
ATOM 1783 C C . ASN A 1 239 ? 4.524 18.272 9.416 1.00 57.34 239 ASN A C 1
ATOM 1785 O O . ASN A 1 239 ? 3.994 19.061 10.190 1.00 57.34 239 ASN A O 1
ATOM 1789 N N . TYR A 1 240 ? 4.477 18.452 8.089 1.00 57.59 240 TYR A N 1
ATOM 1790 C CA . TYR A 1 240 ? 3.895 19.627 7.423 1.00 57.59 240 TYR A CA 1
ATOM 1791 C C . TYR A 1 240 ? 2.912 19.290 6.286 1.00 57.59 240 TYR A C 1
ATOM 1793 O O . TYR A 1 240 ? 2.070 20.124 5.955 1.00 57.59 240 TYR A O 1
ATOM 1801 N N . ILE A 1 241 ? 3.000 18.106 5.660 1.00 55.53 241 ILE A N 1
ATOM 1802 C CA . ILE A 1 241 ? 2.180 17.726 4.494 1.00 55.53 241 ILE A CA 1
ATOM 1803 C C . ILE A 1 241 ? 1.714 16.265 4.622 1.00 55.53 241 ILE A C 1
ATOM 1805 O O . ILE A 1 241 ? 2.532 15.355 4.744 1.00 55.53 241 ILE A O 1
ATOM 1809 N N . LEU A 1 242 ? 0.395 16.044 4.548 1.00 54.50 242 LEU A N 1
ATOM 1810 C CA . LEU A 1 242 ? -0.234 14.717 4.608 1.00 54.50 242 LEU A CA 1
ATOM 1811 C C . LEU A 1 242 ? 0.115 13.858 3.366 1.00 54.50 242 LEU A C 1
ATOM 1813 O O . LEU A 1 242 ? -0.120 14.307 2.233 1.00 54.50 242 LEU A O 1
ATOM 1817 N N . PRO A 1 243 ? 0.617 12.616 3.537 1.00 50.66 243 PRO A N 1
ATOM 1818 C CA . PRO A 1 243 ? 0.907 11.689 2.439 1.00 50.66 243 PRO A CA 1
ATOM 1819 C C . PRO A 1 243 ? -0.287 11.409 1.513 1.00 50.66 243 PRO A C 1
ATOM 1821 O O . PRO A 1 243 ? -0.081 11.181 0.317 1.00 50.66 243 PRO A O 1
ATOM 1824 N N . GLU A 1 244 ? -1.529 11.485 2.015 1.00 55.00 244 GLU A N 1
ATOM 1825 C CA . GLU A 1 244 ? -2.736 11.215 1.218 1.00 55.00 244 GLU A CA 1
ATOM 1826 C C . GLU A 1 244 ? -2.987 12.266 0.128 1.00 55.00 244 GLU A C 1
ATOM 1828 O O . GLU A 1 244 ? -3.657 11.972 -0.859 1.00 55.00 244 GLU A O 1
ATOM 1833 N N . LYS A 1 245 ? -2.427 13.480 0.253 1.00 58.53 245 LYS A N 1
ATOM 1834 C CA . LYS A 1 245 ? -2.516 14.513 -0.798 1.00 58.53 245 LYS A CA 1
ATOM 1835 C C . LYS A 1 245 ? -1.368 14.446 -1.802 1.00 58.53 245 LYS A C 1
ATOM 1837 O O . LYS A 1 245 ? -1.543 14.815 -2.962 1.00 58.53 245 LYS A O 1
ATOM 1842 N N . LEU A 1 246 ? -0.201 13.967 -1.372 1.00 58.16 246 LEU A N 1
ATOM 1843 C CA . LEU A 1 246 ? 0.986 13.859 -2.222 1.00 58.16 246 LEU A CA 1
ATOM 1844 C C . LEU A 1 246 ? 0.858 12.721 -3.239 1.00 58.16 246 LEU A C 1
ATOM 1846 O O . LEU A 1 246 ? 1.235 12.899 -4.395 1.00 58.16 246 LEU A O 1
ATOM 1850 N N . MET A 1 247 ? 0.311 11.569 -2.838 1.00 59.00 247 MET A N 1
ATOM 1851 C CA . MET A 1 247 ? 0.250 10.382 -3.702 1.00 59.00 247 MET A CA 1
ATOM 1852 C C . MET A 1 247 ? -0.638 10.550 -4.949 1.00 59.00 247 MET A C 1
ATOM 1854 O O . MET A 1 247 ? -0.134 10.288 -6.043 1.00 59.00 247 MET A O 1
ATOM 1858 N N . PRO A 1 248 ? -1.893 11.036 -4.857 1.00 66.31 248 PRO A N 1
ATOM 1859 C CA . PRO A 1 248 ? -2.728 11.261 -6.040 1.00 66.31 248 PRO A CA 1
ATOM 1860 C C . PRO A 1 248 ? -2.137 12.332 -6.958 1.00 66.31 248 PRO A C 1
ATOM 1862 O O . PRO A 1 248 ? -2.140 12.184 -8.176 1.00 66.31 248 PRO A O 1
ATOM 1865 N N . PHE A 1 249 ? -1.548 13.385 -6.382 1.00 67.38 249 PHE A N 1
ATOM 1866 C CA . PHE A 1 249 ? -0.919 14.460 -7.145 1.00 67.38 249 PHE A CA 1
ATOM 1867 C C . PHE A 1 249 ? 0.319 13.980 -7.917 1.00 67.38 249 PHE A C 1
ATOM 1869 O O . PHE A 1 249 ? 0.429 14.213 -9.121 1.00 67.38 249 PHE A O 1
ATOM 1876 N N . LEU A 1 250 ? 1.232 13.257 -7.260 1.00 65.81 250 LEU A N 1
ATOM 1877 C CA . LEU A 1 250 ? 2.411 12.672 -7.909 1.00 65.81 250 LEU A CA 1
ATOM 1878 C C . LEU A 1 250 ? 2.016 11.611 -8.950 1.00 65.81 250 LEU A C 1
ATOM 1880 O O . LEU A 1 250 ? 2.608 11.559 -10.033 1.00 65.81 250 LEU A O 1
ATOM 1884 N N . GLY A 1 251 ? 0.998 10.794 -8.658 1.00 65.56 251 GLY A N 1
ATOM 1885 C CA . GLY A 1 251 ? 0.414 9.830 -9.594 1.00 65.56 251 GLY A CA 1
ATOM 1886 C C . GLY A 1 251 ? -0.153 10.505 -10.843 1.00 65.56 251 GLY A C 1
ATOM 1887 O O . GLY A 1 251 ? 0.193 10.133 -11.963 1.00 65.56 251 GLY A O 1
ATOM 1888 N N . PHE A 1 252 ? -0.924 11.577 -10.665 1.00 72.56 252 PHE A N 1
ATOM 1889 C CA . PHE A 1 252 ? -1.509 12.341 -11.760 1.00 72.56 252 PHE A CA 1
ATOM 1890 C C . PHE A 1 252 ? -0.450 13.034 -12.625 1.00 72.56 252 PHE A C 1
ATOM 1892 O O . PHE A 1 252 ? -0.478 12.899 -13.849 1.00 72.56 252 PHE A O 1
ATOM 1899 N N . VAL A 1 253 ? 0.519 13.726 -12.009 1.00 70.31 253 VAL A N 1
ATOM 1900 C CA . VAL A 1 253 ? 1.612 14.417 -12.721 1.00 70.31 253 VAL A CA 1
ATOM 1901 C C . VAL A 1 253 ? 2.487 13.422 -13.487 1.00 70.31 253 VAL A C 1
ATOM 1903 O O . VAL A 1 253 ? 2.817 13.653 -14.653 1.00 70.31 253 VAL A O 1
ATOM 1906 N N . SER A 1 254 ? 2.834 12.287 -12.873 1.00 60.78 254 SER A N 1
ATOM 1907 C CA . SER A 1 254 ? 3.608 11.238 -13.547 1.00 60.78 254 SER A CA 1
ATOM 1908 C C . SER A 1 254 ? 2.818 10.576 -14.681 1.00 60.78 254 SER A C 1
ATOM 1910 O O . SER A 1 254 ? 3.372 10.384 -15.764 1.00 60.78 254 SER A O 1
ATOM 1912 N N . GLY A 1 255 ? 1.520 10.315 -14.490 1.00 65.06 255 GLY A N 1
ATOM 1913 C CA . GLY A 1 255 ? 0.614 9.831 -15.534 1.00 65.06 255 GLY A CA 1
ATOM 1914 C C . GLY A 1 255 ? 0.539 10.782 -16.730 1.00 65.06 255 GLY A C 1
ATOM 1915 O O . GLY A 1 255 ? 0.678 10.341 -17.871 1.00 65.06 255 GLY A O 1
ATOM 1916 N N . LEU A 1 256 ? 0.423 12.091 -16.479 1.00 75.06 256 LEU A N 1
ATOM 1917 C CA . LEU A 1 256 ? 0.403 13.140 -17.506 1.00 75.06 256 LEU A CA 1
ATOM 1918 C C . LEU A 1 256 ? 1.697 13.158 -18.314 1.00 75.06 256 LEU A C 1
ATOM 1920 O O . LEU A 1 256 ? 1.668 13.245 -19.542 1.00 75.06 256 LEU A O 1
ATOM 1924 N N . MET A 1 257 ? 2.835 13.037 -17.629 1.00 69.12 257 MET A N 1
ATOM 1925 C CA . MET A 1 257 ? 4.135 12.983 -18.284 1.00 69.12 257 MET A CA 1
ATOM 1926 C C . MET A 1 257 ? 4.264 11.727 -19.155 1.00 69.12 257 MET A C 1
ATOM 1928 O O . MET A 1 257 ? 4.645 11.838 -20.318 1.00 69.12 257 MET A O 1
ATOM 1932 N N . VAL A 1 258 ? 3.879 10.550 -18.646 1.00 65.94 258 VAL A N 1
ATOM 1933 C CA . VAL A 1 258 ? 3.875 9.290 -19.413 1.00 65.94 258 VAL A CA 1
ATOM 1934 C C . VAL A 1 258 ? 2.936 9.370 -20.618 1.00 65.94 258 VAL A C 1
ATOM 1936 O O . VAL A 1 258 ? 3.305 8.935 -21.708 1.00 65.94 258 VAL A O 1
ATOM 1939 N N . LEU A 1 259 ? 1.752 9.966 -20.456 1.00 73.31 259 LEU A N 1
ATOM 1940 C CA . LEU A 1 259 ? 0.777 10.167 -21.526 1.00 73.31 259 LEU A CA 1
ATOM 1941 C C . LEU A 1 259 ? 1.323 11.098 -22.619 1.00 73.31 259 LEU A C 1
ATOM 1943 O O . LEU A 1 259 ? 1.308 10.733 -23.794 1.00 73.31 259 LEU A O 1
ATOM 1947 N N . TYR A 1 260 ? 1.849 12.268 -22.246 1.00 73.56 260 TYR A N 1
ATOM 1948 C CA . TYR A 1 260 ? 2.457 13.226 -23.178 1.00 73.56 260 TYR A CA 1
ATOM 1949 C C . TYR A 1 260 ? 3.580 12.577 -23.993 1.00 73.56 260 TYR A C 1
ATOM 1951 O O . TYR A 1 260 ? 3.641 12.663 -25.224 1.00 73.56 260 TYR A O 1
ATOM 1959 N N . ILE A 1 261 ? 4.449 11.862 -23.293 1.00 68.62 261 ILE A N 1
ATOM 1960 C CA . ILE A 1 261 ? 5.561 11.134 -23.872 1.00 68.62 261 ILE A CA 1
ATOM 1961 C C . ILE A 1 261 ? 5.065 10.013 -24.820 1.00 68.62 261 ILE A C 1
ATOM 1963 O O . ILE A 1 261 ? 5.545 9.883 -25.948 1.00 68.62 261 ILE A O 1
ATOM 1967 N N . GLY A 1 262 ? 4.064 9.228 -24.413 1.00 68.00 262 GLY A N 1
ATOM 1968 C CA . GLY A 1 262 ? 3.467 8.179 -25.244 1.00 68.00 262 GLY A CA 1
ATOM 1969 C C . GLY A 1 262 ? 2.833 8.729 -26.525 1.00 68.00 262 GLY A C 1
ATOM 1970 O O . GLY A 1 262 ? 3.050 8.185 -27.608 1.00 68.00 262 GLY A O 1
ATOM 1971 N N . LEU A 1 263 ? 2.114 9.851 -26.427 1.00 78.25 263 LEU A N 1
ATOM 1972 C CA . LEU A 1 263 ? 1.468 10.518 -27.562 1.00 78.25 263 LEU A CA 1
ATOM 1973 C C . LEU A 1 263 ? 2.482 11.109 -28.549 1.00 78.25 263 LEU A C 1
ATOM 1975 O O . LEU A 1 263 ? 2.321 10.963 -29.763 1.00 78.25 263 LEU A O 1
ATOM 1979 N N . THR A 1 264 ? 3.547 11.744 -28.053 1.00 73.19 264 THR A N 1
ATOM 1980 C CA . THR A 1 264 ? 4.613 12.301 -28.904 1.00 73.19 264 THR A CA 1
ATOM 1981 C C . THR A 1 264 ? 5.402 11.203 -29.622 1.00 73.19 264 THR A C 1
ATOM 1983 O O . THR A 1 264 ? 5.653 11.321 -30.827 1.00 73.19 264 THR A O 1
ATOM 1986 N N . MET A 1 265 ? 5.712 10.088 -28.950 1.00 71.06 265 MET A N 1
ATOM 1987 C CA . MET A 1 265 ? 6.283 8.902 -29.601 1.00 71.06 265 MET A CA 1
ATOM 1988 C C . MET A 1 265 ? 5.343 8.307 -30.646 1.00 71.06 265 MET A C 1
ATOM 1990 O O . MET A 1 265 ? 5.786 7.987 -31.750 1.00 71.06 265 MET A O 1
ATOM 1994 N N . PHE A 1 266 ? 4.064 8.138 -30.301 1.00 79.56 266 PHE A N 1
ATOM 1995 C CA . PHE A 1 266 ? 3.067 7.547 -31.188 1.00 79.56 266 PHE A CA 1
ATOM 1996 C C . PHE A 1 266 ? 2.938 8.370 -32.466 1.00 79.56 266 PHE A C 1
ATOM 1998 O O . PHE A 1 266 ? 3.078 7.820 -33.553 1.00 79.56 266 PHE A O 1
ATOM 2005 N N . LYS A 1 267 ? 2.803 9.696 -32.341 1.00 80.62 267 LYS A N 1
ATOM 2006 C CA . LYS A 1 267 ? 2.754 10.629 -33.473 1.00 80.62 267 LYS A CA 1
ATOM 2007 C C . LYS A 1 267 ? 3.994 10.510 -34.362 1.00 80.62 267 LYS A C 1
ATOM 2009 O O . LYS A 1 267 ? 3.872 10.336 -35.571 1.00 80.62 267 LYS A O 1
ATOM 2014 N N . THR A 1 268 ? 5.184 10.550 -33.765 1.00 71.94 268 THR A N 1
ATOM 2015 C CA . THR A 1 268 ? 6.457 10.509 -34.506 1.00 71.94 268 THR A CA 1
ATOM 2016 C C . THR A 1 268 ? 6.641 9.180 -35.246 1.00 71.94 268 THR A C 1
ATOM 2018 O O . THR A 1 268 ? 7.013 9.161 -36.417 1.00 71.94 268 THR A O 1
ATOM 2021 N N . ARG A 1 269 ? 6.331 8.053 -34.593 1.00 77.12 269 ARG A N 1
ATOM 2022 C CA . ARG A 1 269 ? 6.482 6.708 -35.170 1.00 77.12 269 ARG A CA 1
ATOM 2023 C C . ARG A 1 269 ? 5.393 6.375 -36.186 1.00 77.12 269 ARG A C 1
ATOM 2025 O O . ARG A 1 269 ? 5.679 5.693 -37.164 1.00 77.12 269 ARG A O 1
ATOM 2032 N N . LEU A 1 270 ? 4.172 6.863 -35.976 1.00 80.31 270 LEU A N 1
ATOM 2033 C CA . LEU A 1 270 ? 3.067 6.704 -36.915 1.00 80.31 270 LEU A CA 1
ATOM 2034 C C . LEU A 1 270 ? 3.355 7.454 -38.220 1.00 80.31 270 LEU A C 1
ATOM 2036 O O . LEU A 1 270 ? 3.203 6.874 -39.288 1.00 80.31 270 LEU A O 1
ATOM 2040 N N . PHE A 1 271 ? 3.848 8.694 -38.150 1.00 79.00 271 PHE A N 1
ATOM 2041 C CA . PHE A 1 271 ? 4.232 9.445 -39.350 1.00 79.00 271 PHE A CA 1
ATOM 2042 C C . PHE A 1 271 ? 5.402 8.815 -40.108 1.00 79.00 271 PHE A C 1
ATOM 2044 O O . PHE A 1 271 ? 5.345 8.723 -41.333 1.00 79.00 271 PHE A O 1
ATOM 2051 N N . ALA A 1 272 ? 6.401 8.288 -39.395 1.00 72.56 272 ALA A N 1
ATOM 2052 C CA . ALA A 1 272 ? 7.484 7.527 -40.013 1.00 72.56 272 ALA A CA 1
ATOM 2053 C C . ALA A 1 272 ? 6.987 6.228 -40.685 1.00 72.56 272 ALA A C 1
ATOM 2055 O O . ALA A 1 272 ? 7.433 5.882 -41.775 1.00 72.56 272 ALA A O 1
ATOM 2056 N N . ALA A 1 273 ? 6.036 5.514 -40.071 1.00 73.62 273 ALA A N 1
ATOM 2057 C CA . ALA A 1 273 ? 5.462 4.287 -40.633 1.00 73.62 273 ALA A CA 1
ATOM 2058 C C . ALA A 1 273 ? 4.529 4.541 -41.833 1.00 73.62 273 ALA A C 1
ATOM 2060 O O . ALA A 1 273 ? 4.417 3.684 -42.709 1.00 73.62 273 ALA A O 1
ATOM 2061 N N . LEU A 1 274 ? 3.877 5.707 -41.875 1.00 80.44 274 LEU A N 1
ATOM 2062 C CA . LEU A 1 274 ? 2.996 6.144 -42.963 1.00 80.44 274 LEU A CA 1
ATOM 2063 C C . LEU A 1 274 ? 3.750 6.782 -44.144 1.00 80.44 274 LEU A C 1
ATOM 2065 O O . LEU A 1 274 ? 3.122 7.110 -45.146 1.00 80.44 274 LEU A O 1
ATOM 2069 N N . GLY A 1 275 ? 5.076 6.937 -44.056 1.00 67.88 275 GLY A N 1
ATOM 2070 C CA . GLY A 1 275 ? 5.896 7.483 -45.143 1.00 67.88 275 GLY A CA 1
ATOM 2071 C C . GLY A 1 275 ? 5.792 9.002 -45.313 1.00 67.88 275 GLY A C 1
ATOM 2072 O O . GLY A 1 275 ? 6.151 9.520 -46.367 1.00 67.88 275 GLY A O 1
ATOM 2073 N N . TRP A 1 276 ? 5.314 9.729 -44.298 1.00 63.66 276 TRP A N 1
ATOM 2074 C CA . TRP A 1 276 ? 5.385 11.190 -44.275 1.00 63.66 276 TRP A CA 1
ATOM 2075 C C . TRP A 1 276 ? 6.770 11.630 -43.794 1.00 63.66 276 TRP A C 1
ATOM 2077 O O . TRP A 1 276 ? 6.970 11.959 -42.624 1.00 63.66 276 TRP A O 1
ATOM 2087 N N . GLU A 1 277 ? 7.741 11.625 -44.706 1.00 48.78 277 GLU A N 1
ATOM 2088 C CA . GLU A 1 277 ? 8.984 12.374 -44.521 1.00 48.78 277 GLU A CA 1
ATOM 2089 C C . GLU A 1 277 ? 8.683 13.873 -44.650 1.00 48.78 277 GLU A C 1
ATOM 2091 O O . GLU A 1 277 ? 7.992 14.312 -45.572 1.00 48.78 277 GLU A O 1
ATOM 2096 N N . LYS A 1 278 ? 9.179 14.681 -43.705 1.00 45.91 278 LYS A N 1
ATOM 2097 C CA . LYS A 1 278 ? 9.212 16.135 -43.902 1.00 45.91 278 LYS A CA 1
ATOM 2098 C C . LYS A 1 278 ? 10.101 16.414 -45.122 1.00 45.91 278 LYS A C 1
ATOM 2100 O O . LYS A 1 278 ? 11.176 15.818 -45.184 1.00 45.91 278 LYS A O 1
ATOM 2105 N N . PRO A 1 279 ? 9.717 17.311 -46.048 1.00 40.56 279 PRO A N 1
ATOM 2106 C CA . PRO A 1 279 ? 10.589 17.685 -47.151 1.00 40.56 279 PRO A CA 1
ATOM 2107 C C . PRO A 1 279 ? 11.891 18.229 -46.565 1.00 40.56 279 PRO A C 1
ATOM 2109 O O . PRO A 1 279 ? 11.868 19.200 -45.807 1.00 40.56 279 PRO A O 1
ATOM 2112 N N . ALA A 1 280 ? 13.020 17.605 -46.887 1.00 40.75 280 ALA A N 1
ATOM 2113 C CA . ALA A 1 280 ? 14.298 18.273 -46.737 1.00 40.75 280 ALA A CA 1
ATOM 2114 C C . ALA A 1 280 ? 14.269 19.473 -47.692 1.00 40.75 280 ALA A C 1
ATOM 2116 O O . ALA A 1 280 ? 14.138 19.307 -48.905 1.00 40.75 280 ALA A O 1
ATOM 2117 N N . HIS A 1 281 ? 14.301 20.687 -47.146 1.00 42.09 281 HIS A N 1
ATOM 2118 C CA . HIS A 1 281 ? 14.448 21.894 -47.946 1.00 42.09 281 HIS A CA 1
ATOM 2119 C C . HIS A 1 281 ? 15.844 21.880 -48.577 1.00 42.09 281 HIS A C 1
ATOM 2121 O O . HIS A 1 281 ? 16.831 22.207 -47.927 1.00 42.09 281 HIS A O 1
ATOM 2127 N N . GLY A 1 282 ? 15.927 21.455 -49.838 1.00 35.91 282 GLY A N 1
ATOM 2128 C CA . GLY A 1 282 ? 17.113 21.624 -50.666 1.00 35.91 282 GLY A CA 1
ATOM 2129 C C . GLY A 1 282 ? 17.197 23.073 -51.133 1.00 35.91 282 GLY A C 1
ATOM 2130 O O . GLY A 1 282 ? 16.466 23.471 -52.038 1.00 35.91 282 GLY A O 1
ATOM 2131 N N . HIS A 1 283 ? 18.070 23.860 -50.510 1.00 42.09 283 HIS A N 1
ATOM 2132 C CA . HIS A 1 283 ? 18.496 25.144 -51.054 1.00 42.09 283 HIS A CA 1
ATOM 2133 C C . HIS A 1 283 ? 19.720 24.908 -51.941 1.00 42.09 283 HIS A C 1
ATOM 2135 O O . HIS A 1 283 ? 20.797 24.580 -51.453 1.00 42.09 283 HIS A O 1
ATOM 2141 N N . SER A 1 284 ? 19.537 25.045 -53.254 1.00 36.34 284 SER A N 1
ATOM 2142 C CA . SER A 1 284 ? 20.627 25.153 -54.221 1.00 36.34 284 SER A CA 1
ATOM 2143 C C . SER A 1 284 ? 21.210 26.565 -54.154 1.00 36.34 284 SER A C 1
ATOM 2145 O O . SER A 1 284 ? 20.541 27.520 -54.553 1.00 36.34 284 SER A O 1
ATOM 2147 N N . HIS A 1 285 ? 22.442 26.693 -53.672 1.00 42.28 285 HIS A N 1
ATOM 2148 C CA . HIS A 1 285 ? 23.258 27.885 -53.878 1.00 42.28 285 HIS A CA 1
ATOM 2149 C C . HIS A 1 285 ? 24.434 27.514 -54.787 1.00 42.28 285 HIS A C 1
ATOM 2151 O O . HIS A 1 285 ? 25.207 26.614 -54.467 1.00 42.28 285 HIS A O 1
ATOM 2157 N N . ASP A 1 286 ? 24.519 28.189 -55.936 1.00 36.88 286 ASP A N 1
ATOM 2158 C CA . ASP A 1 286 ? 25.733 28.266 -56.750 1.00 36.88 286 ASP A CA 1
ATOM 2159 C C . ASP A 1 286 ? 26.852 28.887 -55.903 1.00 36.88 286 ASP A C 1
ATOM 2161 O O . ASP A 1 286 ? 26.648 29.915 -55.250 1.00 36.88 286 ASP A O 1
ATOM 2165 N N . HIS A 1 287 ? 28.019 28.246 -55.898 1.00 41.59 287 HIS A N 1
ATOM 2166 C CA . HIS A 1 287 ? 29.213 28.702 -55.193 1.00 41.59 287 HIS A CA 1
ATOM 2167 C C . HIS A 1 287 ? 30.176 29.395 -56.156 1.00 41.59 287 HIS A C 1
ATOM 2169 O O . HIS A 1 287 ? 30.467 28.850 -57.219 1.00 41.59 287 HIS A O 1
ATOM 2175 N N . ASP A 1 288 ? 30.761 30.504 -55.701 1.00 38.97 288 ASP A N 1
ATOM 2176 C CA . ASP A 1 288 ? 32.152 30.834 -56.007 1.00 38.97 288 ASP A CA 1
ATOM 2177 C C . ASP A 1 288 ? 32.902 31.029 -54.672 1.00 38.97 288 ASP A C 1
ATOM 2179 O O . ASP A 1 288 ? 32.415 31.706 -53.766 1.00 38.97 288 ASP A O 1
ATOM 2183 N N . ASP A 1 289 ? 34.050 30.353 -54.584 1.00 45.53 289 ASP A N 1
ATOM 2184 C CA . ASP A 1 289 ? 35.155 30.422 -53.614 1.00 45.53 289 ASP A CA 1
ATOM 2185 C C . ASP A 1 289 ? 34.976 30.061 -52.113 1.00 45.53 289 ASP A C 1
ATOM 2187 O O . ASP A 1 289 ? 34.431 30.807 -51.304 1.00 45.53 289 ASP A O 1
ATOM 2191 N N . GLY A 1 290 ? 35.659 28.969 -51.710 1.00 37.44 290 GLY A N 1
ATOM 2192 C CA . GLY A 1 290 ? 36.397 28.898 -50.431 1.00 37.44 290 GLY A CA 1
ATOM 2193 C C . GLY A 1 290 ? 35.928 27.912 -49.340 1.00 37.44 290 GLY A C 1
ATOM 2194 O O . GLY A 1 290 ? 35.234 28.302 -48.415 1.00 37.44 290 GLY A O 1
ATOM 2195 N N . HIS A 1 291 ? 36.450 26.675 -49.377 1.00 39.66 291 HIS A N 1
ATOM 2196 C CA . HIS A 1 291 ? 36.676 25.728 -48.253 1.00 39.66 291 HIS A CA 1
ATOM 2197 C C . HIS A 1 291 ? 35.490 25.203 -47.382 1.00 39.66 291 HIS A C 1
ATOM 2199 O O . HIS A 1 291 ? 35.148 25.774 -46.355 1.00 39.66 291 HIS A O 1
ATOM 2205 N N . SER A 1 292 ? 34.984 24.009 -47.749 1.00 37.00 292 SER A N 1
ATOM 2206 C CA . SER A 1 292 ? 34.768 22.763 -46.945 1.00 37.00 292 SER A CA 1
ATOM 2207 C C . SER A 1 292 ? 34.649 22.844 -45.399 1.00 37.00 292 SER A C 1
ATOM 2209 O O . SER A 1 292 ? 35.572 23.342 -44.764 1.00 37.00 292 SER A O 1
ATOM 2211 N N . HIS A 1 293 ? 33.697 22.242 -44.666 1.00 38.84 293 HIS A N 1
ATOM 2212 C CA . HIS A 1 293 ? 32.572 21.328 -44.926 1.00 38.84 293 HIS A CA 1
ATOM 2213 C C . HIS A 1 293 ? 31.455 21.626 -43.902 1.00 38.84 293 HIS A C 1
ATOM 2215 O O . HIS A 1 293 ? 31.695 21.539 -42.696 1.00 38.84 293 HIS A O 1
ATOM 2221 N N . ASP A 1 294 ? 30.244 21.902 -44.385 1.00 38.22 294 ASP A N 1
ATOM 2222 C CA . ASP A 1 294 ? 29.013 21.843 -43.595 1.00 38.22 294 ASP A CA 1
ATOM 2223 C C . ASP A 1 294 ? 28.610 20.381 -43.366 1.00 38.22 294 ASP A C 1
ATOM 2225 O O . ASP A 1 294 ? 28.602 19.568 -44.293 1.00 38.22 294 ASP A O 1
ATOM 2229 N N . HIS A 1 295 ? 28.238 20.058 -42.128 1.00 39.09 295 HIS A N 1
ATOM 2230 C CA . HIS A 1 295 ? 27.475 18.856 -41.818 1.00 39.09 295 HIS A CA 1
ATOM 2231 C C . HIS A 1 295 ? 26.178 19.260 -41.122 1.00 39.09 295 HIS A C 1
ATOM 2233 O O . HIS A 1 295 ? 26.160 19.575 -39.934 1.00 39.09 295 HIS A O 1
ATOM 2239 N N . ASP A 1 296 ? 25.125 19.272 -41.936 1.00 40.31 296 ASP A N 1
ATOM 2240 C CA . ASP A 1 296 ? 23.761 18.813 -41.683 1.00 40.31 296 ASP A CA 1
ATOM 2241 C C . ASP A 1 296 ? 23.273 18.810 -40.228 1.00 40.31 296 ASP A C 1
ATOM 2243 O O . ASP A 1 296 ? 23.753 18.085 -39.353 1.00 40.31 296 ASP A O 1
ATOM 2247 N N . GLY A 1 297 ? 22.230 19.614 -40.008 1.00 43.75 297 GLY A N 1
ATOM 2248 C CA . GLY A 1 297 ? 21.645 19.938 -38.718 1.00 43.75 297 GLY A CA 1
ATOM 2249 C C . GLY A 1 297 ? 21.408 18.743 -37.803 1.00 43.75 297 GLY A C 1
ATOM 2250 O O . GLY A 1 297 ? 20.468 17.982 -37.988 1.00 43.75 297 GLY A O 1
ATOM 2251 N N . PHE A 1 298 ? 22.217 18.648 -36.750 1.00 50.22 298 PHE A N 1
ATOM 2252 C CA . PHE A 1 298 ? 21.862 17.981 -35.492 1.00 50.22 298 PHE A CA 1
ATOM 2253 C C . PHE A 1 298 ? 22.776 18.393 -34.326 1.00 50.22 298 PHE A C 1
ATOM 2255 O O . PHE A 1 298 ? 22.799 17.721 -33.292 1.00 50.22 298 PHE A O 1
ATOM 2262 N N . THR A 1 299 ? 23.523 19.491 -34.485 1.00 43.25 299 THR A N 1
ATOM 2263 C CA . THR A 1 299 ? 24.376 20.107 -33.468 1.00 43.25 299 THR A CA 1
ATOM 2264 C C . THR A 1 299 ? 23.914 21.527 -33.187 1.00 43.25 299 THR A C 1
ATOM 2266 O O . THR A 1 299 ? 23.679 22.302 -34.110 1.00 43.25 299 THR A O 1
ATOM 2269 N N . HIS A 1 300 ? 23.769 21.885 -31.915 1.00 54.22 300 HIS A N 1
ATOM 2270 C CA . HIS A 1 300 ? 23.497 23.269 -31.535 1.00 54.22 300 HIS A CA 1
ATOM 2271 C C . HIS A 1 300 ? 24.300 23.664 -30.291 1.00 54.22 300 HIS A C 1
ATOM 2273 O O . HIS A 1 300 ? 24.767 22.807 -29.531 1.00 54.22 300 HIS A O 1
ATOM 2279 N N . THR A 1 301 ? 24.522 24.969 -30.132 1.00 55.62 301 THR A N 1
ATOM 2280 C CA . THR A 1 301 ? 25.450 25.537 -29.148 1.00 55.62 301 THR A CA 1
ATOM 2281 C C . THR A 1 301 ? 24.698 26.423 -28.164 1.00 55.62 301 THR A C 1
ATOM 2283 O O . THR A 1 301 ? 24.018 27.362 -28.569 1.00 55.62 301 THR A O 1
ATOM 2286 N N . HIS A 1 302 ? 24.862 26.154 -26.870 1.00 53.34 302 HIS A N 1
ATOM 2287 C CA . HIS A 1 302 ? 24.412 27.031 -25.786 1.00 53.34 302 HIS A CA 1
ATOM 2288 C C . HIS A 1 302 ? 25.588 27.288 -24.837 1.00 53.34 302 HIS A C 1
ATOM 2290 O O . HIS A 1 302 ? 26.349 26.363 -24.557 1.00 53.34 302 HIS A O 1
ATOM 2296 N N . ASP A 1 303 ? 25.777 28.540 -24.404 1.00 50.81 303 ASP A N 1
ATOM 2297 C CA . ASP A 1 303 ? 26.876 28.970 -23.513 1.00 50.81 303 ASP A CA 1
ATOM 2298 C C . ASP A 1 303 ? 28.278 28.486 -23.938 1.00 50.81 303 ASP A C 1
ATOM 2300 O O . ASP A 1 303 ? 29.115 28.103 -23.127 1.00 50.81 303 ASP A O 1
ATOM 2304 N N . GLY A 1 304 ? 28.549 28.485 -25.248 1.00 60.00 304 GLY A N 1
ATOM 2305 C CA . GLY A 1 304 ? 29.850 28.077 -25.791 1.00 60.00 304 GLY A CA 1
ATOM 2306 C C . GLY A 1 304 ? 30.078 26.561 -25.871 1.00 60.00 304 GLY A C 1
ATOM 2307 O O . GLY A 1 304 ? 31.177 26.134 -26.221 1.00 60.00 304 GLY A O 1
ATOM 2308 N N . HIS A 1 305 ? 29.060 25.735 -25.608 1.00 44.56 305 HIS A N 1
ATOM 2309 C CA . HIS A 1 305 ? 29.138 24.278 -25.724 1.00 44.56 305 HIS A CA 1
ATOM 2310 C C . HIS A 1 305 ? 28.269 23.738 -26.863 1.00 44.56 305 HIS A C 1
ATOM 2312 O O . HIS A 1 305 ? 27.040 23.775 -26.803 1.00 44.56 305 HIS A O 1
ATOM 2318 N N . THR A 1 306 ? 28.919 23.205 -27.899 1.00 58.97 306 THR A N 1
ATOM 2319 C CA . THR A 1 306 ? 28.266 22.566 -29.051 1.00 58.97 306 THR A CA 1
ATOM 2320 C C . THR A 1 306 ? 28.016 21.090 -28.760 1.00 58.97 306 THR A C 1
ATOM 2322 O O . THR A 1 306 ? 28.953 20.364 -28.426 1.00 58.97 306 THR A O 1
ATOM 2325 N N . HIS A 1 307 ? 26.775 20.622 -28.901 1.00 48.47 307 HIS A N 1
ATOM 2326 C CA . HIS A 1 307 ? 26.439 19.207 -28.715 1.00 48.47 307 HIS A CA 1
ATOM 2327 C C . HIS A 1 307 ? 25.579 18.658 -29.854 1.00 48.47 307 HIS A C 1
ATOM 2329 O O . HIS A 1 307 ? 24.764 19.380 -30.416 1.00 48.47 307 HIS A O 1
ATOM 2335 N N . SER A 1 308 ? 25.798 17.376 -30.179 1.00 55.34 308 SER A N 1
ATOM 2336 C CA . SER A 1 308 ? 25.089 16.581 -31.194 1.00 55.34 30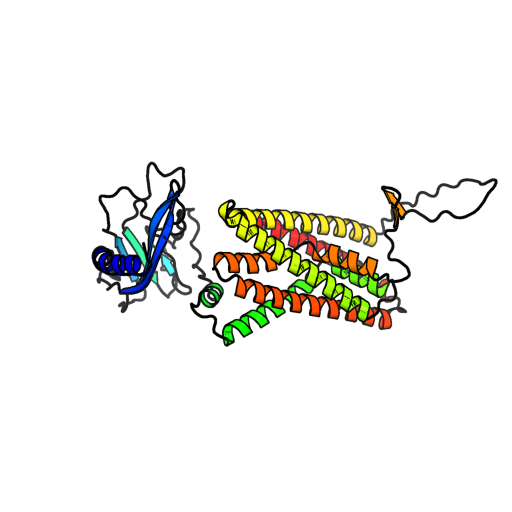8 SER A CA 1
ATOM 2337 C C . SER A 1 308 ? 24.053 15.671 -30.535 1.00 55.34 308 SER A C 1
ATOM 2339 O O . SER A 1 308 ? 24.328 15.097 -29.481 1.00 55.34 308 SER A O 1
ATOM 2341 N N . HIS A 1 309 ? 22.896 15.479 -31.170 1.00 51.19 309 HIS A N 1
ATOM 2342 C CA . HIS A 1 309 ? 21.895 14.494 -30.734 1.00 51.19 309 HIS A CA 1
ATOM 2343 C C . HIS A 1 309 ? 22.016 13.120 -31.436 1.00 51.19 309 HIS A C 1
ATOM 2345 O O . HIS A 1 309 ? 21.175 12.246 -31.214 1.00 51.19 309 HIS A O 1
ATOM 2351 N N . LEU A 1 310 ? 23.040 12.894 -32.272 1.00 47.31 310 LEU A N 1
ATOM 2352 C CA . LEU A 1 310 ? 23.345 11.569 -32.827 1.00 47.31 310 LEU A CA 1
ATOM 2353 C C . LEU A 1 310 ? 24.186 10.761 -31.822 1.00 47.31 310 LEU A C 1
ATOM 2355 O O . LEU A 1 310 ? 25.075 11.331 -31.180 1.00 47.31 310 LEU A O 1
ATOM 2359 N N . PRO A 1 311 ? 23.954 9.441 -31.669 1.00 50.62 311 PRO A N 1
ATOM 2360 C CA . PRO A 1 311 ? 24.818 8.613 -30.838 1.00 50.62 311 PRO A CA 1
ATOM 2361 C C . PRO A 1 311 ? 26.254 8.661 -31.397 1.00 50.62 311 PRO A C 1
ATOM 2363 O O . PRO A 1 311 ? 26.443 8.453 -32.597 1.00 50.62 311 PRO A O 1
ATOM 2366 N N . PRO A 1 312 ? 27.271 8.956 -30.566 1.00 52.09 312 PRO A N 1
ATOM 2367 C CA . PRO A 1 312 ? 28.651 9.053 -31.015 1.00 52.09 312 PRO A CA 1
ATOM 2368 C C . PRO A 1 312 ? 29.141 7.710 -31.575 1.00 52.09 312 PRO A C 1
ATOM 2370 O O . PRO A 1 312 ? 28.708 6.637 -31.138 1.00 52.09 312 PRO A O 1
ATOM 2373 N N . ALA A 1 313 ? 30.068 7.786 -32.536 1.00 53.25 313 ALA A N 1
ATOM 2374 C CA . ALA A 1 313 ? 30.691 6.623 -33.172 1.00 53.25 313 ALA A CA 1
ATOM 2375 C C . ALA A 1 313 ? 31.477 5.748 -32.175 1.00 53.25 313 ALA A C 1
ATOM 2377 O O . ALA A 1 313 ? 31.605 4.542 -32.381 1.00 53.25 313 ALA A O 1
ATOM 2378 N N . GLU A 1 314 ? 31.947 6.340 -31.072 1.00 58.19 314 GLU A N 1
ATOM 2379 C CA . GLU A 1 314 ? 32.604 5.646 -29.967 1.00 58.19 314 GLU A CA 1
ATOM 2380 C C . GLU A 1 314 ? 31.906 5.926 -28.632 1.00 58.19 314 GLU A C 1
ATOM 2382 O O . GLU A 1 314 ? 31.458 7.038 -28.340 1.00 58.19 314 GLU A O 1
ATOM 2387 N N . ILE A 1 315 ? 31.822 4.892 -27.796 1.00 65.12 315 ILE A N 1
ATOM 2388 C CA . ILE A 1 315 ? 31.145 4.956 -26.503 1.00 65.12 315 ILE A CA 1
ATOM 2389 C C . ILE A 1 315 ? 32.067 5.603 -25.467 1.00 65.12 315 ILE A C 1
ATOM 2391 O O . ILE A 1 315 ? 33.005 4.980 -24.971 1.00 65.12 315 ILE A O 1
ATOM 2395 N N . SER A 1 316 ? 31.763 6.845 -25.091 1.00 79.62 316 SER A N 1
ATOM 2396 C CA . SER A 1 316 ? 32.412 7.516 -23.962 1.00 79.62 316 SER A CA 1
ATOM 2397 C C . SER A 1 316 ? 31.743 7.127 -22.642 1.00 79.62 316 SER A C 1
ATOM 2399 O O . SER A 1 316 ? 30.530 7.272 -22.472 1.00 79.62 316 SER A O 1
ATOM 2401 N N . TRP A 1 317 ? 32.541 6.699 -21.659 1.00 82.06 317 TRP A N 1
ATOM 2402 C CA . TRP A 1 317 ? 32.068 6.385 -20.303 1.00 82.06 317 TRP A CA 1
ATOM 2403 C C . TRP A 1 317 ? 31.365 7.565 -19.625 1.00 82.06 317 TRP A C 1
ATOM 2405 O O . TRP A 1 317 ? 30.435 7.360 -18.848 1.00 82.06 317 TRP A O 1
ATOM 2415 N N . LYS A 1 318 ? 31.755 8.804 -19.956 1.00 81.00 318 LYS A N 1
ATOM 2416 C CA . LYS A 1 318 ? 31.093 10.018 -19.452 1.00 81.00 318 LYS A CA 1
ATOM 2417 C C . LYS A 1 318 ? 29.680 10.163 -20.017 1.00 81.00 318 LYS A C 1
ATOM 2419 O O . LYS A 1 318 ? 28.758 10.482 -19.274 1.00 81.00 318 LYS A O 1
ATOM 2424 N N . SER A 1 319 ? 29.499 9.878 -21.306 1.00 76.31 319 SER A N 1
ATOM 2425 C CA . SER A 1 319 ? 28.186 9.900 -21.960 1.00 76.31 319 SER A CA 1
ATOM 2426 C C . SER A 1 319 ? 27.283 8.781 -21.441 1.00 76.31 319 SER A C 1
ATOM 2428 O O . SER A 1 319 ? 26.105 9.023 -21.199 1.00 76.31 319 SER A O 1
ATOM 2430 N N . LEU A 1 320 ? 27.834 7.587 -21.184 1.00 80.44 320 LEU A N 1
ATOM 2431 C CA . LEU A 1 320 ? 27.110 6.496 -20.518 1.00 80.44 320 LEU A CA 1
ATOM 2432 C C . LEU A 1 320 ? 26.683 6.862 -19.096 1.00 80.44 320 LEU A C 1
ATOM 2434 O O . LEU A 1 320 ? 25.559 6.565 -18.704 1.00 80.44 320 LEU A O 1
ATOM 2438 N N . LEU A 1 321 ? 27.564 7.509 -18.329 1.00 83.19 321 LEU A N 1
ATOM 2439 C CA . LEU A 1 321 ? 27.252 7.963 -16.977 1.00 83.19 321 LEU A CA 1
ATOM 2440 C C . LEU A 1 321 ? 26.136 9.015 -16.998 1.00 83.19 321 LEU A C 1
ATOM 2442 O O . LEU A 1 321 ? 25.169 8.882 -16.257 1.00 83.19 321 LEU A O 1
ATOM 2446 N N . ALA A 1 322 ? 26.233 10.020 -17.874 1.00 79.81 322 ALA A N 1
ATOM 2447 C CA . ALA A 1 322 ? 25.207 11.050 -18.031 1.00 79.81 322 ALA A CA 1
ATOM 2448 C C . ALA A 1 322 ? 23.858 10.455 -18.464 1.00 79.81 322 ALA A C 1
ATOM 2450 O O . ALA A 1 322 ? 22.818 10.799 -17.902 1.00 79.81 322 ALA A O 1
ATOM 2451 N N . LEU A 1 323 ? 23.878 9.507 -19.406 1.00 79.44 323 LEU A N 1
ATOM 2452 C CA . LEU A 1 323 ? 22.689 8.781 -19.844 1.00 79.44 323 LEU A CA 1
ATOM 2453 C C . LEU A 1 323 ? 22.086 7.944 -18.705 1.00 79.44 323 LEU A C 1
ATOM 2455 O O . LEU A 1 323 ? 20.869 7.920 -18.533 1.00 79.44 323 LEU A O 1
ATOM 2459 N N . GLY A 1 324 ? 22.932 7.293 -17.905 1.00 81.69 324 GLY A N 1
ATOM 2460 C CA . GLY A 1 324 ? 22.509 6.519 -16.744 1.00 81.69 324 GLY A CA 1
ATOM 2461 C C . GLY A 1 324 ? 21.889 7.384 -15.648 1.00 81.69 324 GLY A C 1
ATOM 2462 O O . GLY A 1 324 ? 20.823 7.044 -15.144 1.00 81.69 324 GLY A O 1
ATOM 2463 N N . ILE A 1 325 ? 22.505 8.527 -15.327 1.00 82.12 325 ILE A N 1
ATOM 2464 C CA . ILE A 1 325 ? 21.975 9.502 -14.362 1.00 82.12 325 ILE A CA 1
ATOM 2465 C C . ILE A 1 325 ? 20.639 10.056 -14.849 1.00 82.12 325 ILE A C 1
ATOM 2467 O O . ILE A 1 325 ? 19.668 10.039 -14.101 1.00 82.12 325 ILE A O 1
ATOM 2471 N N . SER A 1 326 ? 20.559 10.495 -16.106 1.00 77.62 326 SER A N 1
ATOM 2472 C CA . SER A 1 326 ? 19.316 11.013 -16.685 1.00 77.62 326 SER A CA 1
ATOM 2473 C C . SER A 1 326 ? 18.190 9.974 -16.650 1.00 77.62 326 SER A C 1
ATOM 2475 O O . SER A 1 326 ? 17.053 10.310 -16.327 1.00 77.62 326 SER A O 1
ATOM 2477 N N . GLY A 1 327 ? 18.511 8.704 -16.919 1.00 73.44 327 GLY A N 1
ATOM 2478 C CA . GLY A 1 327 ? 17.548 7.606 -16.875 1.00 73.44 327 GLY A CA 1
ATOM 2479 C C . GLY A 1 327 ? 17.118 7.186 -15.466 1.00 73.44 327 GLY A C 1
ATOM 2480 O O . GLY A 1 327 ? 16.020 6.655 -15.320 1.00 73.44 327 GLY A O 1
ATOM 2481 N N . GLY A 1 328 ? 17.959 7.394 -14.449 1.00 77.62 328 GLY A N 1
ATOM 2482 C CA . GLY A 1 328 ? 17.668 6.988 -13.074 1.00 77.62 328 GLY A CA 1
ATOM 2483 C C . GLY A 1 328 ? 17.157 8.104 -12.163 1.00 77.62 328 GLY A C 1
ATOM 2484 O O . GLY A 1 328 ? 16.462 7.802 -11.205 1.00 77.62 328 GLY A O 1
ATOM 2485 N N . LEU A 1 329 ? 17.421 9.382 -12.455 1.00 76.88 329 LEU A N 1
ATOM 2486 C CA . LEU A 1 329 ? 17.110 10.503 -11.553 1.00 76.88 329 LEU A CA 1
ATOM 2487 C C . LEU A 1 329 ? 15.621 10.624 -11.186 1.00 76.88 329 LEU A C 1
ATOM 2489 O O . LEU A 1 329 ? 15.302 11.137 -10.118 1.00 76.88 329 LEU A O 1
ATOM 2493 N N . LEU A 1 330 ? 14.717 10.153 -12.049 1.00 70.69 330 LEU A N 1
ATOM 2494 C CA . LEU A 1 330 ? 13.288 10.100 -11.755 1.00 70.69 330 LEU A CA 1
ATOM 2495 C C . LEU A 1 330 ? 12.948 8.808 -10.982 1.00 70.69 330 LEU A C 1
ATOM 2497 O O . LEU A 1 330 ? 12.960 7.723 -11.580 1.00 70.69 330 LEU A O 1
ATOM 2501 N N . PRO A 1 331 ? 12.638 8.888 -9.671 1.00 75.44 331 PRO A N 1
ATOM 2502 C CA . PRO A 1 331 ? 12.200 7.728 -8.901 1.00 75.44 331 PRO A CA 1
ATOM 2503 C C . PRO A 1 331 ? 10.841 7.231 -9.404 1.00 75.44 331 PRO A C 1
ATOM 2505 O O . PRO A 1 331 ? 9.991 8.021 -9.821 1.00 75.44 331 PRO A O 1
ATOM 2508 N N . CYS A 1 332 ? 10.617 5.914 -9.377 1.00 77.12 332 CYS A N 1
ATOM 2509 C CA . CYS A 1 332 ? 9.358 5.354 -9.854 1.00 77.12 332 CYS A CA 1
ATOM 2510 C C . CYS A 1 332 ? 8.295 5.424 -8.748 1.00 77.12 332 CYS A C 1
ATOM 2512 O O . CYS A 1 332 ? 8.616 5.205 -7.574 1.00 77.12 332 CYS A O 1
ATOM 2514 N N . PRO A 1 333 ? 7.017 5.658 -9.105 1.00 69.50 333 PRO A N 1
ATOM 2515 C CA . PRO A 1 333 ? 5.933 5.674 -8.129 1.00 69.50 333 PRO A CA 1
ATOM 2516 C C . PRO A 1 333 ? 5.859 4.386 -7.302 1.00 69.50 333 PRO A C 1
ATOM 2518 O O . PRO A 1 333 ? 5.605 4.451 -6.111 1.00 69.50 333 PRO A O 1
ATOM 2521 N N . SER A 1 334 ? 6.149 3.218 -7.885 1.00 71.19 334 SER A N 1
ATOM 2522 C CA . SER A 1 334 ? 6.075 1.928 -7.181 1.00 71.19 334 SER A CA 1
ATOM 2523 C C . SER A 1 334 ? 7.093 1.792 -6.042 1.00 71.19 334 SER A C 1
ATOM 2525 O O . SER A 1 334 ? 6.736 1.345 -4.955 1.00 71.19 334 SER A O 1
ATOM 2527 N N . ALA A 1 335 ? 8.349 2.188 -6.270 1.00 77.38 335 ALA A N 1
ATOM 2528 C CA . ALA A 1 335 ? 9.380 2.155 -5.232 1.00 77.38 335 ALA A CA 1
ATOM 2529 C C . ALA A 1 335 ? 9.118 3.213 -4.152 1.00 77.38 335 ALA A C 1
ATOM 2531 O O . ALA A 1 335 ? 9.357 2.964 -2.972 1.00 77.38 335 ALA A O 1
ATOM 2532 N N . LEU A 1 336 ? 8.566 4.366 -4.544 1.00 76.00 336 LEU A N 1
ATOM 2533 C CA . LEU A 1 336 ? 8.108 5.378 -3.596 1.00 76.00 336 LEU A CA 1
ATOM 2534 C C . LEU A 1 336 ? 6.950 4.868 -2.744 1.00 76.00 336 LEU A C 1
ATOM 2536 O O . LEU A 1 336 ? 7.027 4.996 -1.534 1.00 76.00 336 LEU A O 1
ATOM 2540 N N . VAL A 1 337 ? 5.927 4.242 -3.331 1.00 75.19 337 VAL A N 1
ATOM 2541 C CA . VAL A 1 337 ? 4.811 3.644 -2.581 1.00 75.19 337 VAL A CA 1
ATOM 2542 C C . VAL A 1 337 ? 5.342 2.654 -1.551 1.00 75.19 337 VAL A C 1
ATOM 2544 O O . VAL A 1 337 ? 5.016 2.777 -0.379 1.00 75.19 337 VAL A O 1
ATOM 2547 N N . LEU A 1 338 ? 6.236 1.746 -1.948 1.00 78.94 338 LEU A N 1
ATOM 2548 C CA . LEU A 1 338 ? 6.848 0.793 -1.022 1.00 78.94 338 LEU A CA 1
ATOM 2549 C C . LEU A 1 338 ? 7.564 1.496 0.146 1.00 78.94 338 LEU A C 1
ATOM 2551 O O . LEU A 1 338 ? 7.386 1.113 1.304 1.00 78.94 338 LEU A O 1
ATOM 2555 N N . MET A 1 339 ? 8.348 2.538 -0.143 1.00 81.38 339 MET A N 1
ATOM 2556 C CA . MET A 1 339 ? 9.076 3.299 0.874 1.00 81.38 339 MET A CA 1
ATOM 2557 C C . MET A 1 339 ? 8.140 4.099 1.789 1.00 81.38 339 MET A C 1
ATOM 2559 O O . MET A 1 339 ? 8.297 4.078 3.007 1.00 81.38 339 MET A O 1
ATOM 2563 N N . LEU A 1 340 ? 7.153 4.790 1.222 1.00 77.00 340 LEU A N 1
ATOM 2564 C CA . LEU A 1 340 ? 6.190 5.609 1.954 1.00 77.00 340 LEU A CA 1
ATOM 2565 C C . LEU A 1 340 ? 5.268 4.750 2.821 1.00 77.00 340 LEU A C 1
ATOM 2567 O O . LEU A 1 340 ? 5.010 5.112 3.966 1.00 77.00 340 LEU A O 1
ATOM 2571 N N . SER A 1 341 ? 4.844 3.580 2.337 1.00 72.50 341 SER A N 1
ATOM 2572 C CA . SER A 1 341 ? 4.129 2.592 3.149 1.00 72.50 341 SER A CA 1
ATOM 2573 C C . SER A 1 341 ? 4.987 2.116 4.321 1.00 72.50 341 SER A C 1
ATOM 2575 O O . SER A 1 341 ? 4.506 2.053 5.448 1.00 72.50 341 SER A O 1
ATOM 2577 N N . ALA A 1 342 ? 6.277 1.842 4.100 1.00 78.44 342 ALA A N 1
ATOM 2578 C CA . ALA A 1 342 ? 7.181 1.465 5.184 1.00 78.44 342 ALA A CA 1
ATOM 2579 C C . ALA A 1 342 ? 7.378 2.593 6.214 1.00 78.44 342 ALA A C 1
ATOM 2581 O O . ALA A 1 342 ? 7.448 2.313 7.410 1.00 78.44 342 ALA A O 1
ATOM 2582 N N . ILE A 1 343 ? 7.430 3.855 5.772 1.00 74.88 343 ILE A N 1
ATOM 2583 C CA . ILE A 1 343 ? 7.487 5.036 6.649 1.00 74.88 343 ILE A CA 1
ATOM 2584 C C . ILE A 1 343 ? 6.192 5.169 7.461 1.00 74.88 343 ILE A C 1
ATOM 2586 O O . ILE A 1 343 ? 6.258 5.310 8.678 1.00 74.88 343 ILE A O 1
ATOM 2590 N N . SER A 1 344 ? 5.028 5.054 6.815 1.00 65.62 344 SER A N 1
ATOM 2591 C CA . SER A 1 344 ? 3.708 5.123 7.462 1.00 65.62 344 SER A CA 1
ATOM 2592 C C . SER A 1 344 ? 3.529 4.049 8.543 1.00 65.62 344 SER A C 1
ATOM 2594 O O . SER A 1 344 ? 2.942 4.309 9.590 1.00 65.62 344 SER A O 1
ATOM 2596 N N . LEU A 1 345 ? 4.116 2.868 8.336 1.00 71.12 345 LEU A N 1
ATOM 2597 C CA . LEU A 1 345 ? 4.100 1.756 9.290 1.00 71.12 345 LEU A CA 1
ATOM 2598 C C . LEU A 1 345 ? 5.228 1.819 10.339 1.00 71.12 345 LEU A C 1
ATOM 2600 O O . LEU A 1 345 ? 5.372 0.894 11.137 1.00 71.12 345 LEU A O 1
ATOM 2604 N N . GLY A 1 346 ? 6.067 2.863 10.327 1.00 72.62 346 GLY A N 1
ATOM 2605 C CA . GLY A 1 346 ? 7.199 3.018 11.249 1.00 72.62 346 GLY A CA 1
ATOM 2606 C C . GLY A 1 346 ? 8.356 2.031 11.024 1.00 72.62 346 GLY A C 1
ATOM 2607 O O . GLY A 1 346 ? 9.227 1.891 11.878 1.00 72.62 346 GLY A O 1
ATOM 2608 N N . ARG A 1 347 ? 8.400 1.337 9.878 1.00 80.19 347 ARG A N 1
ATOM 2609 C CA . ARG A 1 347 ? 9.372 0.274 9.547 1.00 80.19 347 ARG A CA 1
ATOM 2610 C C . ARG A 1 347 ? 10.374 0.705 8.477 1.00 80.19 347 ARG A C 1
ATOM 2612 O O . ARG A 1 347 ? 10.628 -0.012 7.509 1.00 80.19 347 ARG A O 1
ATOM 2619 N N . ILE A 1 348 ? 10.987 1.869 8.669 1.00 83.12 348 ILE A N 1
ATOM 2620 C CA . ILE A 1 348 ? 11.885 2.501 7.686 1.00 83.12 348 ILE A CA 1
ATOM 2621 C C . ILE A 1 348 ? 13.033 1.565 7.277 1.00 83.12 348 ILE A C 1
ATOM 2623 O O . ILE A 1 348 ? 13.300 1.397 6.089 1.00 83.12 348 ILE A O 1
ATOM 2627 N N . GLY A 1 349 ? 13.673 0.894 8.244 1.00 85.25 349 GLY A N 1
ATOM 2628 C CA . GLY A 1 349 ? 14.773 -0.039 7.973 1.00 85.25 349 GLY A CA 1
ATOM 2629 C C . GLY A 1 349 ? 14.372 -1.188 7.042 1.00 85.25 349 GLY A C 1
ATOM 2630 O O . GLY A 1 349 ? 15.107 -1.527 6.118 1.00 85.25 349 GLY A O 1
ATOM 2631 N N . TYR A 1 350 ? 13.170 -1.739 7.227 1.00 82.94 350 TYR A N 1
ATOM 2632 C CA . TYR A 1 350 ? 12.645 -2.793 6.360 1.00 82.94 350 TYR A CA 1
ATOM 2633 C C . TYR A 1 350 ? 12.301 -2.260 4.961 1.00 82.94 350 TYR A C 1
ATOM 2635 O O . TYR A 1 350 ? 12.635 -2.896 3.962 1.00 82.94 350 TYR A O 1
ATOM 2643 N N . GLY A 1 351 ? 11.726 -1.055 4.872 1.00 86.19 351 GLY A N 1
ATOM 2644 C CA . GLY A 1 351 ? 11.479 -0.366 3.599 1.00 86.19 351 GLY A CA 1
ATOM 2645 C C . GLY A 1 351 ? 12.750 -0.127 2.781 1.00 86.19 351 GLY A C 1
ATOM 2646 O O . GLY A 1 351 ? 12.772 -0.396 1.578 1.00 86.19 351 GLY A O 1
ATOM 2647 N N . LEU A 1 352 ? 13.839 0.297 3.432 1.00 90.19 352 LEU A N 1
ATOM 2648 C CA . LEU A 1 352 ? 15.155 0.469 2.802 1.00 90.19 352 LEU A CA 1
ATOM 2649 C C . LEU A 1 352 ? 15.690 -0.848 2.227 1.00 90.19 352 LEU A C 1
ATOM 2651 O O . LEU A 1 352 ? 16.160 -0.891 1.086 1.00 90.19 352 LEU A O 1
ATOM 2655 N N . VAL A 1 353 ? 15.583 -1.932 2.994 1.00 91.56 353 VAL A N 1
ATOM 2656 C CA . VAL A 1 353 ? 16.037 -3.270 2.591 1.00 91.56 353 VAL A CA 1
ATOM 2657 C C . VAL A 1 353 ? 15.230 -3.799 1.399 1.00 91.56 353 VAL A C 1
ATOM 2659 O O . VAL A 1 353 ? 15.814 -4.233 0.405 1.00 91.56 353 VAL A O 1
ATOM 2662 N N . LEU A 1 354 ? 13.899 -3.697 1.441 1.00 89.31 354 LEU A N 1
ATOM 2663 C CA . LEU A 1 354 ? 13.028 -4.106 0.335 1.00 89.31 354 LEU A CA 1
ATOM 2664 C C . LEU A 1 354 ? 13.255 -3.271 -0.932 1.00 89.31 354 LEU A C 1
ATOM 2666 O O . LEU A 1 354 ? 13.331 -3.823 -2.028 1.00 89.31 354 LEU A O 1
ATOM 2670 N N . THR A 1 355 ? 13.426 -1.955 -0.793 1.00 90.25 355 THR A N 1
ATOM 2671 C CA . THR A 1 355 ? 13.738 -1.070 -1.927 1.00 90.25 355 THR A CA 1
ATOM 2672 C C . THR A 1 355 ? 15.080 -1.436 -2.555 1.00 90.25 355 THR A C 1
ATOM 2674 O O . THR A 1 355 ? 15.213 -1.463 -3.774 1.00 90.25 355 THR A O 1
ATOM 2677 N N . THR A 1 356 ? 16.068 -1.796 -1.736 1.00 92.75 356 THR A N 1
ATOM 2678 C CA . THR A 1 356 ? 17.368 -2.267 -2.226 1.00 92.75 356 THR A CA 1
ATOM 2679 C C . THR A 1 356 ? 17.220 -3.564 -3.029 1.00 92.75 356 THR A C 1
ATOM 2681 O O . THR A 1 356 ? 17.783 -3.684 -4.117 1.00 92.75 356 THR A O 1
ATOM 2684 N N . ALA A 1 357 ? 16.418 -4.520 -2.547 1.00 93.75 357 ALA A N 1
ATOM 2685 C CA . ALA A 1 357 ? 16.129 -5.758 -3.274 1.00 93.75 357 ALA A CA 1
ATOM 2686 C C . ALA A 1 357 ? 15.400 -5.507 -4.604 1.00 93.75 357 ALA A C 1
ATOM 2688 O O . ALA A 1 357 ? 15.772 -6.080 -5.630 1.00 93.75 357 ALA A O 1
ATOM 2689 N N . PHE A 1 358 ? 14.421 -4.598 -4.609 1.00 91.06 358 PHE A N 1
ATOM 2690 C CA . PHE A 1 358 ? 13.751 -4.130 -5.823 1.00 91.06 358 PHE A CA 1
ATOM 2691 C C . PHE A 1 358 ? 14.755 -3.571 -6.841 1.00 91.06 358 PHE A C 1
ATOM 2693 O O . PHE A 1 358 ? 14.761 -3.967 -8.009 1.00 91.06 358 PHE A O 1
ATOM 2700 N N . SER A 1 359 ? 15.671 -2.717 -6.391 1.00 90.81 359 SER A N 1
ATOM 2701 C CA . SER A 1 359 ? 16.719 -2.142 -7.232 1.00 90.81 359 SER A CA 1
ATOM 2702 C C . SER A 1 359 ? 17.665 -3.196 -7.814 1.00 90.81 359 SER A C 1
ATOM 2704 O O . SER A 1 359 ? 18.029 -3.107 -8.987 1.00 90.81 359 SER A O 1
ATOM 2706 N N . PHE A 1 360 ? 18.016 -4.242 -7.061 1.00 92.81 360 PHE A N 1
ATOM 2707 C CA . PHE A 1 360 ? 18.799 -5.360 -7.602 1.00 92.81 360 PHE A CA 1
ATOM 2708 C C . PHE A 1 360 ? 18.074 -6.098 -8.736 1.00 92.81 360 PHE A C 1
ATOM 2710 O O . PHE A 1 360 ? 18.696 -6.401 -9.759 1.00 92.81 360 PHE A O 1
ATOM 2717 N N . GLY A 1 361 ? 16.767 -6.341 -8.599 1.00 90.88 361 GLY A N 1
ATOM 2718 C CA . GLY A 1 361 ? 15.954 -6.938 -9.666 1.00 90.88 361 GLY A CA 1
ATOM 2719 C C . GLY A 1 361 ? 15.924 -6.077 -10.930 1.00 90.88 361 GLY A C 1
ATOM 2720 O O . GLY A 1 361 ? 16.064 -6.580 -12.053 1.00 90.88 361 GLY A O 1
ATOM 2721 N N . LEU A 1 362 ? 15.832 -4.758 -10.744 1.00 88.75 362 LEU A N 1
ATOM 2722 C CA . LEU A 1 362 ? 15.888 -3.777 -11.822 1.00 88.75 362 LEU A CA 1
ATOM 2723 C C . LEU A 1 362 ? 17.250 -3.789 -12.538 1.00 88.75 362 LEU A C 1
ATOM 2725 O O . LEU A 1 362 ? 17.288 -3.889 -13.768 1.00 88.75 362 LEU A O 1
ATOM 2729 N N . ALA A 1 363 ? 18.363 -3.766 -11.796 1.00 89.19 363 ALA A N 1
ATOM 2730 C CA . ALA A 1 363 ? 19.720 -3.812 -12.353 1.00 89.19 363 ALA A CA 1
ATOM 2731 C C . ALA A 1 363 ? 19.976 -5.078 -13.175 1.00 89.19 363 ALA A C 1
ATOM 2733 O O . ALA A 1 363 ? 20.514 -5.008 -14.288 1.00 89.19 363 ALA A O 1
ATOM 2734 N N . ALA A 1 364 ? 19.585 -6.234 -12.626 1.00 90.44 364 ALA A N 1
ATOM 2735 C CA . ALA A 1 364 ? 19.764 -7.532 -13.263 1.00 90.44 364 ALA A CA 1
ATOM 2736 C C . ALA A 1 364 ? 19.041 -7.578 -14.613 1.00 90.44 364 ALA A C 1
ATOM 2738 O O . ALA A 1 364 ? 19.623 -7.957 -15.631 1.00 90.44 364 ALA A O 1
ATOM 2739 N N . THR A 1 365 ? 17.798 -7.101 -14.640 1.00 88.88 365 THR A N 1
ATOM 2740 C CA . THR A 1 365 ? 16.967 -7.097 -15.845 1.00 88.88 365 THR A CA 1
ATOM 2741 C C . THR A 1 365 ? 17.469 -6.109 -16.892 1.00 88.88 365 THR A C 1
ATOM 2743 O O . THR A 1 365 ? 17.576 -6.471 -18.062 1.00 88.88 365 THR A O 1
ATOM 2746 N N . LEU A 1 366 ? 17.840 -4.880 -16.507 1.00 85.62 366 LEU A N 1
ATOM 2747 C CA . LEU A 1 366 ? 18.407 -3.906 -17.451 1.00 85.62 366 LEU A CA 1
ATOM 2748 C C . LEU A 1 366 ? 19.707 -4.414 -18.082 1.00 85.62 366 LEU A C 1
ATOM 2750 O O . LEU A 1 366 ? 19.905 -4.274 -19.291 1.00 85.62 366 LEU A O 1
ATOM 2754 N N . THR A 1 367 ? 20.562 -5.048 -17.280 1.00 86.19 367 THR A N 1
ATOM 2755 C CA . THR A 1 367 ? 21.796 -5.670 -17.767 1.00 86.19 367 THR A CA 1
ATOM 2756 C C . THR A 1 367 ? 21.480 -6.811 -18.732 1.00 86.19 367 THR A C 1
ATOM 2758 O O . THR A 1 367 ? 22.022 -6.836 -19.836 1.00 86.19 367 THR A O 1
ATOM 2761 N N . ALA A 1 368 ? 20.562 -7.713 -18.373 1.00 87.31 368 ALA A N 1
ATOM 2762 C CA . ALA A 1 368 ? 20.151 -8.828 -19.224 1.00 87.31 368 ALA A CA 1
ATOM 2763 C C . ALA A 1 368 ? 19.568 -8.356 -20.567 1.00 87.31 368 ALA A C 1
ATOM 2765 O O . ALA A 1 368 ? 19.956 -8.862 -21.618 1.00 87.31 368 ALA A O 1
ATOM 2766 N N . VAL A 1 369 ? 18.704 -7.337 -20.554 1.00 84.38 369 VAL A N 1
ATOM 2767 C CA . VAL A 1 369 ? 18.144 -6.725 -21.770 1.00 84.38 369 VAL A CA 1
ATOM 2768 C C . VAL A 1 369 ? 19.243 -6.088 -22.626 1.00 84.38 369 VAL A C 1
ATOM 2770 O O . VAL A 1 369 ? 19.263 -6.277 -23.841 1.00 84.38 369 VAL A O 1
ATOM 2773 N N . GLY A 1 370 ? 20.200 -5.382 -22.016 1.00 82.75 370 GLY A N 1
ATOM 2774 C CA . GLY A 1 370 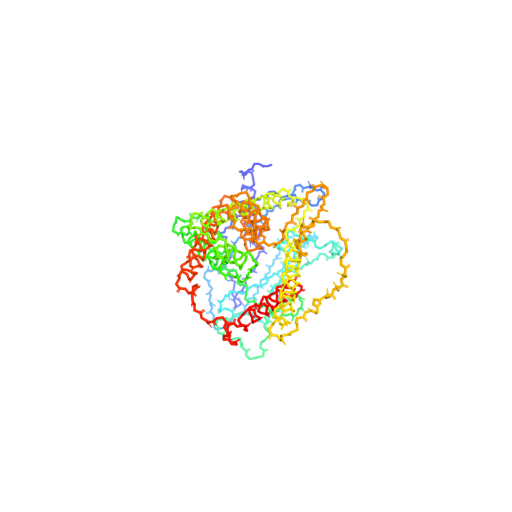? 21.352 -4.827 -22.731 1.00 82.75 370 GLY A CA 1
ATOM 2775 C C . GLY A 1 370 ? 22.213 -5.908 -23.396 1.00 82.75 370 GLY A C 1
ATOM 2776 O O . GLY A 1 370 ? 22.583 -5.777 -24.563 1.00 82.75 370 GLY A O 1
ATOM 2777 N N . LEU A 1 371 ? 22.483 -7.012 -22.695 1.00 84.88 371 LEU A N 1
ATOM 2778 C CA . LEU A 1 371 ? 23.199 -8.168 -23.247 1.00 84.88 371 LEU A CA 1
ATOM 2779 C C . LEU A 1 371 ? 22.420 -8.851 -24.378 1.00 84.88 371 LEU A C 1
ATOM 2781 O O . LEU A 1 371 ? 23.022 -9.264 -25.373 1.00 84.88 371 LEU A O 1
ATOM 2785 N N . LEU A 1 372 ? 21.093 -8.937 -24.257 1.00 83.69 372 LEU A N 1
ATOM 2786 C CA . LEU A 1 372 ? 20.222 -9.462 -25.305 1.00 83.69 372 LEU A CA 1
ATOM 2787 C C . LEU A 1 372 ? 20.318 -8.603 -26.570 1.00 83.69 372 LEU A C 1
ATOM 2789 O O . LEU A 1 372 ? 20.543 -9.146 -27.648 1.00 83.69 372 LEU A O 1
ATOM 2793 N N . PHE A 1 373 ? 20.241 -7.274 -26.445 1.00 80.44 373 PHE A N 1
ATOM 2794 C CA . PHE A 1 373 ? 20.408 -6.359 -27.579 1.00 80.44 373 PHE A CA 1
ATOM 2795 C C . PHE A 1 373 ? 21.764 -6.527 -28.271 1.00 80.44 373 PHE A C 1
ATOM 2797 O O . PHE A 1 373 ? 21.824 -6.603 -29.497 1.00 80.44 373 PHE A O 1
ATOM 2804 N N . LEU A 1 374 ? 22.847 -6.661 -27.501 1.00 80.69 374 LEU A N 1
ATOM 2805 C CA . LEU A 1 374 ? 24.181 -6.920 -28.049 1.00 80.69 374 LEU A CA 1
ATOM 2806 C C . LEU A 1 374 ? 24.277 -8.274 -28.767 1.00 80.69 374 LEU A C 1
ATOM 2808 O O . LEU A 1 374 ? 24.974 -8.392 -29.773 1.00 80.69 374 LEU A O 1
ATOM 2812 N N . SER A 1 375 ? 23.586 -9.294 -28.261 1.00 79.69 375 SER A N 1
ATOM 2813 C CA . SER A 1 375 ? 23.566 -10.633 -28.859 1.00 79.69 375 SER A CA 1
ATOM 2814 C C . SER A 1 375 ? 22.773 -10.641 -30.166 1.00 79.69 375 SER A C 1
ATOM 2816 O O . SER A 1 375 ? 23.259 -11.135 -31.181 1.00 79.69 375 SER A O 1
ATOM 2818 N N . VAL A 1 376 ? 21.598 -10.007 -30.173 1.00 75.00 376 VAL A N 1
ATOM 2819 C CA . VAL A 1 376 ? 20.760 -9.832 -31.368 1.00 75.00 376 VAL A CA 1
ATOM 2820 C C . VAL A 1 376 ? 21.494 -9.009 -32.429 1.00 75.00 376 VAL A C 1
ATOM 2822 O O . VAL A 1 376 ? 21.521 -9.412 -33.587 1.00 75.00 376 VAL A O 1
ATOM 2825 N N . GLY A 1 377 ? 22.159 -7.912 -32.052 1.00 68.75 377 GLY A N 1
ATOM 2826 C CA . GLY A 1 377 ? 22.943 -7.091 -32.982 1.00 68.75 377 GLY A CA 1
ATOM 2827 C C . GLY A 1 377 ? 24.072 -7.864 -33.676 1.00 68.75 377 GLY A C 1
ATOM 2828 O O . GLY A 1 377 ? 24.301 -7.675 -34.868 1.00 68.75 377 GLY A O 1
ATOM 2829 N N . LYS A 1 378 ? 24.728 -8.794 -32.967 1.00 70.69 378 LYS A N 1
ATOM 2830 C CA . LYS A 1 378 ? 25.760 -9.676 -33.543 1.00 70.69 378 LYS A CA 1
ATOM 2831 C C . LYS A 1 378 ? 25.196 -10.722 -34.507 1.00 70.69 378 LYS A C 1
ATOM 2833 O O . LYS A 1 378 ? 25.864 -11.054 -35.478 1.00 70.69 378 LYS A O 1
ATOM 2838 N N . VAL A 1 379 ? 24.002 -11.249 -34.232 1.00 67.31 379 VAL A N 1
ATOM 2839 C CA . VAL A 1 379 ? 23.381 -12.330 -35.021 1.00 67.31 379 VAL A CA 1
ATOM 2840 C C . VAL A 1 379 ? 22.632 -11.794 -36.244 1.00 67.31 379 VAL A C 1
ATOM 2842 O O . VAL A 1 379 ? 22.662 -12.409 -37.305 1.00 67.31 379 VAL A O 1
ATOM 2845 N N . PHE A 1 380 ? 21.978 -10.637 -36.122 1.00 64.19 380 PHE A N 1
ATOM 2846 C CA . PHE A 1 380 ? 21.058 -10.111 -37.136 1.00 64.19 380 PHE A CA 1
ATOM 2847 C C . PHE A 1 380 ? 21.580 -8.897 -37.910 1.00 64.19 380 PHE A C 1
ATOM 2849 O O . PHE A 1 380 ? 20.920 -8.471 -38.859 1.00 64.19 380 PHE A O 1
ATOM 2856 N N . GLY A 1 381 ? 22.768 -8.380 -37.573 1.00 56.22 381 GLY A N 1
ATOM 2857 C CA . GLY A 1 381 ? 23.383 -7.192 -38.185 1.00 56.22 381 GLY A CA 1
ATOM 2858 C C . GLY A 1 381 ? 23.638 -7.256 -39.700 1.00 56.22 381 GLY A C 1
ATOM 2859 O O . GLY A 1 381 ? 24.092 -6.269 -40.267 1.00 56.22 381 GLY A O 1
ATOM 2860 N N . GLY A 1 382 ? 23.333 -8.379 -40.364 1.00 55.88 382 GLY A N 1
ATOM 2861 C CA . GLY A 1 382 ? 23.449 -8.563 -41.816 1.00 55.88 382 GLY A CA 1
ATOM 2862 C C . GLY A 1 382 ? 22.160 -8.958 -42.556 1.00 55.88 382 GLY A C 1
ATOM 2863 O O . GLY A 1 382 ? 22.236 -9.290 -43.734 1.00 55.88 382 GLY A O 1
ATOM 2864 N N . THR A 1 383 ? 20.981 -8.964 -41.918 1.00 57.34 383 THR A N 1
ATOM 2865 C CA . THR A 1 383 ? 19.738 -9.484 -42.543 1.00 57.34 383 THR A CA 1
ATOM 2866 C C . THR A 1 383 ? 18.684 -8.398 -42.819 1.00 57.34 383 THR A C 1
ATOM 2868 O O . THR A 1 383 ? 18.423 -7.548 -41.971 1.00 57.34 383 THR A O 1
ATOM 2871 N N . ARG A 1 384 ? 18.012 -8.452 -43.988 1.00 56.03 384 ARG A N 1
ATOM 2872 C CA . ARG A 1 384 ? 16.925 -7.536 -44.438 1.00 56.03 384 ARG A CA 1
ATOM 2873 C C . ARG A 1 384 ? 15.601 -7.660 -43.648 1.00 56.03 384 ARG A C 1
ATOM 2875 O O . ARG A 1 384 ? 14.529 -7.331 -44.147 1.00 56.03 384 ARG A O 1
ATOM 2882 N N . ILE A 1 385 ? 15.637 -8.112 -42.394 1.00 57.22 385 ILE A N 1
ATOM 2883 C CA . ILE A 1 385 ? 14.439 -8.292 -41.546 1.00 57.22 385 ILE A CA 1
ATOM 2884 C C . ILE A 1 385 ? 13.726 -6.948 -41.277 1.00 57.22 385 ILE A C 1
ATOM 2886 O O . ILE A 1 385 ? 12.512 -6.913 -41.074 1.00 57.22 385 ILE A O 1
ATOM 2890 N N . ALA A 1 386 ? 14.456 -5.830 -41.364 1.00 57.31 386 ALA A N 1
ATOM 2891 C CA . ALA A 1 386 ? 13.945 -4.468 -41.188 1.00 57.31 386 ALA A CA 1
ATOM 2892 C C . ALA A 1 386 ? 12.926 -4.006 -42.259 1.00 57.31 386 ALA A C 1
ATOM 2894 O O . ALA A 1 386 ? 12.230 -3.010 -42.053 1.00 57.31 386 ALA A O 1
ATOM 2895 N N . GLU A 1 387 ? 12.797 -4.708 -43.391 1.00 58.56 387 GLU A N 1
ATOM 2896 C CA . GLU A 1 387 ? 11.848 -4.336 -44.454 1.00 58.56 387 GLU A CA 1
ATOM 2897 C C . GLU A 1 387 ? 10.410 -4.813 -44.186 1.00 58.56 387 GLU A C 1
ATOM 2899 O O . GLU A 1 387 ? 9.467 -4.317 -44.807 1.00 58.56 387 GLU A O 1
ATOM 2904 N N . ASN A 1 388 ? 10.206 -5.726 -43.229 1.00 69.38 388 ASN A N 1
ATOM 2905 C CA . ASN A 1 388 ? 8.896 -6.314 -42.968 1.00 69.38 388 ASN A CA 1
ATOM 2906 C C . ASN A 1 388 ? 7.942 -5.312 -42.280 1.00 69.38 388 ASN A C 1
ATOM 2908 O O . ASN A 1 388 ? 8.259 -4.740 -41.233 1.00 69.38 388 ASN A O 1
ATOM 2912 N N . ARG A 1 389 ? 6.736 -5.119 -42.838 1.00 67.00 389 ARG A N 1
ATOM 2913 C CA . ARG A 1 389 ? 5.725 -4.169 -42.322 1.00 67.00 389 ARG A CA 1
ATOM 2914 C C . ARG A 1 389 ? 5.349 -4.432 -40.860 1.00 67.00 389 ARG A C 1
ATOM 2916 O O . ARG A 1 389 ? 5.134 -3.481 -40.115 1.00 67.00 389 ARG A O 1
ATOM 2923 N N . LEU A 1 390 ? 5.334 -5.696 -40.434 1.00 67.94 390 LEU A N 1
ATOM 2924 C CA . LEU A 1 390 ? 5.077 -6.085 -39.039 1.00 67.94 390 LEU A CA 1
ATOM 2925 C C . LEU A 1 390 ? 6.143 -5.545 -38.072 1.00 67.94 390 LEU A C 1
ATOM 2927 O O . LEU A 1 390 ? 5.813 -5.061 -36.992 1.00 67.94 390 LEU A O 1
ATOM 2931 N N . VAL A 1 391 ? 7.414 -5.553 -38.484 1.00 69.19 391 VAL A N 1
ATOM 2932 C CA . VAL A 1 391 ? 8.538 -5.022 -37.694 1.00 69.19 391 VAL A CA 1
ATOM 2933 C C . VAL A 1 391 ? 8.478 -3.492 -37.618 1.00 69.19 391 VAL A C 1
ATOM 2935 O O . VAL A 1 391 ? 8.813 -2.918 -36.585 1.00 69.19 391 VAL A O 1
ATOM 2938 N N . LYS A 1 392 ? 7.969 -2.824 -38.664 1.00 66.81 392 LYS A N 1
ATOM 2939 C CA . LYS A 1 392 ? 7.736 -1.367 -38.682 1.00 66.81 392 LYS A CA 1
ATOM 2940 C C . LYS A 1 392 ? 6.534 -0.924 -37.833 1.00 66.81 392 LYS A C 1
ATOM 2942 O O . LYS A 1 392 ? 6.547 0.186 -37.309 1.00 66.81 392 LYS A O 1
ATOM 2947 N N . LEU A 1 393 ? 5.519 -1.778 -37.658 1.00 73.56 393 LEU A N 1
ATOM 2948 C CA . LEU A 1 393 ? 4.343 -1.490 -36.819 1.00 73.56 393 LEU A CA 1
ATOM 2949 C C . LEU A 1 393 ? 4.576 -1.738 -35.321 1.00 73.56 393 LEU A C 1
ATOM 2951 O O . LEU A 1 393 ? 3.935 -1.096 -34.489 1.00 73.56 393 LEU A O 1
ATOM 2955 N N . LEU A 1 394 ? 5.504 -2.627 -34.964 1.00 72.31 394 LEU A N 1
ATOM 2956 C CA . LEU A 1 394 ? 5.853 -2.960 -33.576 1.00 72.31 394 LEU A CA 1
ATOM 2957 C C . LEU A 1 394 ? 6.161 -1.719 -32.703 1.00 72.31 394 LEU A C 1
ATOM 2959 O O . LEU A 1 394 ? 5.572 -1.584 -31.626 1.00 72.31 394 LEU A O 1
ATOM 2963 N N . PRO A 1 395 ? 6.999 -0.760 -33.149 1.00 70.56 395 PRO A N 1
ATOM 2964 C CA . PRO A 1 395 ? 7.261 0.476 -32.409 1.00 70.56 395 PRO A CA 1
ATOM 2965 C C . PRO A 1 395 ? 6.038 1.393 -32.257 1.00 70.56 395 PRO A C 1
ATOM 2967 O O . PRO A 1 395 ? 5.958 2.126 -31.267 1.00 70.56 395 PRO A O 1
ATOM 2970 N N . VAL A 1 396 ? 5.106 1.376 -33.219 1.00 77.12 396 VAL A N 1
ATOM 2971 C CA . VAL A 1 396 ? 3.863 2.170 -33.190 1.00 77.12 396 VAL A CA 1
ATOM 2972 C C . VAL A 1 396 ? 2.891 1.580 -32.170 1.00 77.12 396 VAL A C 1
ATOM 2974 O O . VAL A 1 396 ? 2.391 2.306 -31.312 1.00 77.12 396 VAL A O 1
ATOM 2977 N N . ALA A 1 397 ? 2.695 0.259 -32.199 1.00 75.75 397 ALA A N 1
ATOM 2978 C CA . ALA A 1 397 ? 1.858 -0.459 -31.239 1.00 75.75 397 ALA A CA 1
ATOM 2979 C C . ALA A 1 397 ? 2.371 -0.289 -29.799 1.00 75.75 397 ALA A C 1
ATOM 2981 O O . ALA A 1 397 ? 1.600 0.016 -28.893 1.00 75.75 397 ALA A O 1
ATOM 2982 N N . SER A 1 398 ? 3.689 -0.389 -29.594 1.00 70.19 398 SER A N 1
ATOM 2983 C CA . SER A 1 398 ? 4.331 -0.118 -28.301 1.00 70.19 398 SER A CA 1
ATOM 2984 C C . SER A 1 398 ? 4.050 1.301 -27.787 1.00 70.19 398 SER A C 1
ATOM 2986 O O . SER A 1 398 ? 3.733 1.465 -26.610 1.00 70.19 398 SER A O 1
ATOM 2988 N N . ALA A 1 399 ? 4.161 2.322 -28.643 1.00 70.69 399 ALA A N 1
ATOM 2989 C CA . ALA A 1 399 ? 3.919 3.710 -28.249 1.00 70.69 399 ALA A CA 1
ATOM 2990 C C . ALA A 1 399 ? 2.441 3.970 -27.913 1.00 70.69 399 ALA A C 1
ATOM 2992 O O . ALA A 1 399 ? 2.144 4.694 -26.965 1.00 70.69 399 ALA A O 1
ATOM 2993 N N . PHE A 1 400 ? 1.523 3.326 -28.639 1.00 78.75 400 PHE A N 1
ATOM 2994 C CA . PHE A 1 400 ? 0.090 3.377 -28.351 1.00 78.75 400 PHE A CA 1
ATOM 2995 C C . PHE A 1 400 ? -0.246 2.765 -26.983 1.00 78.75 400 PHE A C 1
ATOM 2997 O O . PHE A 1 400 ? -0.962 3.377 -26.194 1.00 78.75 400 PHE A O 1
ATOM 3004 N N . VAL A 1 401 ? 0.331 1.601 -26.660 1.00 77.12 401 VAL A N 1
ATOM 3005 C CA . VAL A 1 401 ? 0.166 0.966 -25.341 1.00 77.12 401 VAL A CA 1
ATOM 3006 C C . VAL A 1 401 ? 0.706 1.862 -24.223 1.00 77.12 401 VAL A C 1
ATOM 3008 O O . VAL A 1 401 ? 0.033 2.027 -23.211 1.00 77.12 401 VAL A O 1
ATOM 3011 N N . ILE A 1 402 ? 1.874 2.492 -24.407 1.00 69.94 402 ILE A N 1
ATOM 3012 C CA . ILE A 1 402 ? 2.439 3.442 -23.430 1.00 69.94 402 ILE A CA 1
ATOM 3013 C C . ILE A 1 402 ? 1.480 4.610 -23.173 1.00 69.94 402 ILE A C 1
ATOM 3015 O O . ILE A 1 402 ? 1.229 4.952 -22.018 1.00 69.94 402 ILE A O 1
ATOM 3019 N N . ALA A 1 403 ? 0.924 5.205 -24.232 1.00 74.56 403 ALA A N 1
ATOM 3020 C CA . ALA A 1 403 ? -0.042 6.293 -24.103 1.00 74.56 403 ALA A CA 1
ATOM 3021 C C . ALA A 1 403 ? -1.308 5.839 -23.355 1.00 74.56 403 ALA A C 1
ATOM 3023 O O . ALA A 1 403 ? -1.767 6.533 -22.450 1.00 74.56 403 ALA A O 1
ATOM 3024 N N . GLY A 1 404 ? -1.829 4.650 -23.675 1.00 77.00 404 GLY A N 1
ATOM 3025 C CA . GLY A 1 404 ? -2.976 4.061 -22.979 1.00 77.00 404 GLY A CA 1
ATOM 3026 C C . GLY A 1 404 ? -2.716 3.830 -21.489 1.00 77.00 404 GLY A C 1
ATOM 3027 O O . GLY A 1 404 ? -3.546 4.191 -20.659 1.00 77.00 404 GLY A O 1
ATOM 3028 N N . VAL A 1 405 ? -1.539 3.309 -21.131 1.00 72.75 405 VAL A N 1
ATOM 3029 C CA . VAL A 1 405 ? -1.125 3.147 -19.727 1.00 72.75 405 VAL A CA 1
ATOM 3030 C C . VAL A 1 405 ? -1.055 4.500 -19.012 1.00 72.75 405 VAL A C 1
ATOM 3032 O O . VAL A 1 405 ? -1.570 4.620 -17.904 1.00 72.75 405 VAL A O 1
ATOM 3035 N N . GLY A 1 406 ? -0.491 5.532 -19.648 1.00 68.69 406 GLY A N 1
ATOM 3036 C CA . GLY A 1 406 ? -0.477 6.893 -19.097 1.00 68.69 406 GLY A CA 1
ATOM 3037 C C . GLY A 1 406 ? -1.884 7.436 -18.823 1.00 68.69 406 GLY A C 1
ATOM 3038 O O . GLY A 1 406 ? -2.134 7.981 -17.750 1.00 68.69 406 GLY A O 1
ATOM 3039 N N . ALA A 1 407 ? -2.827 7.215 -19.744 1.00 78.25 407 ALA A N 1
ATOM 3040 C CA . ALA A 1 407 ? -4.222 7.627 -19.579 1.00 78.25 407 ALA A CA 1
ATOM 3041 C C . ALA A 1 407 ? -4.923 6.905 -18.415 1.00 78.25 407 ALA A C 1
ATOM 3043 O O . ALA A 1 407 ? -5.636 7.544 -17.642 1.00 78.25 407 ALA A O 1
ATOM 3044 N N . VAL A 1 408 ? -4.690 5.597 -18.253 1.00 77.12 408 VAL A N 1
ATOM 3045 C CA . VAL A 1 408 ? -5.232 4.814 -17.128 1.00 77.12 408 VAL A CA 1
ATOM 3046 C C . VAL A 1 408 ? -4.674 5.306 -15.792 1.00 77.12 408 VAL A C 1
ATOM 3048 O O . VAL A 1 408 ? -5.431 5.460 -14.838 1.00 77.12 408 VAL A O 1
ATOM 3051 N N . ILE A 1 409 ? -3.372 5.604 -15.721 1.00 70.44 409 ILE A N 1
ATOM 3052 C CA . ILE A 1 409 ? -2.748 6.158 -14.510 1.00 70.44 409 ILE A CA 1
ATOM 3053 C C . ILE A 1 409 ? -3.364 7.520 -14.163 1.00 70.44 409 ILE A C 1
ATOM 3055 O O . ILE A 1 409 ? -3.705 7.745 -13.003 1.00 70.44 409 ILE A O 1
ATOM 3059 N N . CYS A 1 410 ? -3.559 8.409 -15.147 1.00 74.19 410 CYS A N 1
ATOM 3060 C CA . CYS A 1 410 ? -4.245 9.686 -14.927 1.00 74.19 410 CYS A CA 1
ATOM 3061 C C . CYS A 1 410 ? -5.669 9.492 -14.398 1.00 74.19 410 CYS A C 1
ATOM 3063 O O . CYS A 1 410 ? -6.039 10.150 -13.432 1.00 74.19 410 CYS A O 1
ATOM 3065 N N . TYR A 1 411 ? -6.448 8.596 -15.009 1.00 77.06 411 TYR A N 1
ATOM 3066 C CA . TYR A 1 411 ? -7.829 8.330 -14.605 1.00 77.06 411 TYR A CA 1
ATOM 3067 C C . TYR A 1 411 ? -7.905 7.807 -13.165 1.00 77.06 411 TYR A C 1
ATOM 3069 O O . TYR A 1 411 ? -8.595 8.395 -12.342 1.00 77.06 411 TYR A O 1
ATOM 3077 N N . ASN A 1 412 ? -7.111 6.787 -12.829 1.00 71.12 412 ASN A N 1
ATOM 3078 C CA . ASN A 1 412 ? -7.071 6.199 -11.484 1.00 71.12 412 ASN A CA 1
ATOM 3079 C C . ASN A 1 412 ? -6.512 7.144 -10.406 1.00 71.12 412 ASN A C 1
ATOM 3081 O O . ASN A 1 412 ? -6.645 6.854 -9.224 1.00 71.12 412 ASN A O 1
ATOM 3085 N N . SER A 1 413 ? -5.832 8.230 -10.789 1.00 67.19 413 SER A N 1
ATOM 3086 C CA . SER A 1 413 ? -5.313 9.218 -9.830 1.00 67.19 413 SER A CA 1
ATOM 3087 C C . SER A 1 413 ? -6.345 10.293 -9.463 1.00 67.19 413 SER A C 1
ATOM 3089 O O . SER A 1 413 ? -6.091 11.078 -8.553 1.00 67.19 413 SER A O 1
ATOM 3091 N N . VAL A 1 414 ? -7.466 10.374 -10.191 1.00 72.56 414 VAL A N 1
ATOM 3092 C CA . VAL A 1 414 ? -8.492 11.427 -10.046 1.00 72.56 414 VAL A CA 1
ATOM 3093 C C . VAL A 1 414 ? -9.891 10.850 -9.780 1.00 72.56 414 VAL A C 1
ATOM 3095 O O . VAL A 1 414 ? -10.726 11.547 -9.206 1.00 72.56 414 VAL A O 1
ATOM 3098 N N . ALA A 1 415 ? -10.147 9.607 -10.200 1.00 56.34 415 ALA A N 1
ATOM 3099 C CA . ALA A 1 415 ? -11.368 8.843 -9.933 1.00 56.34 415 ALA A CA 1
ATOM 3100 C C . ALA A 1 415 ? -11.269 8.068 -8.615 1.00 56.34 415 ALA A C 1
ATOM 3102 O O . ALA A 1 415 ? -12.319 7.963 -7.937 1.00 56.34 415 ALA A O 1
#

Radius of gyration: 30.41 Å; Cα contacts (8 Å, |Δi|>4): 513; chains: 1; bounding box: 71×50×92 Å

Mean predicted aligned error: 18.77 Å

Solvent-accessible surface area (backbone atoms only — not comparable to full-atom values): 23358 Å² total; per-residue (Å²): 131,54,71,69,56,47,53,52,51,49,64,65,47,45,62,65,53,53,74,32,47,46,41,28,48,68,87,38,81,45,62,78,43,78,78,44,76,50,71,50,75,42,77,42,80,93,73,37,84,32,84,46,78,48,72,45,72,47,66,68,90,71,95,78,58,75,67,35,43,39,41,39,38,53,59,63,67,74,92,52,92,58,79,30,80,59,62,50,80,36,51,85,72,42,39,45,25,62,46,80,45,23,46,46,74,85,24,72,91,78,73,46,80,62,82,93,38,72,93,61,52,52,72,49,45,65,41,40,33,30,40,23,71,52,83,74,62,92,90,59,48,64,33,27,24,80,86,70,46,77,42,69,61,53,70,73,37,68,66,55,52,64,68,61,44,96,63,83,47,71,69,55,51,51,50,48,34,53,49,28,17,51,50,20,26,56,55,51,67,51,89,57,71,57,62,57,50,52,37,51,47,32,50,73,24,72,49,48,70,67,54,26,42,49,34,19,45,40,20,31,52,34,18,49,50,31,34,51,52,51,46,51,51,47,65,68,40,53,85,79,48,65,66,82,63,49,51,37,50,52,40,29,54,50,12,49,51,41,23,54,52,14,48,54,47,24,52,55,41,44,35,60,66,72,66,61,71,78,81,78,83,80,79,87,73,91,82,81,88,86,82,90,82,90,77,78,94,53,63,56,69,57,99,90,46,76,49,64,80,66,82,54,84,61,81,48,70,67,59,44,48,52,52,11,39,68,61,5,54,66,48,53,70,68,60,40,49,52,35,50,52,19,48,76,70,71,38,49,72,59,22,54,51,33,50,50,29,16,37,50,21,24,26,53,37,39,22,51,53,36,45,47,40,44,51,48,42,73,72,49,74,87,57,81,66,80,74,41,68,69,65,56,44,48,64,30,54,52,20,47,51,38,21,52,52,11,48,51,40,31,48,70,35,77,108

=== Feature glossary ===
The record interleaves many kinds of information about one protein. Here is each kind framed as the question it answers.

Q: What known structures does this most resemble?
A: Structural nearest neighbors (via Foldseek easy-search vs the PDB). Reported per hit: target PDB id, E-value, and alignment TM-score. A TM-score above ~0.5 is the conventional threshold for 'same fold'.

Q: Where is each backbone atom in 3D?
A: The mmCIF table is the protein's shape written out atom by atom. For each backbone N, Cα, C, and carbonyl O, it records an (x, y, z) coordinate triple in Å plus the residue type, chain letter, and residue number.

Q: What are the backbone torsion angles?
A: The φ/ψ torsion pair specifies the backbone conformation at each residue. φ rotates about the N–Cα bond, ψ about the Cα–C bond. Steric clashes forbid most of the (φ, ψ) plane — the allowed regions (α-helix basin, β-sheet basin, left-handed helix) are the Ramachandran-allowed regions.

Q: Which residues are buried vs exposed?
A: Solvent-accessible surface area (SASA) is the area in Å² traced out by the centre of a 1.4 Å probe sphere (a water molecule) rolled over the protein's van der Waals surface (Shrake–Rupley / Lee–Richards construction). Buried residues have near-zero SASA; fully exposed residues can exceed 200 Å². The total SASA scales roughly with the number of surface residues.

Q: How confident is the AlphaFold model at each residue?
A: pLDDT is the predicted lDDT-Cα score: AlphaFold's confidence that the local environment of each residue (all inter-atomic distances within 15 Å) is correctly placed. It is a per-residue number between 0 and 100, with higher meaning more reliable.

Q: What does the local fold look like, residue by residue?
A: 3Di is Foldseek's structural alphabet. Each residue is assigned one of twenty discrete states based on how its Cα sits relative to its spatial (not sequential) neighbors. Aligning 3Di strings finds structural homologs roughly as well as full 3D superposition, but orders of magnitude faster.

Q: How big and how compact is the whole molecule?
A: Radius of gyration (Rg) is the root-mean-square distance of Cα atoms from their centroid — a single number for overall size and compactness. A globular domain of N residues has Rg ≈ 2.2·N^0.38 Å; an extended or disordered chain has a much larger Rg. The Cα contact count is the number of residue pairs whose Cα atoms are within 8 Å and are more than four positions apart in sequence — a standard proxy for tertiary packing density. The bounding box is the smallest axis-aligned box enclosing all Cα atoms.

Q: Which residues are in helices, strands, or loops?
A: DSSP 8-state secondary structure assigns each residue one of H (α-helix), G (3₁₀-helix), I (π-helix), E (extended β-strand), B (isolated β-bridge), T (hydrogen-bonded turn), S (bend), or '-' (coil). The assignment is computed from backbone hydrogen-bond geometry via the Kabsch–Sander algorithm.

Q: How mobile is each atom in the crystal?
A: Crystallographic B-factors measure how much each atom's electron density is smeared out, in Å². They rise in mobile loops and surface residues and fall in the buried interior. In AlphaFold models this column is repurposed to hold pLDDT instead.

Q: What if only a Cα trace is available?
A: P-SEA three-state annotation labels each residue as helix, strand, or coil based purely on the geometry of the Cα trace. It serves as a fallback when the full backbone (and thus DSSP) is unavailable.

Q: What family and function is it annotated with?
A: Database cross-references. InterPro integrates a dozen domain/family signature databases into unified entries with residue-range hits. GO terms attach function/process/location labels with evidence codes. CATH codes position the fold in a four-level structural taxonomy. Organism is the NCBI-taxonomy species name.

Q: Are the domains correctly placed relative to each other?
A: Predicted Aligned Error (PAE) is an AlphaFold confidence matrix: entry (i, j) is the expected error in the position of residue j, in ångströms, when the prediction is superimposed on the true structure at residue i. Low PAE within a block of residues means that block is internally rigid and well-predicted; high PAE between two blocks means their relative placement is uncertain even if each block individually is confident.

Q: What do the diagnostic plots show?
A: Three diagnostic plots accompany the record. The Cα contact map visualizes the tertiary structure as a 2D adjacency matrix (8 Å cutoff, sequence-local contacts suppressed). The Ramachandran plot shows the distribution of backbone (φ, ψ) torsions, with points in the α and β basins reflecting secondary structure content. The PAE plot shows AlphaFold's inter-residue confidence as a color matrix.

Q: What is the amino-acid chain?
A: Primary structure: the covalent order of the twenty standard amino acids along the backbone. Two proteins with the same sequence will (almost always) fold to the same structure; two with 30% identity often share a fold but not the details.

Q: What do the rendered images show?
A: The six renders are orthographic views along the three Cartesian axes in both directions. Representation (cartoon, sticks, or surface) and color scheme (sequence-rainbow or by-chain) vary across proteins so the training set covers all the common visualization conventions.